Protein AF-A0A2E1LR57-F1 (afdb_monomer)

Radius of gyration: 37.82 Å; Cα contacts (8 Å, |Δi|>4): 652; chains: 1; bounding box: 144×76×102 Å

pLDDT: mean 74.02, std 24.05, range [23.73, 98.0]

Secondary structure (DSSP, 8-state):
---------------------------------TT--STTS---S-TTS----TTTTTT--HHHHHHHHHT--TTT--HHHHHHHHHHHHS--PPP-STTHHHHHHHHHHHHHHTT-HHHHHHHGGG-S--TTS--HHHHHHHHHHHTT-HHHHHHGGGS---SSHHHHHHHHHHHHTTT-HHHHHHHHHHHHTTT---HHHHHHHHHTTTT---TT-------------HHHHHHHHHTTSPPP--SSHHHHHHHHHTT---TT--GGGS-GGGHHHHHH-TTS-HHHHHHHHTSHHHHHHS-HHHHHHHHHHHTTS-TTPPPPHHHHHHHHHH-TTS-HHHHHHHHHHHHHHHHHS-HHHHHHHHHHTHHHHHHS--SGGGHHHHHHHHHHHHHTT-HHHHHHHHHHHSPPPPPP-PPP---------------------------------------PPPP-------------------------------------------PPP---SHHHHHHHHHHHHHHHHHHHHHHHHTS---TT-----PPPP-HHHHHHHHHHHHHHH-STTHHHHHHHHHHHHHHHS-HHHHHHHHHHGGGGTPPP-HHHHHHHHHSPPPSBPPPHHHHHHHHHHHSSS-HHHHHHHHHHHHTT-GGGB-HHHHHHHHHHHHHTT-HHHHHHHHHHHHTTTS---------S--TTHHHHHHTTS--PPPPPPPPP-----

Nearest PDB structures (foldseek):
  8qvx-assembly1_B  TM=2.198E-01  e=5.683E-01  Homo sapiens
  7qds-assembly1_B  TM=2.076E-01  e=8.932E-01  Homo sapiens
  4m59-assembly1_B  TM=1.727E-01  e=6.363E-01  Zea mays
  4oe1-assembly1_B  TM=1.727E-01  e=6.363E-01  Zea mays
  5g05-assembly1_F  TM=2.539E-01  e=1.828E+00  Homo sapiens

Foldseek 3Di:
DDDDDDDDDDDDDDDDDDDDPPDPPPPPPPVPDPLCPDLQQAAQDDPPDDAFDQLQAPPDDLVLLLVLLVPDDCQLDDPLLLVLLVRLLRHRYDQDDDDCSLVNLLSSLVSCQLLLVLVSSLVNQVVRPDNPPHDRSLLQVLQLCLLLVVLVVSLCCLVDDDDPDLSNLLSQLLNCVLVVNLVSNLVSVVVCVVVVDDPPLSNQQSVLSVVVPPDPPPPPPDPDDDDDDDPPVVVVVSLVSHDAQDQQISSSNNSCVSVVGHCPPPDLVNHRLNSLVSNLPRPPDDLVSSLNSCPGLSNLSVDFLVSNQVSLCVCLPDDQPDDRDLLNVLVVQLPDPPDDLVNNLVSLQVCLQVQLAPALSSNLSSLRNCLVVLVVRDLALVCLQSLLLSLLSCVSSVNNPSSVSSVCSVPPDPDPPPPDPPPPPPDPDPPDDDDPDDDDDDYDDDDDDDDDDDDDDDDDDDDDDDDDDDDDDDDDDDDDDDDDDDDDDDDDDDYDDDDDDDDDDDDDDDDDPPPVVLVVCCVPPGPVVVVVVVVVVVPPDDPPPPPPDPRPNRQLVLVLLSVVLVCLVPDDPCLPPSQVSLLVSCVPPVCLLLSLLVLLQVVLSVRDHDPSNVVSVVVDDWAADEDDVVLLVVLVVCLQDSNNSSNSSSLSVCVSVPVQRYTSNVLNSNLNSCVSSVNSVSSSSSVCSNSSSSHDDPPVPPPPVDPPVVVVVVVVPPPDDDDDDDDDDDDDDD

Mean predicted aligned error: 14.89 Å

Solvent-accessible surface area (backbone atoms only — not comparable to full-atom values): 45776 Å² total; per-residue (Å²): 137,88,86,84,84,89,89,84,92,89,85,88,83,84,90,81,91,77,86,78,85,70,79,75,85,67,80,73,77,71,77,75,54,90,80,56,84,36,94,40,40,54,64,63,61,58,94,87,55,85,61,56,58,47,52,30,62,38,90,45,59,58,69,59,48,40,55,49,62,70,68,62,57,71,85,70,38,52,73,32,46,44,53,48,53,50,36,64,62,30,31,2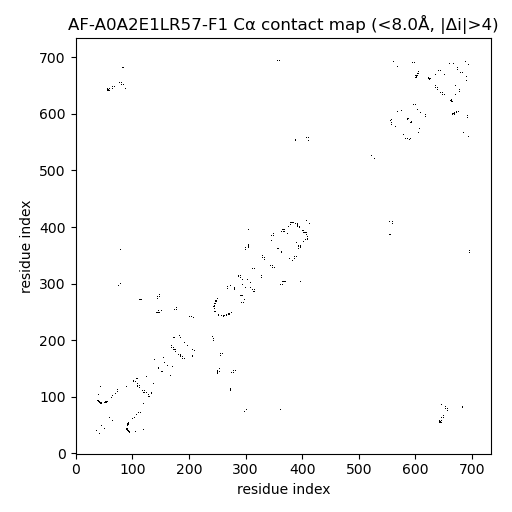8,23,60,74,69,82,62,98,46,35,66,60,42,54,43,52,40,38,51,50,28,32,57,70,52,34,51,71,55,21,62,68,49,48,82,71,49,90,68,50,91,90,44,79,51,52,71,55,48,55,32,24,53,31,15,44,60,65,38,50,66,67,29,51,53,54,74,80,46,98,70,76,98,50,68,64,60,50,50,51,53,17,48,50,25,39,77,69,72,35,38,72,58,15,42,53,43,48,61,64,38,48,80,71,73,64,76,61,58,69,63,52,50,39,51,62,44,64,56,67,73,74,60,76,92,72,73,80,75,85,66,100,64,98,76,81,96,71,72,71,68,58,60,59,48,58,62,53,72,65,48,61,69,37,46,55,69,42,22,58,39,36,37,50,24,63,70,70,68,38,52,59,88,83,55,59,71,88,66,36,50,51,55,49,43,68,43,47,52,67,38,82,89,52,56,54,65,60,27,44,56,41,49,70,34,72,63,34,52,75,73,50,52,29,66,58,53,36,54,46,49,58,59,45,70,74,54,68,95,89,62,85,71,52,72,69,46,51,51,50,54,60,61,66,40,84,84,60,51,69,63,61,45,47,51,56,51,47,53,57,51,49,57,27,25,68,66,44,74,65,49,27,28,44,55,20,20,49,42,48,69,57,65,70,69,49,76,92,44,79,88,43,36,85,50,14,64,63,50,15,37,29,29,40,54,46,71,34,56,68,59,13,48,55,25,38,45,51,45,55,55,74,78,74,73,74,75,75,71,76,78,70,74,71,76,73,82,72,80,77,76,89,84,85,89,82,82,83,92,80,84,86,85,92,80,89,86,88,90,77,87,88,83,88,79,88,86,91,84,84,82,86,88,85,90,84,90,85,84,83,86,85,83,86,88,86,88,89,80,88,87,89,80,84,85,88,85,84,86,89,80,89,85,89,86,90,87,89,87,84,86,85,90,82,92,80,85,91,72,98,73,75,73,65,61,55,56,51,54,47,43,76,73,56,37,68,70,49,51,49,48,52,53,54,64,63,66,65,66,73,74,65,96,75,67,73,76,68,79,68,73,80,64,65,61,60,58,58,49,52,48,54,46,54,53,37,68,74,70,56,72,87,56,64,86,61,51,59,62,50,44,52,53,34,26,77,70,73,71,44,40,67,62,40,48,38,50,62,42,35,40,53,36,77,73,49,81,77,51,74,65,56,52,49,50,53,69,73,53,76,79,61,61,49,78,74,57,70,67,57,54,53,46,40,58,55,21,31,78,38,60,17,41,46,52,26,51,46,53,52,45,70,58,48,57,81,52,56,70,48,41,13,33,61,57,50,14,51,52,33,28,38,29,36,66,58,67,34,52,68,45,28,49,44,42,47,52,62,61,65,47,71,66,42,69,72,84,62,76,75,74,73,62,83,70,63,67,68,59,56,47,65,64,59,70,77,76,77,82,79,80,79,85,81,81,83,82,82,85,84,85,90,133

Sequence (734 aa):
MDFRHRLVAAICGAALSSFAFSSPAAAQIESEGMDDISVWGERYLSSNEAEFSSNLWAGADHQRLLSLMQNIDVDQLSLAGRTMVRRLVLSSTQNVTGPQADALLARRAELMLALNEIDAAMSLLPNLGNPGAVIEPDILATDLELAAGNIATGCDRLSQPVSQNVYWTKLRAACAAMSGNYSGAQLTIEMASEQLFEDTWFIELIYSLEDDILPSDQDISTDTAADPTPETETNQASRLLRPDASFASGLDIALSLSEDLDTAALDPDTIAPYLIPILINRQDLPVQLRQLFAGTDTASALMSGTEIRALVEAGLVAPDDYILAPEQATILQLQTPETDFYDKADVLTQHLDEASSGSLKDFRRISKLYTNELHKLPQDNRMVAYADLFARAAYASGDGNNARAWLDIAYPAPVPPKPAPFSPAPKPELLDSDLNDLGTGPAPLDAAAGVPFNLGSQVEGPEADNAAAALLAVSILNADDIVLDSEAATHDDTAFDNHDEAPLADAAPGLNAPVEMVDAAYKNNGLSEAIALAEANTVKSRPADVEVAEAPRPDIYISLVFDLFDSLSDGAAHQSDIIPRLIEAAERDGETEQVVKLLYHLPAFGFSLDTSARSLLLEYPVTGQRLDPNIVATIQATSTAPAIAEATLMILAIIEDEPHNLSAWDQGLILSALVEIGADDIATLLLQDFSRYWQAEQRPARAMPTHGMWDALNAGAAAEQPLPEAEPEGATIS

Structure (mmCIF, N/CA/C/O backbone):
data_AF-A0A2E1LR57-F1
#
_entry.id   AF-A0A2E1LR57-F1
#
loop_
_atom_site.group_PDB
_atom_site.id
_atom_site.type_symbol
_atom_site.label_atom_id
_atom_site.label_alt_id
_atom_site.label_comp_id
_atom_site.label_asym_id
_atom_site.label_entity_id
_atom_site.label_seq_id
_atom_site.pdbx_PDB_ins_code
_atom_site.Cartn_x
_atom_site.Cartn_y
_atom_site.Cartn_z
_atom_site.occupancy
_atom_site.B_iso_or_equiv
_atom_site.auth_seq_id
_atom_site.auth_comp_id
_atom_site.auth_asym_id
_atom_site.auth_atom_id
_atom_site.pdbx_PDB_model_num
ATOM 1 N N . MET A 1 1 ? 82.694 -25.046 48.772 1.00 34.62 1 MET A N 1
ATOM 2 C CA . MET A 1 1 ? 83.023 -24.923 47.338 1.00 34.62 1 MET A CA 1
ATOM 3 C C . MET A 1 1 ? 82.094 -23.846 46.785 1.00 34.62 1 MET A C 1
ATOM 5 O O . MET A 1 1 ? 81.004 -24.175 46.359 1.00 34.62 1 MET A O 1
ATOM 9 N N . ASP A 1 2 ? 82.239 -22.549 47.041 1.00 33.09 2 ASP A N 1
ATOM 10 C CA . ASP A 1 2 ? 83.369 -21.603 47.021 1.00 33.09 2 ASP A CA 1
ATOM 11 C C . ASP A 1 2 ? 83.857 -21.245 45.605 1.00 33.09 2 ASP A C 1
ATOM 13 O O . ASP A 1 2 ? 84.599 -22.025 45.019 1.00 33.09 2 ASP A O 1
ATOM 17 N N . PHE A 1 3 ? 83.359 -20.105 45.083 1.00 28.11 3 PHE A N 1
ATOM 18 C CA . PHE A 1 3 ? 84.013 -19.043 44.273 1.00 28.11 3 PHE A CA 1
ATOM 19 C C . PHE A 1 3 ? 82.916 -18.195 43.570 1.00 28.11 3 PHE A C 1
ATOM 21 O O . PHE A 1 3 ? 82.262 -18.676 42.656 1.00 28.11 3 PHE A O 1
ATOM 28 N N . ARG A 1 4 ? 82.444 -17.057 44.108 1.00 33.59 4 ARG A N 1
ATOM 29 C CA . ARG A 1 4 ? 83.005 -15.679 44.179 1.00 33.59 4 ARG A CA 1
ATOM 30 C C . ARG A 1 4 ? 82.820 -14.798 42.915 1.00 33.59 4 ARG A C 1
ATOM 32 O O . ARG A 1 4 ? 83.493 -15.008 41.923 1.00 33.59 4 ARG A O 1
ATOM 39 N N . HIS A 1 5 ? 81.991 -13.750 43.103 1.00 32.69 5 HIS A N 1
ATOM 40 C CA . HIS A 1 5 ? 82.079 -12.324 42.667 1.00 32.69 5 HIS A CA 1
ATOM 41 C C . HIS A 1 5 ? 82.151 -11.976 41.157 1.00 32.69 5 HIS A C 1
ATOM 43 O O . HIS A 1 5 ? 82.994 -12.498 40.451 1.00 32.69 5 HIS A O 1
ATOM 49 N N . ARG A 1 6 ? 81.233 -11.183 40.561 1.00 34.25 6 ARG A N 1
ATOM 50 C CA . ARG A 1 6 ? 80.847 -9.738 40.688 1.00 34.25 6 ARG A CA 1
ATOM 51 C C . ARG A 1 6 ? 81.805 -8.712 40.022 1.00 34.25 6 ARG A C 1
ATOM 53 O O . ARG A 1 6 ? 82.998 -8.750 40.281 1.00 34.25 6 ARG A O 1
ATOM 60 N N . LEU A 1 7 ? 81.165 -7.720 39.358 1.00 29.31 7 LEU A N 1
ATOM 61 C CA . LEU A 1 7 ? 81.606 -6.428 38.755 1.00 29.31 7 LEU A CA 1
ATOM 62 C C . LEU A 1 7 ? 82.173 -6.480 37.319 1.00 29.31 7 LEU A C 1
ATOM 64 O O . LEU A 1 7 ? 83.001 -7.331 37.038 1.00 29.31 7 LEU A O 1
ATOM 68 N N . VAL A 1 8 ? 81.755 -5.638 36.351 1.00 32.12 8 VAL A N 1
ATOM 69 C CA . VAL A 1 8 ? 81.622 -4.148 36.295 1.00 32.12 8 VAL A CA 1
ATOM 70 C C . VAL A 1 8 ? 80.434 -3.771 35.358 1.00 32.12 8 VAL A C 1
ATOM 72 O O . VAL A 1 8 ? 80.374 -4.287 34.254 1.00 32.12 8 VAL A O 1
ATOM 75 N N . ALA A 1 9 ? 79.325 -3.155 35.798 1.00 33.25 9 ALA A N 1
ATOM 76 C CA . ALA A 1 9 ? 78.982 -1.715 35.869 1.00 33.25 9 ALA A CA 1
ATOM 77 C C . ALA A 1 9 ? 79.031 -0.885 34.551 1.00 33.25 9 ALA A C 1
ATOM 79 O O . ALA A 1 9 ? 80.116 -0.653 34.034 1.00 33.25 9 ALA A O 1
ATOM 80 N N . ALA A 1 10 ? 77.867 -0.327 34.138 1.00 31.91 10 ALA A N 1
ATOM 81 C CA . ALA A 1 10 ? 77.598 1.125 33.954 1.00 31.91 10 ALA A CA 1
ATOM 82 C C . ALA A 1 10 ? 76.917 1.600 32.626 1.00 31.91 10 ALA A C 1
ATOM 84 O O . ALA A 1 10 ? 77.537 1.581 31.572 1.00 31.91 10 ALA A O 1
ATOM 85 N N . ILE A 1 11 ? 75.715 2.203 32.795 1.00 33.53 11 ILE A N 1
ATOM 86 C CA . ILE A 1 11 ? 75.222 3.501 32.240 1.00 33.53 11 ILE A CA 1
ATOM 87 C C . ILE A 1 11 ? 74.342 3.546 30.954 1.00 33.53 11 ILE A C 1
ATOM 89 O O . ILE A 1 11 ? 74.794 3.203 29.872 1.00 33.53 11 ILE A O 1
ATOM 93 N N . CYS A 1 12 ? 73.144 4.152 31.141 1.00 29.89 12 CYS A N 1
ATOM 94 C CA . CYS A 1 12 ? 72.222 4.864 30.215 1.00 29.89 12 CYS A CA 1
ATOM 95 C C . CYS A 1 12 ? 71.619 4.090 29.024 1.00 29.89 12 CYS A C 1
ATOM 97 O O . CYS A 1 12 ? 72.296 3.319 28.375 1.00 29.89 12 CYS A O 1
ATOM 99 N N . GLY A 1 13 ? 70.353 4.237 28.622 1.00 31.38 13 GLY A N 1
ATOM 100 C CA . GLY A 1 13 ? 69.371 5.311 28.791 1.00 31.38 13 GLY A CA 1
ATOM 101 C C . GLY A 1 13 ? 68.770 5.638 27.409 1.00 31.38 13 GLY A C 1
ATOM 102 O O . GLY A 1 13 ? 69.521 5.705 26.445 1.00 31.38 13 GLY A O 1
ATOM 103 N N . ALA A 1 14 ? 67.454 5.886 27.359 1.00 34.25 14 ALA A N 1
ATOM 104 C CA . ALA A 1 14 ? 66.655 6.428 26.241 1.00 34.25 14 ALA A CA 1
ATOM 105 C C . ALA A 1 14 ? 66.017 5.453 25.214 1.00 34.25 14 ALA A C 1
ATOM 107 O O . ALA A 1 14 ? 66.677 4.859 24.373 1.00 34.25 14 ALA A O 1
ATOM 108 N N . ALA A 1 15 ? 64.682 5.372 25.319 1.00 37.41 15 ALA A N 1
ATOM 109 C CA . ALA A 1 15 ? 63.682 5.732 24.302 1.00 37.41 15 ALA A CA 1
ATOM 110 C C . ALA A 1 15 ? 63.811 5.219 22.851 1.00 37.41 15 ALA A C 1
ATOM 112 O O . ALA A 1 15 ? 64.751 5.569 22.150 1.00 37.41 15 ALA A O 1
ATOM 113 N N . LEU A 1 16 ? 62.757 4.516 22.402 1.00 41.72 16 LEU A N 1
ATOM 114 C CA . LEU A 1 16 ? 61.958 4.703 21.165 1.00 41.72 16 LEU A CA 1
ATOM 115 C C . LEU A 1 16 ? 61.048 3.456 21.052 1.00 41.72 16 LEU A C 1
ATOM 117 O O . LEU A 1 16 ? 61.530 2.357 20.825 1.00 41.72 16 LEU A O 1
ATOM 121 N N . SER A 1 17 ? 59.779 3.485 21.471 1.00 39.12 17 SER A N 1
ATOM 122 C CA . SER A 1 17 ? 58.636 4.072 20.745 1.00 39.12 17 SER A CA 1
ATOM 123 C C . SER A 1 17 ? 58.553 3.594 19.293 1.00 39.12 17 SER A C 1
ATOM 125 O O . SER A 1 17 ? 59.052 4.242 18.381 1.00 39.12 17 SER A O 1
ATOM 127 N N . SER A 1 18 ? 57.885 2.465 19.078 1.00 43.22 18 SER A N 1
ATOM 128 C CA . SER A 1 18 ? 57.211 2.158 17.817 1.00 43.22 18 SER A CA 1
ATOM 129 C C . SER A 1 18 ? 55.803 1.700 18.176 1.00 43.22 18 SER A C 1
ATOM 131 O O . SER A 1 18 ? 55.605 0.609 18.705 1.00 43.22 18 SER A O 1
ATOM 133 N N . PHE A 1 19 ? 54.859 2.623 17.994 1.00 39.22 19 PHE A N 1
ATOM 134 C CA . PHE A 1 19 ? 53.425 2.394 18.080 1.00 39.22 19 PHE A CA 1
ATOM 135 C C . PHE A 1 19 ? 53.031 1.361 17.021 1.00 39.22 19 PHE A C 1
ATOM 137 O O . PHE A 1 19 ? 53.133 1.628 15.826 1.00 39.22 19 PHE A O 1
ATOM 144 N N . ALA A 1 20 ? 52.561 0.202 17.466 1.00 41.72 20 ALA A N 1
ATOM 145 C CA . ALA A 1 20 ? 51.648 -0.612 16.687 1.00 41.72 20 ALA A CA 1
ATOM 146 C C . ALA A 1 20 ? 50.243 -0.038 16.916 1.00 41.72 20 ALA A C 1
ATOM 148 O O . ALA A 1 20 ? 49.668 -0.224 17.986 1.00 41.72 20 ALA A O 1
ATOM 149 N N . PHE A 1 21 ? 49.700 0.692 15.939 1.00 41.06 21 PHE A N 1
ATOM 150 C CA . PHE A 1 21 ? 48.256 0.909 15.852 1.00 41.06 21 PHE A CA 1
ATOM 151 C C . PHE A 1 21 ? 47.633 -0.363 15.269 1.00 41.06 21 PHE A C 1
ATOM 153 O O . PHE A 1 21 ? 47.338 -0.448 14.083 1.00 41.06 21 PHE A O 1
ATOM 160 N N . SER A 1 22 ? 47.487 -1.386 16.104 1.00 39.94 22 SER A N 1
ATOM 161 C CA . SER A 1 22 ? 46.437 -2.379 15.915 1.00 39.94 22 SER A CA 1
ATOM 162 C C . SER A 1 22 ? 45.200 -1.807 16.593 1.00 39.94 22 SER A C 1
ATOM 164 O O . SER A 1 22 ? 45.153 -1.777 17.824 1.00 39.94 22 SER A O 1
ATOM 166 N N . SER A 1 23 ? 44.238 -1.299 15.822 1.00 41.78 23 SER A N 1
ATOM 167 C CA . SER A 1 23 ? 42.911 -0.997 16.356 1.00 41.78 23 SER A CA 1
ATOM 168 C C . SER A 1 23 ? 42.335 -2.292 16.930 1.00 41.78 23 SER A C 1
ATOM 170 O O . SER A 1 23 ? 42.156 -3.245 16.169 1.00 41.78 23 SER A O 1
ATOM 172 N N . PRO A 1 24 ? 42.046 -2.392 18.237 1.00 48.38 24 PRO A N 1
ATOM 173 C CA . PRO A 1 24 ? 41.064 -3.363 18.656 1.00 48.38 24 PRO A CA 1
ATOM 174 C C . PRO A 1 24 ? 39.736 -2.868 18.082 1.00 48.38 24 PRO A C 1
ATOM 176 O O . PRO A 1 24 ? 39.307 -1.755 18.386 1.00 48.38 24 PRO A O 1
ATOM 179 N N . ALA A 1 25 ? 39.086 -3.679 17.251 1.00 44.12 25 ALA A N 1
ATOM 180 C CA . ALA A 1 25 ? 37.639 -3.622 17.136 1.00 44.12 25 ALA A CA 1
ATOM 181 C C . ALA A 1 25 ? 37.093 -3.997 18.520 1.00 44.12 25 ALA A C 1
ATOM 183 O O . ALA A 1 25 ? 36.792 -5.152 18.810 1.00 44.12 25 ALA A O 1
ATOM 184 N N . ALA A 1 26 ? 37.090 -3.028 19.434 1.00 42.12 26 ALA A N 1
ATOM 185 C CA . ALA A 1 26 ? 36.203 -3.077 20.565 1.00 42.12 26 ALA A CA 1
ATOM 186 C C . ALA A 1 26 ? 34.817 -2.979 19.939 1.00 42.12 26 ALA A C 1
ATOM 188 O O . ALA A 1 26 ? 34.430 -1.916 19.464 1.00 42.12 26 ALA A O 1
ATOM 189 N N . ALA A 1 27 ? 34.101 -4.101 19.898 1.00 41.53 27 ALA A N 1
ATOM 190 C CA . ALA A 1 27 ? 32.658 -4.049 19.989 1.00 41.53 27 ALA A CA 1
ATOM 191 C C . ALA A 1 27 ? 32.371 -3.242 21.261 1.00 41.53 27 ALA A C 1
ATOM 193 O O . ALA A 1 27 ? 32.471 -3.754 22.379 1.00 41.53 27 ALA A O 1
ATOM 194 N N . GLN A 1 28 ? 32.183 -1.935 21.097 1.00 39.66 28 GLN A N 1
ATOM 195 C CA . GLN A 1 28 ? 31.616 -1.098 22.129 1.00 39.66 28 GLN A CA 1
ATOM 196 C C . GLN A 1 28 ? 30.180 -1.585 22.242 1.00 39.66 28 GLN A C 1
ATOM 198 O O . GLN A 1 28 ? 29.315 -1.176 21.482 1.00 39.66 28 GLN A O 1
ATOM 203 N N . ILE A 1 29 ? 29.946 -2.523 23.159 1.00 40.47 29 ILE A N 1
ATOM 204 C CA . ILE A 1 29 ? 28.641 -2.622 23.794 1.00 40.47 29 ILE A CA 1
ATOM 205 C C . ILE A 1 29 ? 28.564 -1.338 24.610 1.00 40.47 29 ILE A C 1
ATOM 207 O O . ILE A 1 29 ? 29.061 -1.262 25.737 1.00 40.47 29 ILE A O 1
ATOM 211 N N . GLU A 1 30 ? 28.097 -0.281 23.955 1.00 39.47 30 GLU A N 1
ATOM 212 C CA . GLU A 1 30 ? 27.638 0.911 24.630 1.00 39.47 30 GLU A CA 1
ATOM 213 C C . GLU A 1 30 ? 26.519 0.406 25.536 1.00 39.47 30 GLU A C 1
ATOM 215 O O . GLU A 1 30 ? 25.512 -0.128 25.084 1.00 39.47 30 GLU A O 1
ATOM 220 N N . SER A 1 31 ? 26.798 0.385 26.838 1.00 45.34 31 SER A N 1
ATOM 221 C CA . SER A 1 31 ? 25.793 0.105 27.851 1.00 45.34 31 SER A CA 1
ATOM 222 C C . SER A 1 31 ? 24.848 1.298 27.830 1.00 45.34 31 SER A C 1
ATOM 224 O O . SER A 1 31 ? 25.004 2.206 28.649 1.00 45.34 31 SER A O 1
ATOM 226 N N . GLU A 1 32 ? 23.937 1.302 26.859 1.00 52.03 32 GLU A N 1
ATOM 227 C CA . GLU A 1 32 ? 22.736 2.126 26.822 1.00 52.03 32 GLU A CA 1
ATOM 228 C C . GLU A 1 32 ? 22.148 2.145 28.232 1.00 52.03 32 GLU A C 1
ATOM 230 O O . GLU A 1 32 ? 22.018 1.121 28.919 1.00 52.03 32 GLU A O 1
ATOM 235 N N . GLY A 1 33 ? 22.019 3.361 28.752 1.00 51.47 33 GLY A N 1
ATOM 236 C CA . GLY A 1 33 ? 21.682 3.588 30.143 1.00 51.47 33 GLY A CA 1
ATOM 237 C C . GLY A 1 33 ? 20.290 3.043 30.418 1.00 51.47 33 GLY A C 1
ATOM 238 O O . GLY A 1 33 ? 19.421 3.047 29.562 1.00 51.47 33 GLY A O 1
ATOM 239 N N . MET A 1 34 ? 20.033 2.636 31.656 1.00 52.22 34 MET A N 1
ATOM 240 C CA . MET A 1 34 ? 18.725 2.131 32.095 1.00 52.22 34 MET A CA 1
ATOM 241 C C . MET A 1 34 ? 17.566 3.158 31.968 1.00 52.22 34 MET A C 1
ATOM 243 O O . MET A 1 34 ? 16.441 2.834 32.334 1.00 52.22 34 MET A O 1
ATOM 247 N N . ASP A 1 35 ? 17.842 4.367 31.454 1.00 50.88 35 ASP A N 1
ATOM 248 C CA . ASP A 1 35 ? 16.870 5.377 31.006 1.00 50.88 35 ASP A CA 1
ATOM 249 C C . ASP A 1 35 ? 16.283 5.074 29.600 1.00 50.88 35 ASP A C 1
ATOM 251 O O . ASP A 1 35 ? 15.304 5.711 29.214 1.00 50.88 35 ASP A O 1
ATOM 255 N N . ASP A 1 36 ? 16.810 4.082 28.862 1.00 51.41 36 ASP A N 1
ATOM 256 C CA . ASP A 1 36 ? 16.334 3.666 27.525 1.00 51.41 36 ASP A CA 1
ATOM 257 C C . ASP A 1 36 ? 15.131 2.705 27.542 1.00 51.41 36 ASP A C 1
ATOM 259 O O . ASP A 1 36 ? 14.583 2.380 26.490 1.00 51.41 36 ASP A O 1
ATOM 263 N N . ILE A 1 37 ? 14.619 2.313 28.719 1.00 64.06 37 ILE A N 1
ATOM 264 C CA . ILE A 1 37 ? 13.313 1.627 28.820 1.00 64.06 37 ILE A CA 1
ATOM 265 C C . ILE A 1 37 ? 12.198 2.680 28.762 1.00 64.06 37 ILE A C 1
ATOM 267 O O . ILE A 1 37 ? 11.395 2.844 29.682 1.00 64.06 37 ILE A O 1
ATOM 271 N N . SER A 1 38 ? 12.201 3.466 27.691 1.00 74.06 38 SER A N 1
ATOM 272 C CA . SER A 1 38 ? 11.108 4.364 27.354 1.00 74.06 38 SER A CA 1
ATOM 273 C C . SER A 1 38 ? 10.214 3.691 26.323 1.00 74.06 38 SER A C 1
ATOM 275 O O . SER A 1 38 ? 10.676 2.907 25.500 1.00 74.06 38 SER A O 1
ATOM 277 N N . VAL A 1 39 ? 8.935 4.055 26.326 1.00 79.25 39 VAL A N 1
ATOM 278 C CA . VAL A 1 39 ? 7.940 3.587 25.348 1.00 79.25 39 VAL A CA 1
ATOM 279 C C . VAL A 1 39 ? 8.354 3.923 23.898 1.00 79.25 39 VAL A C 1
ATOM 281 O O . VAL A 1 39 ? 7.901 3.303 22.942 1.00 79.25 39 VAL A O 1
ATOM 284 N N . TRP A 1 40 ? 9.258 4.891 23.724 1.00 82.06 40 TRP A N 1
ATOM 285 C CA . TRP A 1 40 ? 9.827 5.281 22.435 1.00 82.06 40 TRP A CA 1
ATOM 286 C C . TRP A 1 40 ? 10.975 4.387 21.960 1.00 82.06 40 TRP A C 1
ATOM 288 O O . TRP A 1 40 ? 11.184 4.290 20.748 1.00 82.06 40 TRP A O 1
ATOM 298 N N . GLY A 1 41 ? 11.689 3.747 22.891 1.00 81.25 41 GLY A N 1
ATOM 299 C CA . GLY A 1 41 ? 12.886 2.940 22.638 1.00 81.25 41 GLY A CA 1
ATOM 300 C C . GLY A 1 41 ? 12.594 1.510 22.188 1.00 81.25 41 GLY A C 1
ATOM 301 O O . GLY A 1 41 ? 13.516 0.776 21.848 1.00 81.25 41 GLY A O 1
ATOM 302 N N . GLU A 1 42 ? 11.326 1.097 22.164 1.00 85.69 42 GLU A N 1
ATOM 303 C CA . GLU A 1 42 ? 10.949 -0.224 21.674 1.00 85.69 42 GLU A CA 1
ATOM 304 C C . GLU A 1 42 ? 11.077 -0.298 20.147 1.00 85.69 42 GLU A C 1
ATOM 306 O O . GLU A 1 42 ? 10.548 0.543 19.412 1.00 85.69 42 GLU A O 1
ATOM 311 N N . ARG A 1 43 ? 11.814 -1.312 19.683 1.00 88.88 43 ARG A N 1
ATOM 312 C CA . ARG A 1 43 ? 11.954 -1.653 18.267 1.00 88.88 43 ARG A CA 1
ATOM 313 C C . ARG A 1 43 ? 10.878 -2.665 17.890 1.00 88.88 43 ARG A C 1
ATOM 315 O O . ARG A 1 43 ? 10.836 -3.747 18.471 1.00 88.88 43 ARG A O 1
ATOM 322 N N . TYR A 1 44 ? 10.107 -2.352 16.852 1.00 91.62 44 TYR A N 1
ATOM 323 C CA . TYR A 1 44 ? 9.074 -3.244 16.311 1.00 91.62 44 TYR A CA 1
ATOM 324 C C . TYR A 1 44 ? 9.446 -3.859 14.953 1.00 91.62 44 TYR A C 1
ATOM 326 O O . TYR A 1 44 ? 8.806 -4.804 14.502 1.00 91.62 44 TYR A O 1
ATOM 334 N N . LEU A 1 45 ? 10.502 -3.359 14.302 1.00 91.19 45 LEU A N 1
ATOM 335 C CA . LEU A 1 45 ? 11.029 -3.922 13.055 1.00 91.19 45 LEU A CA 1
ATOM 336 C C . LEU A 1 45 ? 11.762 -5.249 13.306 1.00 91.19 45 LEU A C 1
ATOM 338 O O . LEU A 1 45 ? 12.558 -5.364 14.247 1.00 91.19 45 LEU A O 1
ATOM 342 N N . SER A 1 46 ? 11.585 -6.224 12.410 1.00 88.88 46 SER A N 1
ATOM 343 C CA . SER A 1 46 ? 12.316 -7.499 12.454 1.00 88.88 46 SER A CA 1
ATOM 344 C C . SER A 1 46 ? 13.831 -7.286 12.318 1.00 88.88 46 SER A C 1
ATOM 346 O O . SER A 1 46 ? 14.273 -6.287 11.761 1.00 88.88 46 SER A O 1
ATOM 348 N N . SER A 1 47 ? 14.673 -8.192 12.828 1.00 85.38 47 SER A N 1
ATOM 349 C CA . SER A 1 47 ? 16.131 -7.963 12.937 1.00 85.38 47 SER A CA 1
ATOM 350 C C . SER A 1 47 ? 16.875 -7.739 11.611 1.00 85.38 47 SER A C 1
ATOM 352 O O . SER A 1 47 ? 18.002 -7.255 11.622 1.00 85.38 47 SER A O 1
ATOM 354 N N . ASN A 1 48 ? 16.288 -8.137 10.484 1.00 86.44 48 ASN A N 1
ATOM 355 C CA . ASN A 1 48 ? 16.839 -7.982 9.135 1.00 86.44 48 ASN A CA 1
ATOM 356 C C . ASN A 1 48 ? 16.300 -6.746 8.402 1.00 86.44 48 ASN A C 1
ATOM 358 O O . ASN A 1 48 ? 16.745 -6.467 7.293 1.00 86.44 48 ASN A O 1
ATOM 362 N N . GLU A 1 49 ? 15.357 -6.015 8.993 1.00 88.19 49 GLU A N 1
ATOM 363 C CA . GLU A 1 49 ? 14.835 -4.785 8.414 1.00 88.19 49 GLU A CA 1
ATOM 364 C C . GLU A 1 49 ? 15.714 -3.587 8.770 1.00 88.19 49 GLU A C 1
ATOM 366 O O . GLU A 1 49 ? 16.143 -3.414 9.921 1.00 88.19 49 GLU A O 1
ATOM 371 N N . ALA A 1 50 ? 15.951 -2.746 7.762 1.00 88.94 50 ALA A N 1
ATOM 372 C CA . ALA A 1 50 ? 16.607 -1.464 7.941 1.00 88.94 50 ALA A CA 1
ATOM 373 C C . ALA A 1 50 ? 15.753 -0.558 8.840 1.00 88.94 50 ALA A C 1
ATOM 375 O O . ALA A 1 50 ? 14.533 -0.459 8.683 1.00 88.94 50 ALA A O 1
ATOM 376 N N . GLU A 1 51 ? 16.418 0.098 9.784 1.00 89.38 51 GLU A N 1
ATOM 377 C CA . GLU A 1 51 ? 15.831 0.973 10.794 1.00 89.38 51 GLU A CA 1
ATOM 378 C C . GLU A 1 51 ? 16.408 2.378 10.627 1.00 89.38 51 GLU A C 1
ATOM 380 O O . GLU A 1 51 ? 17.555 2.532 10.197 1.00 89.38 51 GLU A O 1
ATOM 385 N N . PHE A 1 52 ? 15.631 3.405 10.971 1.00 90.69 52 PHE A N 1
ATOM 386 C CA . PHE A 1 52 ? 16.206 4.738 11.115 1.00 90.69 52 PHE A CA 1
ATOM 387 C C . PHE A 1 52 ? 17.122 4.812 12.343 1.00 90.69 52 PHE A C 1
ATOM 389 O O . PHE A 1 52 ? 17.007 4.043 13.290 1.00 90.69 52 PHE A O 1
ATOM 396 N N . SER A 1 53 ? 18.043 5.771 12.349 1.00 86.38 53 SER A N 1
ATOM 397 C CA . SER A 1 53 ? 18.910 5.986 13.508 1.00 86.38 53 SER A CA 1
ATOM 398 C C . SER A 1 53 ? 18.096 6.278 14.781 1.00 86.38 53 SER A C 1
ATOM 400 O O . SER A 1 53 ? 17.084 6.974 14.727 1.00 86.38 53 SER A O 1
ATOM 402 N N . SER A 1 54 ? 18.563 5.823 15.949 1.00 84.25 54 SER A N 1
ATOM 403 C CA . SER A 1 54 ? 17.855 5.985 17.234 1.00 84.25 54 SER A CA 1
ATOM 404 C C . SER A 1 54 ? 17.651 7.450 17.656 1.00 84.25 54 SER A C 1
ATOM 406 O O . SER A 1 54 ? 16.797 7.762 18.488 1.00 84.25 54 SER A O 1
ATOM 408 N N . ASN A 1 55 ? 18.386 8.385 17.047 1.00 84.44 55 ASN A N 1
ATOM 409 C CA . ASN A 1 55 ? 18.186 9.827 17.188 1.00 84.44 55 ASN A CA 1
ATOM 410 C C . ASN A 1 55 ? 17.161 10.412 16.194 1.00 84.44 55 ASN A C 1
ATOM 412 O O . ASN A 1 55 ? 17.145 11.625 16.018 1.00 84.44 55 ASN A O 1
ATOM 416 N N . LEU A 1 56 ? 16.315 9.590 15.564 1.00 86.81 56 LEU A N 1
ATOM 417 C CA . LEU A 1 56 ? 15.331 9.968 14.539 1.00 86.81 56 LEU A CA 1
ATOM 418 C C . LEU A 1 56 ? 14.558 11.262 14.858 1.00 86.81 56 LEU A C 1
ATOM 420 O O . LEU A 1 56 ? 14.431 12.137 14.002 1.00 86.81 56 LEU A O 1
ATOM 424 N N . TRP A 1 57 ? 14.065 11.397 16.091 1.00 85.50 57 TRP A N 1
ATOM 425 C CA . TRP A 1 57 ? 13.264 12.548 16.534 1.00 85.50 57 TRP A CA 1
ATOM 426 C C . TRP A 1 57 ? 14.086 13.678 17.175 1.00 85.50 57 TRP A C 1
ATOM 428 O O . TRP A 1 57 ? 13.523 14.680 17.623 1.00 85.50 57 TRP A O 1
ATOM 438 N N . ALA A 1 58 ? 15.407 13.534 17.281 1.00 85.25 58 ALA A N 1
ATOM 439 C CA . ALA A 1 58 ? 16.233 14.448 18.057 1.00 85.25 58 ALA A CA 1
ATOM 440 C C . ALA A 1 58 ? 16.297 15.850 17.423 1.00 85.25 58 ALA A C 1
ATOM 442 O O . ALA A 1 58 ? 16.684 16.043 16.281 1.00 85.25 58 ALA A O 1
ATOM 443 N N . GLY A 1 59 ? 15.970 16.888 18.192 1.00 81.88 59 GLY A N 1
ATOM 444 C CA . GLY A 1 59 ? 16.080 18.272 17.713 1.00 81.88 59 GLY A CA 1
ATOM 445 C C . GLY A 1 59 ? 15.004 18.711 16.713 1.00 81.88 59 GLY A C 1
ATOM 446 O O . GLY A 1 59 ? 15.094 19.832 16.215 1.00 81.88 59 GLY A O 1
ATOM 447 N N . ALA A 1 60 ? 13.989 17.883 16.459 1.00 84.19 60 ALA A N 1
ATOM 448 C CA . ALA A 1 60 ? 12.810 18.263 15.692 1.00 84.19 60 ALA A CA 1
ATOM 449 C C . ALA A 1 60 ? 11.790 19.035 16.555 1.00 84.19 60 ALA A C 1
ATOM 451 O O . ALA A 1 60 ? 11.689 18.836 17.770 1.00 84.19 60 ALA A O 1
ATOM 452 N N . ASP A 1 61 ? 11.013 19.925 15.932 1.00 87.56 61 ASP A N 1
ATOM 453 C CA . ASP A 1 61 ? 9.938 20.652 16.617 1.00 87.56 61 ASP A CA 1
ATOM 454 C C . ASP A 1 61 ? 8.685 19.772 16.767 1.00 87.56 61 ASP A C 1
ATOM 456 O O . ASP A 1 61 ? 8.043 19.407 15.784 1.00 87.56 61 ASP A O 1
ATOM 460 N N . HIS A 1 62 ? 8.303 19.439 18.004 1.00 87.94 62 HIS A N 1
ATOM 461 C CA . HIS A 1 62 ? 7.204 18.498 18.267 1.00 87.94 62 HIS A CA 1
ATOM 462 C C . HIS A 1 62 ? 5.845 18.947 17.715 1.00 87.94 62 HIS A C 1
ATOM 464 O O . HIS A 1 62 ? 5.030 18.105 17.345 1.00 87.94 62 HIS A O 1
ATOM 470 N N . GLN A 1 63 ? 5.577 20.256 17.659 1.00 90.00 63 GLN A N 1
ATOM 471 C CA . GLN A 1 63 ? 4.316 20.764 17.119 1.00 90.00 63 GLN A CA 1
ATOM 472 C C . GLN A 1 63 ? 4.278 20.603 15.597 1.00 90.00 63 GLN A C 1
ATOM 474 O O . GLN A 1 63 ? 3.253 20.204 15.037 1.00 90.00 63 GLN A O 1
ATOM 479 N N . ARG A 1 64 ? 5.401 20.871 14.929 1.00 90.06 64 ARG A N 1
ATOM 480 C CA . ARG A 1 64 ? 5.558 20.632 13.497 1.00 90.06 64 ARG A CA 1
ATOM 481 C C . ARG A 1 64 ? 5.471 19.148 13.160 1.00 90.06 64 ARG A C 1
ATOM 483 O O . ARG A 1 64 ? 4.733 18.803 12.245 1.00 90.06 64 ARG A O 1
ATOM 490 N N . LEU A 1 65 ? 6.162 18.286 13.907 1.00 91.00 65 LEU A N 1
ATOM 491 C CA . LEU A 1 65 ? 6.096 16.833 13.720 1.00 91.00 65 LEU A CA 1
ATOM 492 C C . LEU A 1 65 ? 4.665 16.318 13.831 1.00 91.00 65 LEU A C 1
ATOM 494 O O . LEU A 1 65 ? 4.219 15.583 12.957 1.00 91.00 65 LEU A O 1
ATOM 498 N N . LEU A 1 66 ? 3.933 16.747 14.863 1.00 91.75 66 LEU A N 1
ATOM 499 C CA . LEU A 1 66 ? 2.551 16.321 15.056 1.00 91.75 66 LEU A CA 1
ATOM 500 C C . LEU A 1 66 ? 1.682 16.755 13.875 1.00 91.75 66 LEU A C 1
ATOM 502 O O . LEU A 1 66 ? 0.933 15.943 13.347 1.00 91.75 66 LEU A O 1
ATOM 506 N N . SER A 1 67 ? 1.845 18.000 13.420 1.00 93.00 67 SER A N 1
ATOM 507 C CA . SER A 1 67 ? 1.110 18.525 12.263 1.00 93.00 67 SER A CA 1
ATOM 508 C C . SER A 1 67 ? 1.413 17.732 10.987 1.00 93.00 67 SER A C 1
ATOM 510 O O . SER A 1 67 ? 0.507 17.439 10.219 1.00 93.00 67 SER A O 1
ATOM 512 N N . LEU A 1 68 ? 2.678 17.358 10.764 1.00 93.38 68 LEU A N 1
ATOM 513 C CA . LEU A 1 68 ? 3.069 16.550 9.610 1.00 93.38 68 LEU A CA 1
ATOM 514 C C . LEU A 1 68 ? 2.506 15.126 9.698 1.00 93.38 68 LEU A C 1
ATOM 516 O O . LEU A 1 68 ? 1.955 14.639 8.722 1.00 93.38 68 LEU A O 1
ATOM 520 N N . MET A 1 69 ? 2.592 14.473 10.861 1.00 93.94 69 MET A N 1
ATOM 521 C CA . MET A 1 69 ? 2.063 13.117 11.049 1.00 93.94 69 MET A CA 1
ATOM 522 C C . MET A 1 69 ? 0.535 13.059 10.944 1.00 93.94 69 MET A C 1
ATOM 524 O O . MET A 1 69 ? -0.009 12.055 10.486 1.00 93.94 69 MET A O 1
ATOM 528 N N . GLN A 1 70 ? -0.169 14.103 11.384 1.00 92.81 70 GLN A N 1
ATOM 529 C CA . GLN A 1 70 ? -1.630 14.199 11.289 1.00 92.81 70 GLN A CA 1
ATOM 530 C C . GLN A 1 70 ? -2.130 14.292 9.848 1.00 92.81 70 GLN A C 1
ATOM 532 O O . GLN A 1 70 ? -3.241 13.853 9.583 1.00 92.81 70 GLN A O 1
ATOM 537 N N . ASN A 1 71 ? -1.310 14.812 8.935 1.00 93.12 71 ASN A N 1
ATOM 538 C CA . ASN A 1 71 ? -1.671 14.942 7.526 1.00 93.12 71 ASN A CA 1
ATOM 539 C C . ASN A 1 71 ? -1.402 13.676 6.703 1.00 93.12 71 ASN A C 1
ATOM 541 O O . ASN A 1 71 ? -1.767 13.657 5.541 1.00 93.12 71 ASN A O 1
ATOM 545 N N . ILE A 1 72 ? -0.764 12.652 7.280 1.00 94.19 72 ILE A N 1
ATOM 546 C CA . ILE A 1 72 ? -0.485 11.404 6.563 1.00 94.19 72 ILE A CA 1
ATOM 547 C C . ILE A 1 72 ? -1.785 10.633 6.354 1.00 94.19 72 ILE A C 1
ATOM 549 O O . ILE A 1 72 ? -2.374 10.164 7.339 1.00 94.19 72 ILE A O 1
ATOM 553 N N . ASP A 1 73 ? -2.150 10.429 5.094 1.00 90.50 73 ASP A N 1
ATOM 554 C CA . ASP A 1 73 ? -3.161 9.465 4.675 1.00 90.50 73 ASP A CA 1
ATOM 555 C C . ASP A 1 73 ? -2.482 8.204 4.119 1.00 90.50 73 ASP A C 1
ATOM 557 O O . ASP A 1 73 ? -1.968 8.187 3.003 1.00 90.50 73 ASP A O 1
ATOM 561 N N . VAL A 1 74 ? -2.446 7.131 4.920 1.00 89.19 74 VAL A N 1
ATOM 562 C CA . VAL A 1 74 ? -1.729 5.886 4.582 1.00 89.19 74 VAL A CA 1
ATOM 563 C C . VAL A 1 74 ? -2.284 5.215 3.322 1.00 89.19 74 VAL A C 1
ATOM 565 O O . VAL A 1 74 ? -1.523 4.531 2.627 1.00 89.19 74 VAL A O 1
ATOM 568 N N . ASP A 1 75 ? -3.561 5.423 3.009 1.00 83.31 75 ASP A N 1
ATOM 569 C CA . ASP A 1 75 ? -4.240 4.759 1.895 1.00 83.31 75 ASP A CA 1
ATOM 570 C C . ASP A 1 75 ? -3.856 5.386 0.544 1.00 83.31 75 ASP A C 1
ATOM 572 O O . ASP A 1 75 ? -3.727 4.681 -0.465 1.00 83.31 75 ASP A O 1
ATOM 576 N N . GLN A 1 76 ? -3.531 6.683 0.552 1.00 83.75 76 GLN A N 1
ATOM 577 C CA . GLN A 1 76 ? -3.062 7.437 -0.618 1.00 83.75 76 GLN A CA 1
ATOM 578 C C . GLN A 1 76 ? -1.556 7.290 -0.882 1.00 83.75 76 GLN A C 1
ATOM 580 O O . GLN A 1 76 ? -1.057 7.668 -1.945 1.00 83.75 76 GLN A O 1
ATOM 585 N N . LEU A 1 77 ? -0.796 6.717 0.055 1.00 87.69 77 LEU A N 1
ATOM 586 C CA . LEU A 1 77 ? 0.652 6.603 -0.096 1.00 87.69 77 LEU A CA 1
ATOM 587 C C . LEU A 1 77 ? 1.058 5.577 -1.162 1.00 87.69 77 LEU A C 1
ATOM 589 O O . LEU A 1 77 ? 0.566 4.445 -1.219 1.00 87.69 77 LEU A O 1
ATOM 593 N N . SER A 1 78 ? 2.088 5.934 -1.938 1.00 85.81 78 SER A N 1
ATOM 594 C CA . SER A 1 78 ? 2.812 4.968 -2.766 1.00 85.81 78 SER A CA 1
ATOM 595 C C . SER A 1 78 ? 3.504 3.908 -1.899 1.00 85.81 78 SER A C 1
ATOM 597 O O . SER A 1 78 ? 3.657 4.068 -0.685 1.00 85.81 78 SER A O 1
ATOM 599 N N . LEU A 1 79 ? 3.986 2.822 -2.513 1.00 86.38 79 LEU A N 1
ATOM 600 C CA . LEU A 1 79 ? 4.738 1.791 -1.788 1.00 86.38 79 LEU A CA 1
ATOM 601 C C . LEU A 1 79 ? 5.945 2.386 -1.043 1.00 86.38 79 LEU A C 1
ATOM 603 O O . LEU A 1 79 ? 6.162 2.057 0.119 1.00 86.38 79 LEU A O 1
ATOM 607 N N . ALA A 1 80 ? 6.690 3.299 -1.679 1.00 90.62 80 ALA A N 1
ATOM 608 C CA . ALA A 1 80 ? 7.812 3.985 -1.043 1.00 90.62 80 ALA A CA 1
ATOM 609 C C . ALA A 1 80 ? 7.355 4.809 0.172 1.00 90.62 80 ALA A C 1
ATOM 611 O O . ALA A 1 80 ? 7.980 4.738 1.231 1.00 90.62 80 ALA A O 1
ATOM 612 N N . GLY A 1 81 ? 6.238 5.535 0.044 1.00 92.75 81 GLY A N 1
ATOM 613 C CA . GLY A 1 81 ? 5.631 6.298 1.137 1.00 92.75 81 GLY A CA 1
ATOM 614 C C . GLY A 1 81 ? 5.197 5.408 2.304 1.00 92.75 81 GLY A C 1
ATOM 615 O O . GLY A 1 81 ? 5.579 5.665 3.444 1.00 92.75 81 GLY A O 1
ATOM 616 N N . ARG A 1 82 ? 4.479 4.309 2.038 1.00 92.50 82 ARG A N 1
ATOM 617 C CA . ARG A 1 82 ? 4.057 3.350 3.078 1.00 92.50 82 ARG A CA 1
ATOM 618 C C . ARG A 1 82 ? 5.254 2.711 3.771 1.00 92.50 82 ARG A C 1
ATOM 620 O O . ARG A 1 82 ? 5.281 2.671 4.998 1.00 92.50 82 ARG A O 1
ATOM 627 N N . THR A 1 83 ? 6.269 2.276 3.023 1.00 92.69 83 THR A N 1
ATOM 628 C CA . THR A 1 83 ? 7.513 1.732 3.596 1.00 92.69 83 THR A CA 1
ATOM 629 C C . THR A 1 83 ? 8.231 2.768 4.457 1.00 92.69 83 THR A C 1
ATOM 631 O O . THR A 1 83 ? 8.732 2.432 5.531 1.00 92.69 83 THR A O 1
ATOM 634 N N . MET A 1 84 ? 8.235 4.035 4.038 1.00 94.69 84 MET A N 1
ATOM 635 C CA . MET A 1 84 ? 8.812 5.141 4.799 1.00 94.69 84 MET A CA 1
ATOM 636 C C . MET A 1 84 ? 8.070 5.390 6.112 1.00 94.69 84 MET A C 1
ATOM 638 O O . MET A 1 84 ? 8.713 5.430 7.160 1.00 94.69 84 MET A O 1
ATOM 642 N N . VAL A 1 85 ? 6.737 5.503 6.086 1.00 95.50 85 VAL A N 1
ATOM 643 C CA . VAL A 1 85 ? 5.923 5.679 7.303 1.00 95.50 85 VAL A CA 1
ATOM 644 C C . VAL A 1 85 ? 6.067 4.475 8.217 1.00 95.50 85 VAL A C 1
ATOM 646 O O . VAL A 1 85 ? 6.291 4.648 9.411 1.00 95.50 85 VAL A O 1
ATOM 649 N N . ARG A 1 86 ? 6.026 3.259 7.668 1.00 95.31 86 ARG A N 1
ATOM 650 C CA . ARG A 1 86 ? 6.222 2.022 8.424 1.00 95.31 86 ARG A CA 1
ATOM 651 C C . ARG A 1 86 ? 7.566 2.012 9.134 1.00 95.31 86 ARG A C 1
ATOM 653 O O . ARG A 1 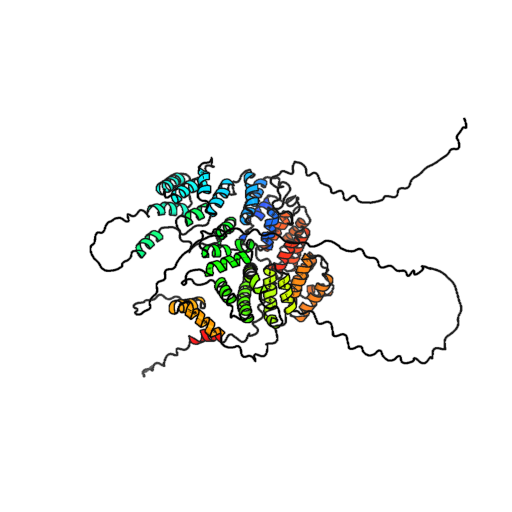86 ? 7.611 1.813 10.345 1.00 95.31 86 ARG A O 1
ATOM 660 N N . ARG A 1 87 ? 8.663 2.305 8.430 1.00 95.19 87 ARG A N 1
ATOM 661 C CA . ARG A 1 87 ? 9.981 2.412 9.068 1.00 95.19 87 ARG A CA 1
ATOM 662 C C . ARG A 1 87 ? 9.996 3.512 10.125 1.00 95.19 87 ARG A C 1
ATOM 664 O O . ARG A 1 87 ? 10.509 3.276 11.215 1.00 95.19 87 ARG A O 1
ATOM 671 N N . LEU A 1 88 ? 9.418 4.678 9.840 1.00 94.25 88 LEU A N 1
ATOM 672 C CA . LEU A 1 88 ? 9.353 5.807 10.771 1.00 94.25 88 LEU A CA 1
ATOM 673 C C . LEU A 1 88 ? 8.659 5.423 12.086 1.00 94.25 88 LEU A C 1
ATOM 675 O O . LEU A 1 88 ? 9.184 5.716 13.158 1.00 94.25 88 LEU A O 1
ATOM 679 N N . VAL A 1 89 ? 7.499 4.761 12.020 1.00 94.56 89 VAL A N 1
ATOM 680 C CA . VAL A 1 89 ? 6.708 4.430 13.215 1.00 94.56 89 VAL A CA 1
ATOM 681 C C . VAL A 1 89 ? 7.207 3.182 13.934 1.00 94.56 89 VAL A C 1
ATOM 683 O O . VAL A 1 89 ? 7.043 3.094 15.146 1.00 94.56 89 VAL A O 1
ATOM 686 N N . LEU A 1 90 ? 7.848 2.232 13.253 1.00 94.56 90 LEU A N 1
ATOM 687 C CA . LEU A 1 90 ? 8.325 0.992 13.881 1.00 94.56 90 LEU A CA 1
ATOM 688 C C . LEU A 1 90 ? 9.779 1.056 14.383 1.00 94.56 90 LEU A C 1
ATOM 690 O O . LEU A 1 90 ? 10.191 0.177 15.145 1.00 94.56 90 LEU A O 1
ATOM 694 N N . SER A 1 91 ? 10.549 2.077 13.989 1.00 92.12 91 SER A N 1
ATOM 695 C CA . SER A 1 91 ? 11.914 2.285 14.492 1.00 92.12 91 SER A CA 1
ATOM 696 C C . SER A 1 91 ? 11.910 2.647 15.983 1.00 92.12 91 SER A C 1
ATOM 698 O O . SER A 1 91 ? 11.056 3.398 16.462 1.00 92.12 91 SER A O 1
ATOM 700 N N . SER A 1 92 ? 12.882 2.121 16.718 1.00 87.12 92 SER A N 1
ATOM 701 C CA . SER A 1 92 ? 13.224 2.519 18.080 1.00 87.12 92 SER A CA 1
ATOM 702 C C . SER A 1 92 ? 13.849 3.902 18.091 1.00 87.12 92 SER A C 1
ATOM 704 O O . SER A 1 92 ? 14.603 4.279 17.191 1.00 87.12 92 SER A O 1
ATOM 706 N N . THR A 1 93 ? 13.522 4.688 19.113 1.00 83.00 93 THR A N 1
ATOM 707 C CA . THR A 1 93 ? 13.967 6.077 19.180 1.00 83.00 93 THR A CA 1
ATOM 708 C C . THR A 1 93 ? 14.171 6.574 20.600 1.00 83.00 93 THR A C 1
ATOM 710 O O . THR A 1 93 ? 13.561 6.084 21.550 1.00 83.00 93 THR A O 1
ATOM 713 N N . GLN A 1 94 ? 15.005 7.602 20.740 1.00 83.38 94 GLN A N 1
ATOM 714 C CA . GLN A 1 94 ? 15.117 8.347 21.987 1.00 83.38 94 GLN A CA 1
ATOM 715 C C . GLN A 1 94 ? 13.786 9.012 22.352 1.00 83.38 94 GLN A C 1
ATOM 717 O O . GLN A 1 94 ? 13.040 9.479 21.491 1.00 83.38 94 GLN A O 1
ATOM 722 N N . ASN A 1 95 ? 13.521 9.085 23.657 1.00 80.19 95 ASN A N 1
ATOM 723 C CA . ASN A 1 95 ? 12.286 9.641 24.192 1.00 80.19 95 ASN A CA 1
ATOM 724 C C . ASN A 1 95 ? 12.052 11.086 23.720 1.00 80.19 95 ASN A C 1
ATOM 726 O O . ASN A 1 95 ? 12.873 11.981 23.952 1.00 80.19 95 ASN A O 1
ATOM 730 N N . VAL A 1 96 ? 10.893 11.318 23.109 1.00 81.88 96 VAL A N 1
ATOM 731 C CA . VAL A 1 96 ? 10.446 12.646 22.694 1.00 81.88 96 VAL A CA 1
ATOM 732 C C . VAL A 1 96 ? 9.952 13.400 23.929 1.00 81.88 96 VAL A C 1
ATOM 734 O O . VAL A 1 96 ? 9.030 12.962 24.613 1.00 81.88 96 VAL A O 1
ATOM 737 N N . THR A 1 97 ? 10.554 14.550 24.244 1.00 80.81 97 THR A N 1
ATOM 738 C CA . THR A 1 97 ? 10.223 15.309 25.464 1.00 80.81 97 THR A CA 1
ATOM 739 C C . THR A 1 97 ? 9.495 16.605 25.140 1.00 80.81 97 THR A C 1
ATOM 741 O O . THR A 1 97 ? 10.005 17.450 24.421 1.00 80.81 97 THR A O 1
ATOM 744 N N . GLY A 1 98 ? 8.317 16.841 25.712 1.00 83.88 98 GLY A N 1
ATOM 745 C CA . GLY A 1 98 ? 7.637 18.127 25.553 1.00 83.88 98 GLY A CA 1
ATOM 746 C C . GLY A 1 98 ? 6.119 18.037 25.631 1.00 83.88 98 GLY A C 1
ATOM 747 O O . GLY A 1 98 ? 5.577 16.957 25.851 1.00 83.88 98 GLY A O 1
ATOM 748 N N . PRO A 1 99 ? 5.414 19.166 25.432 1.00 86.06 99 PRO A N 1
ATOM 749 C CA . PRO A 1 99 ? 3.962 19.234 25.609 1.00 86.06 99 PRO A CA 1
ATOM 750 C C . PRO A 1 99 ? 3.151 18.348 24.653 1.00 86.06 99 PRO A C 1
ATOM 752 O O . PRO A 1 99 ? 2.002 18.055 24.954 1.00 86.06 99 PRO A O 1
ATOM 755 N N . GLN A 1 100 ? 3.727 17.960 23.509 1.00 87.94 100 GLN A N 1
ATOM 756 C CA . GLN A 1 100 ? 3.066 17.154 22.473 1.00 87.94 100 GLN A CA 1
ATOM 757 C C . GLN A 1 100 ? 3.543 15.692 22.446 1.00 87.94 100 GLN A C 1
ATOM 759 O O . GLN A 1 100 ? 3.169 14.959 21.538 1.00 87.94 100 GLN A O 1
ATOM 764 N N . ALA A 1 101 ? 4.370 15.256 23.405 1.00 85.94 101 ALA A N 1
ATOM 765 C CA . ALA A 1 101 ? 4.935 13.904 23.403 1.00 85.94 101 ALA A CA 1
ATOM 766 C C . ALA A 1 101 ? 3.846 12.816 23.419 1.00 85.94 101 ALA A C 1
ATOM 768 O O . ALA A 1 101 ? 3.883 11.907 22.597 1.00 85.94 101 ALA A O 1
ATOM 769 N N . ASP A 1 102 ? 2.833 12.959 24.280 1.00 85.31 102 ASP A N 1
ATOM 770 C CA . ASP A 1 102 ? 1.724 11.999 24.364 1.00 85.31 102 ASP A CA 1
ATOM 771 C C . ASP A 1 102 ? 0.884 11.976 23.076 1.00 85.31 102 ASP A C 1
ATOM 773 O O . ASP A 1 102 ? 0.498 10.908 22.610 1.00 85.31 102 ASP A O 1
ATOM 777 N N . ALA A 1 103 ? 0.645 13.142 22.463 1.00 87.31 103 ALA A N 1
ATOM 778 C CA . ALA A 1 103 ? -0.101 13.251 21.208 1.00 87.31 103 ALA A CA 1
ATOM 779 C C . ALA A 1 103 ? 0.661 12.636 20.022 1.00 87.31 103 ALA A C 1
ATOM 781 O O . ALA A 1 103 ? 0.063 11.993 19.164 1.00 87.31 103 ALA A O 1
ATOM 782 N N . LEU A 1 104 ? 1.987 12.792 19.985 1.00 89.31 104 LEU A N 1
ATOM 783 C CA . LEU A 1 104 ? 2.841 12.137 18.993 1.00 89.31 104 LEU A CA 1
ATOM 784 C C . LEU A 1 104 ? 2.852 10.618 19.175 1.00 89.31 104 LEU A C 1
ATOM 786 O O . LEU A 1 104 ? 2.792 9.888 18.189 1.00 89.31 104 LEU A O 1
ATOM 790 N N . LEU A 1 105 ? 2.903 10.138 20.420 1.00 88.56 105 LEU A N 1
ATOM 791 C CA . LEU A 1 105 ? 2.870 8.708 20.720 1.00 88.56 105 LEU A CA 1
ATOM 792 C C . LEU A 1 105 ? 1.520 8.084 20.342 1.00 88.56 105 LEU A C 1
ATOM 794 O O . LEU A 1 105 ? 1.481 7.003 19.758 1.00 88.56 105 LEU A O 1
ATOM 798 N N . ALA A 1 106 ? 0.427 8.801 20.610 1.00 89.00 106 ALA A N 1
ATOM 799 C CA . ALA A 1 106 ? -0.912 8.450 20.156 1.00 89.00 106 ALA A CA 1
ATOM 800 C C . ALA A 1 106 ? -0.981 8.355 18.623 1.00 89.00 106 ALA A C 1
ATOM 802 O O . ALA A 1 106 ? -1.348 7.313 18.082 1.00 89.00 106 ALA A O 1
ATOM 803 N N . ARG A 1 107 ? -0.520 9.393 17.914 1.00 91.81 107 ARG A N 1
ATOM 804 C CA . ARG A 1 107 ? -0.508 9.401 16.445 1.00 91.81 107 ARG A CA 1
ATOM 805 C C . ARG A 1 107 ? 0.386 8.308 15.851 1.00 91.81 107 ARG A C 1
ATOM 807 O O . ARG A 1 107 ? 0.062 7.744 14.812 1.00 91.81 107 ARG A O 1
ATOM 814 N N . ARG A 1 108 ? 1.502 7.976 16.507 1.00 92.50 108 ARG A N 1
ATOM 815 C CA . ARG A 1 108 ? 2.361 6.841 16.137 1.00 92.50 108 ARG A CA 1
ATOM 816 C C . ARG A 1 108 ? 1.585 5.520 16.195 1.00 92.50 108 ARG A C 1
ATOM 818 O O . ARG A 1 108 ? 1.679 4.746 15.248 1.00 92.50 108 ARG A O 1
ATOM 825 N N . ALA A 1 109 ? 0.813 5.285 17.257 1.00 91.75 109 ALA A N 1
ATOM 826 C CA . ALA A 1 109 ? -0.022 4.088 17.389 1.00 91.75 109 ALA A CA 1
ATOM 827 C C . ALA A 1 109 ? -1.130 4.030 16.320 1.00 91.75 109 ALA A C 1
ATOM 829 O O . ALA A 1 109 ? -1.349 2.979 15.726 1.00 91.75 109 ALA A O 1
ATOM 830 N N . GLU A 1 110 ? -1.784 5.155 16.017 1.00 90.56 110 GLU A N 1
ATOM 831 C CA . GLU A 1 110 ? -2.786 5.233 14.939 1.00 90.56 110 GLU A CA 1
ATOM 832 C C . GLU A 1 110 ? -2.199 4.860 13.574 1.00 90.56 110 GLU A C 1
ATOM 834 O O . GLU A 1 110 ? -2.790 4.076 12.837 1.00 90.56 110 GLU A O 1
ATOM 839 N N . LEU A 1 111 ? -1.015 5.384 13.244 1.00 93.50 111 LEU A N 1
ATOM 840 C CA . LEU A 1 111 ? -0.338 5.057 11.990 1.00 93.50 111 LEU A CA 1
ATOM 841 C C . LEU A 1 111 ? 0.097 3.589 11.934 1.00 93.50 111 LEU A C 1
ATOM 843 O O . LEU A 1 111 ? 0.024 2.991 10.865 1.00 93.50 111 LEU A O 1
ATOM 847 N N . MET A 1 112 ? 0.513 2.990 13.058 1.00 94.31 112 MET A N 1
ATOM 848 C CA . MET A 1 112 ? 0.756 1.543 13.125 1.00 94.31 112 MET A CA 1
ATOM 849 C C . MET A 1 112 ? -0.516 0.765 12.769 1.00 94.31 112 MET A C 1
ATOM 851 O O . MET A 1 112 ? -0.453 -0.135 11.940 1.00 94.31 112 MET A O 1
ATOM 855 N N . LEU A 1 113 ? -1.679 1.143 13.310 1.00 90.88 113 LEU A N 1
ATOM 856 C CA . LEU A 1 113 ? -2.953 0.500 12.960 1.00 90.88 113 LEU A CA 1
ATOM 857 C C . LEU A 1 113 ? -3.310 0.691 11.481 1.00 90.88 113 LEU A C 1
ATOM 859 O O . LEU A 1 113 ? -3.645 -0.281 10.812 1.00 90.88 113 LEU A O 1
ATOM 863 N N . ALA A 1 114 ? -3.180 1.903 10.941 1.00 90.38 114 ALA A N 1
ATOM 864 C CA . ALA A 1 114 ? -3.440 2.173 9.522 1.00 90.38 114 ALA A CA 1
ATOM 865 C C . ALA A 1 114 ? -2.500 1.388 8.583 1.00 90.38 114 ALA A C 1
ATOM 867 O O . ALA A 1 114 ? -2.879 0.993 7.484 1.00 90.38 114 ALA A O 1
ATOM 868 N N . LEU A 1 115 ? -1.274 1.103 9.028 1.00 92.50 115 LEU A N 1
ATOM 869 C CA . LEU A 1 115 ? -0.316 0.248 8.322 1.00 92.50 115 LEU A CA 1
ATOM 870 C C . LEU A 1 115 ? -0.526 -1.254 8.563 1.00 92.50 115 LEU A C 1
ATOM 872 O O . LEU A 1 115 ? 0.256 -2.053 8.049 1.00 92.50 115 LEU A O 1
ATOM 876 N N . ASN A 1 116 ? -1.559 -1.638 9.318 1.00 92.38 116 ASN A N 1
ATOM 877 C CA . ASN A 1 116 ? -1.830 -3.011 9.737 1.00 92.38 116 ASN A CA 1
ATOM 878 C C . ASN A 1 116 ? -0.712 -3.635 10.613 1.00 92.38 116 ASN A C 1
ATOM 880 O O . ASN A 1 116 ? -0.499 -4.843 10.640 1.00 92.38 116 ASN A O 1
ATOM 884 N N . GLU A 1 117 ? -0.011 -2.816 11.392 1.00 93.62 117 GLU A N 1
ATOM 885 C CA . GLU A 1 117 ? 0.994 -3.223 12.384 1.00 93.62 117 GLU A CA 1
ATOM 886 C C . GLU A 1 117 ? 0.347 -3.398 13.766 1.00 93.62 117 GLU A C 1
ATOM 888 O O . GLU A 1 117 ? 0.683 -2.720 14.742 1.00 93.62 117 GLU A O 1
ATOM 893 N N . ILE A 1 118 ? -0.643 -4.293 13.831 1.00 91.50 118 ILE A N 1
ATOM 894 C CA . ILE A 1 118 ? -1.532 -4.467 14.990 1.00 91.50 118 ILE A CA 1
ATOM 895 C C . ILE A 1 118 ? -0.748 -4.869 16.243 1.00 91.50 118 ILE A C 1
ATOM 897 O O . ILE A 1 118 ? -0.970 -4.293 17.305 1.00 91.50 118 ILE A O 1
ATOM 901 N N . ASP A 1 119 ? 0.195 -5.806 16.131 1.00 91.06 119 ASP A N 1
ATOM 902 C CA . ASP A 1 119 ? 0.993 -6.271 17.273 1.00 91.06 119 ASP A CA 1
ATOM 903 C C . ASP A 1 119 ? 1.861 -5.148 17.863 1.00 91.06 119 ASP A C 1
ATOM 905 O O . ASP A 1 119 ? 1.961 -4.997 19.087 1.00 91.06 119 ASP A O 1
ATOM 909 N N . ALA A 1 120 ? 2.447 -4.315 16.996 1.00 92.44 120 ALA A N 1
ATOM 910 C CA . ALA A 1 120 ? 3.227 -3.153 17.410 1.00 92.44 120 ALA A CA 1
ATOM 911 C C . ALA A 1 120 ? 2.333 -2.110 18.094 1.00 92.44 120 ALA A C 1
ATOM 913 O O . ALA A 1 120 ? 2.653 -1.630 19.185 1.00 92.44 120 ALA A O 1
ATOM 914 N N . ALA A 1 121 ? 1.168 -1.817 17.507 1.00 91.88 121 ALA A N 1
ATOM 915 C CA . ALA A 1 121 ? 0.193 -0.914 18.104 1.00 91.88 121 ALA A CA 1
ATOM 916 C C . ALA A 1 121 ? -0.283 -1.425 19.474 1.00 91.88 121 ALA A C 1
ATOM 918 O O . ALA A 1 121 ? -0.242 -0.686 20.453 1.00 91.88 121 ALA A O 1
ATOM 919 N N . MET A 1 122 ? -0.664 -2.699 19.588 1.00 89.19 122 MET A N 1
ATOM 920 C CA . MET A 1 122 ? -1.142 -3.315 20.834 1.00 89.19 122 MET A CA 1
ATOM 921 C C . MET A 1 122 ? -0.086 -3.354 21.940 1.00 89.19 122 MET A C 1
ATOM 923 O O . MET A 1 122 ? -0.436 -3.290 23.118 1.00 89.19 122 MET A O 1
ATOM 927 N N . SER A 1 123 ? 1.196 -3.417 21.585 1.00 89.75 123 SER A N 1
ATOM 928 C CA . SER A 1 123 ? 2.303 -3.305 22.544 1.00 89.75 123 SER A CA 1
ATOM 929 C C . SER A 1 123 ? 2.477 -1.865 23.043 1.00 89.75 123 SER A C 1
ATOM 931 O O . SER A 1 123 ? 2.772 -1.629 24.218 1.00 89.75 123 SER A O 1
ATOM 933 N N . LEU A 1 124 ? 2.212 -0.888 22.173 1.00 88.94 124 LEU A N 1
ATOM 934 C CA . LEU A 1 124 ? 2.340 0.536 22.460 1.00 88.94 124 LEU A CA 1
ATOM 935 C C . LEU A 1 124 ? 1.153 1.111 23.259 1.00 88.94 124 LEU A C 1
ATOM 937 O O . LEU A 1 124 ? 1.353 1.868 24.212 1.00 88.94 124 LEU A O 1
ATOM 941 N N . LEU A 1 125 ? -0.079 0.752 22.893 1.00 88.50 125 LEU A N 1
ATOM 942 C CA . LEU A 1 125 ? -1.326 1.333 23.413 1.00 88.50 125 LEU A CA 1
ATOM 943 C C . LEU A 1 125 ? -1.457 1.335 24.952 1.00 88.50 125 LEU A C 1
ATOM 945 O O . LEU A 1 125 ? -1.866 2.365 25.496 1.00 88.50 125 LEU A O 1
ATOM 949 N N . PRO A 1 126 ? -1.101 0.265 25.698 1.00 85.81 126 PRO A N 1
ATOM 950 C CA . PRO A 1 126 ? -1.217 0.242 27.161 1.00 85.81 126 PRO A CA 1
ATOM 951 C C . PRO A 1 126 ? -0.357 1.292 27.870 1.00 85.81 126 PRO A C 1
ATOM 953 O O . PRO A 1 126 ? -0.591 1.602 29.038 1.00 85.81 126 PRO A O 1
ATOM 956 N N . ASN A 1 127 ? 0.646 1.826 27.173 1.00 83.56 127 ASN A N 1
ATOM 957 C CA . ASN A 1 127 ? 1.599 2.784 27.711 1.00 83.56 127 ASN A CA 1
ATOM 958 C C . ASN A 1 127 ? 1.206 4.248 27.439 1.00 83.56 127 ASN A C 1
ATOM 960 O O . ASN A 1 127 ? 1.916 5.160 27.869 1.00 83.56 127 ASN A O 1
ATOM 964 N N . LEU A 1 128 ? 0.090 4.500 26.745 1.00 81.38 128 LEU A N 1
ATOM 965 C CA . LEU A 1 128 ? -0.395 5.854 26.478 1.00 81.38 128 LEU A CA 1
ATOM 966 C C . LEU A 1 128 ? -0.949 6.495 27.761 1.00 81.38 128 LEU A C 1
ATOM 968 O O . LEU A 1 128 ? -1.915 6.016 28.351 1.00 81.38 128 LEU A O 1
ATOM 972 N N . GLY A 1 129 ? -0.360 7.621 28.182 1.00 68.56 129 GLY A N 1
ATOM 973 C CA . GLY A 1 129 ? -0.789 8.351 29.385 1.00 68.56 129 GLY A CA 1
ATOM 974 C C . GLY A 1 129 ? -2.193 8.963 29.277 1.00 68.56 129 GLY A C 1
ATOM 975 O O . GLY A 1 129 ? -2.876 9.137 30.287 1.00 68.56 129 GLY A O 1
ATOM 976 N N . ASN A 1 130 ? -2.635 9.265 28.054 1.00 68.38 130 ASN A N 1
ATOM 977 C CA . ASN A 1 130 ? -3.999 9.666 27.739 1.00 68.38 130 ASN A CA 1
ATOM 978 C C . ASN A 1 130 ? -4.362 9.160 26.335 1.00 68.38 130 ASN A C 1
ATOM 980 O O . ASN A 1 130 ? -3.960 9.783 25.352 1.00 68.38 130 ASN A O 1
ATOM 984 N N . PRO A 1 131 ? -5.127 8.065 26.216 1.00 59.88 131 PRO A N 1
ATOM 985 C CA . PRO A 1 131 ? -5.501 7.520 24.922 1.00 59.88 131 PRO A CA 1
ATOM 986 C C . PRO A 1 131 ? -6.569 8.357 24.211 1.00 59.88 131 PRO A C 1
ATOM 988 O O . PRO A 1 131 ? -7.022 7.916 23.180 1.00 59.88 131 PRO A O 1
ATOM 991 N N . GLY A 1 132 ? -6.998 9.529 24.703 1.00 54.41 132 GLY A N 1
ATOM 992 C CA . GLY A 1 132 ? -8.213 10.247 24.271 1.00 54.41 132 GLY A CA 1
ATOM 993 C C . GLY A 1 132 ? -8.400 10.598 22.779 1.00 54.41 132 GLY A C 1
ATOM 994 O O . GLY A 1 132 ? -9.403 11.230 22.462 1.00 54.41 132 GLY A O 1
ATOM 995 N N . ALA A 1 133 ? -7.484 10.212 21.887 1.00 57.06 133 ALA A N 1
ATOM 996 C CA . ALA A 1 133 ? -7.645 10.224 20.427 1.00 57.06 133 ALA A CA 1
ATOM 997 C C . ALA A 1 133 ? -7.513 8.830 19.760 1.00 57.06 133 ALA A C 1
ATOM 999 O O . ALA A 1 133 ? -7.956 8.654 18.633 1.00 57.06 133 ALA A O 1
ATOM 1000 N N . VAL A 1 134 ? -6.962 7.836 20.461 1.00 67.44 134 VAL A N 1
ATOM 1001 C CA . VAL A 1 134 ? -6.683 6.477 19.982 1.00 67.44 134 VAL A CA 1
ATOM 1002 C C . VAL A 1 134 ? -7.661 5.479 20.602 1.00 67.44 134 VAL A C 1
ATOM 1004 O O . VAL A 1 134 ? -8.109 5.638 21.738 1.00 67.44 134 VAL A O 1
ATOM 1007 N N . ILE A 1 135 ? -7.967 4.415 19.865 1.00 78.31 135 ILE A N 1
ATOM 1008 C CA . ILE A 1 135 ? -8.793 3.304 20.344 1.00 78.31 135 ILE A CA 1
ATOM 1009 C C . ILE A 1 135 ? -8.171 2.715 21.625 1.00 78.31 135 ILE A C 1
ATOM 1011 O O . ILE A 1 135 ? -6.984 2.385 21.651 1.00 78.31 135 ILE A O 1
ATOM 1015 N N . GLU A 1 136 ? -8.961 2.584 22.701 1.00 85.06 136 GLU A N 1
ATOM 1016 C CA . GLU A 1 136 ? -8.501 1.929 23.936 1.00 85.06 136 GLU A CA 1
ATOM 1017 C C . GLU A 1 136 ? -8.048 0.487 23.607 1.00 85.06 136 GLU A C 1
ATOM 1019 O O . GLU A 1 136 ? -8.769 -0.212 22.893 1.00 85.06 136 GLU A O 1
ATOM 1024 N N . PRO A 1 137 ? -6.912 -0.016 24.131 1.00 85.19 137 PRO A N 1
ATOM 1025 C CA . PRO A 1 137 ? -6.398 -1.336 23.745 1.00 85.19 137 PRO A CA 1
ATOM 1026 C C . PRO A 1 137 ? -7.389 -2.481 23.990 1.00 85.19 137 PRO A C 1
ATOM 1028 O O . PRO A 1 137 ? -7.476 -3.403 23.186 1.00 85.19 137 PRO A O 1
ATOM 1031 N N . ASP A 1 138 ? -8.189 -2.401 25.056 1.00 89.25 138 ASP A N 1
ATOM 1032 C CA . ASP A 1 138 ? -9.240 -3.387 25.322 1.00 89.25 138 ASP A CA 1
ATOM 1033 C C . ASP A 1 138 ? -10.387 -3.324 24.303 1.00 89.25 138 ASP A C 1
ATOM 1035 O O . ASP A 1 138 ? -10.973 -4.359 23.987 1.00 89.25 138 ASP A O 1
ATOM 1039 N N . ILE A 1 139 ? -10.717 -2.126 23.805 1.00 91.94 139 ILE A N 1
ATOM 1040 C CA . ILE A 1 139 ? -11.708 -1.933 22.739 1.00 91.94 139 ILE A CA 1
ATOM 1041 C C . ILE A 1 139 ? -11.168 -2.545 21.455 1.00 91.94 139 ILE A C 1
ATOM 1043 O O . ILE A 1 139 ? -11.841 -3.381 20.871 1.00 91.94 139 ILE A O 1
ATOM 1047 N N . LEU A 1 140 ? -9.939 -2.191 21.063 1.00 91.31 140 LEU A N 1
ATOM 1048 C CA . LEU A 1 140 ? -9.318 -2.712 19.849 1.00 91.31 140 LEU A CA 1
ATOM 1049 C C . LEU A 1 140 ? -9.225 -4.240 19.882 1.00 91.31 140 LEU A C 1
ATOM 1051 O O . LEU A 1 140 ? -9.658 -4.889 18.940 1.00 91.31 140 LEU A O 1
ATOM 1055 N N . ALA A 1 141 ? -8.727 -4.826 20.976 1.00 92.00 141 ALA A N 1
ATOM 1056 C CA . ALA A 1 141 ? -8.659 -6.279 21.122 1.00 92.00 141 ALA A CA 1
ATOM 1057 C C . ALA A 1 141 ? -10.040 -6.935 20.977 1.00 92.00 141 ALA A C 1
ATOM 1059 O O . ALA A 1 141 ? -10.175 -7.943 20.291 1.00 92.00 141 ALA A O 1
ATOM 1060 N N . THR A 1 142 ? -11.072 -6.345 21.587 1.00 95.69 142 THR A N 1
ATOM 1061 C CA . THR A 1 142 ? -12.448 -6.848 21.476 1.00 95.69 142 THR A CA 1
ATOM 1062 C C . THR A 1 142 ? -12.963 -6.745 20.042 1.00 95.69 142 THR A C 1
ATOM 1064 O O . THR A 1 142 ? -13.545 -7.697 19.533 1.00 95.69 142 THR A O 1
ATOM 1067 N N . ASP A 1 143 ? -12.701 -5.629 19.368 1.00 94.88 143 ASP A N 1
ATOM 1068 C CA . ASP A 1 143 ? -13.086 -5.412 17.976 1.00 94.88 143 ASP A CA 1
ATOM 1069 C C . ASP A 1 143 ? -12.416 -6.402 17.025 1.00 94.88 143 ASP A C 1
ATOM 1071 O O . ASP A 1 143 ? -13.081 -6.954 16.156 1.00 94.88 143 ASP A O 1
ATOM 1075 N N . LEU A 1 144 ? -11.125 -6.683 17.206 1.00 95.12 144 LEU A N 1
ATOM 1076 C CA . LEU A 1 144 ? -10.407 -7.660 16.386 1.00 95.12 144 LEU A CA 1
ATOM 1077 C C . LEU A 1 144 ? -10.995 -9.070 16.547 1.00 95.12 144 LEU A C 1
ATOM 1079 O O . LEU A 1 144 ? -11.170 -9.773 15.553 1.00 95.12 144 LEU A O 1
ATOM 1083 N N . GLU A 1 145 ? -11.356 -9.470 17.771 1.00 96.62 145 GLU A N 1
ATOM 1084 C CA . GLU A 1 145 ? -12.033 -10.750 18.029 1.00 96.62 145 GLU A CA 1
ATOM 1085 C C . GLU A 1 145 ? -13.405 -10.812 17.340 1.00 96.62 145 GLU A C 1
ATOM 1087 O O . GLU A 1 145 ? -13.741 -11.811 16.702 1.00 96.62 145 GLU A O 1
ATOM 1092 N N . LEU A 1 146 ? -14.192 -9.736 17.419 1.00 97.62 146 LEU A N 1
ATOM 1093 C CA . LEU A 1 146 ? -15.502 -9.646 16.768 1.00 97.62 146 LEU A CA 1
ATOM 1094 C C . LEU A 1 146 ? -15.380 -9.683 15.239 1.00 97.62 146 LEU A C 1
ATOM 1096 O O . LEU A 1 146 ? -16.069 -10.470 14.586 1.00 97.62 146 LEU A O 1
ATOM 1100 N N . ALA A 1 147 ? -14.448 -8.915 14.673 1.00 96.81 147 ALA A N 1
ATOM 1101 C CA . ALA A 1 147 ? -14.154 -8.909 13.244 1.00 96.81 147 ALA A CA 1
ATOM 1102 C C . ALA A 1 147 ? -13.741 -10.298 12.746 1.00 96.81 147 ALA A C 1
ATOM 1104 O O . ALA A 1 147 ? -14.182 -10.722 11.678 1.00 96.81 147 ALA A O 1
ATOM 1105 N N . ALA A 1 148 ? -12.953 -11.032 13.539 1.00 95.94 148 ALA A N 1
ATOM 1106 C CA . ALA A 1 148 ? -12.504 -12.391 13.240 1.00 95.94 148 ALA A CA 1
ATOM 1107 C C . ALA A 1 148 ? -13.608 -13.457 13.359 1.00 95.94 148 ALA A C 1
ATOM 1109 O O . ALA A 1 148 ? -13.362 -14.621 13.050 1.00 95.94 148 ALA A O 1
ATOM 1110 N N . GLY A 1 149 ? -14.816 -13.086 13.798 1.00 96.38 149 GLY A N 1
ATOM 1111 C CA . GLY A 1 149 ? -15.929 -14.013 14.012 1.00 96.38 149 GLY A CA 1
ATOM 1112 C C . GLY A 1 149 ? -15.902 -14.715 15.374 1.00 96.38 149 GLY A C 1
ATOM 1113 O O . GLY A 1 149 ? -16.760 -15.556 15.651 1.00 96.38 149 GLY A O 1
ATOM 1114 N N . ASN A 1 150 ? -14.986 -14.350 16.275 1.00 96.94 150 ASN A N 1
ATOM 1115 C CA . ASN A 1 150 ? -14.901 -14.887 17.635 1.00 96.94 150 ASN A CA 1
ATOM 1116 C C . ASN A 1 150 ? -15.895 -14.177 18.574 1.00 96.94 150 ASN A C 1
ATOM 1118 O O . ASN A 1 150 ? -15.526 -13.649 19.626 1.00 96.94 150 ASN A O 1
ATOM 1122 N N . ILE A 1 151 ? -17.182 -14.187 18.204 1.00 96.81 151 ILE A N 1
ATOM 1123 C CA . ILE A 1 151 ? -18.256 -13.439 18.882 1.00 96.81 151 ILE A CA 1
ATOM 1124 C C . ILE A 1 151 ? -18.315 -13.764 20.380 1.00 96.81 151 ILE A C 1
ATOM 1126 O O . ILE A 1 151 ? -18.431 -12.863 21.208 1.00 96.81 151 ILE A O 1
ATOM 1130 N N . ALA A 1 152 ? -18.175 -15.043 20.744 1.00 97.06 152 ALA A N 1
ATOM 1131 C CA . ALA A 1 152 ? -18.180 -15.472 22.142 1.00 97.06 152 ALA A CA 1
ATOM 1132 C C . ALA A 1 152 ? -17.040 -14.826 22.950 1.00 97.06 152 ALA A C 1
ATOM 1134 O O . ALA A 1 152 ? -17.293 -14.259 24.010 1.00 97.06 152 ALA A O 1
ATOM 1135 N N . THR A 1 153 ? -15.810 -14.844 22.423 1.00 96.88 153 THR A N 1
ATOM 1136 C CA . THR A 1 153 ? -14.638 -14.226 23.062 1.00 96.88 153 THR A CA 1
ATOM 1137 C C . THR A 1 153 ? -14.819 -12.716 23.220 1.00 96.88 153 THR A C 1
ATOM 1139 O O . THR A 1 153 ? -14.567 -12.179 24.301 1.00 96.88 153 THR A O 1
ATOM 1142 N N . GLY A 1 154 ? -15.304 -12.034 22.176 1.00 96.06 154 GLY A N 1
ATOM 1143 C CA . GLY A 1 154 ? -15.576 -10.595 22.222 1.00 96.06 154 GLY A CA 1
ATOM 1144 C C . GLY A 1 154 ? -16.640 -10.233 23.264 1.00 96.06 154 GLY A C 1
ATOM 1145 O O . GLY A 1 154 ? -16.430 -9.357 24.104 1.00 96.06 154 GLY A O 1
ATOM 1146 N N . CYS A 1 155 ? -17.762 -10.957 23.288 1.00 97.56 155 CYS A N 1
ATOM 1147 C CA . CYS A 1 155 ? -18.841 -10.732 24.253 1.00 97.56 155 CYS A CA 1
ATOM 1148 C C . CYS A 1 155 ? -18.455 -11.105 25.695 1.00 97.56 155 CYS A C 1
ATOM 1150 O O . CYS A 1 155 ? -18.899 -10.442 26.638 1.00 97.56 155 CYS A O 1
ATOM 1152 N N . ASP A 1 156 ? -17.583 -12.099 25.895 1.00 97.31 156 ASP A N 1
ATOM 1153 C CA . ASP A 1 156 ? -17.078 -12.490 27.217 1.00 97.31 156 ASP A CA 1
ATOM 1154 C C . ASP A 1 156 ? -16.309 -11.356 27.912 1.00 97.31 156 ASP A C 1
ATOM 1156 O O . ASP A 1 156 ? -16.248 -11.321 29.149 1.00 97.31 156 ASP A O 1
ATOM 1160 N N . ARG A 1 157 ? -15.792 -10.365 27.170 1.00 95.56 157 ARG A N 1
ATOM 1161 C CA . ARG A 1 157 ? -15.156 -9.167 27.747 1.00 95.56 157 ARG A CA 1
ATOM 1162 C C . ARG A 1 157 ? -16.095 -8.397 28.680 1.00 95.56 157 ARG A C 1
ATOM 1164 O O . ARG A 1 157 ? -15.635 -7.852 29.684 1.00 95.56 157 ARG A O 1
ATOM 1171 N N . LEU A 1 158 ? -17.408 -8.427 28.431 1.00 96.12 158 LEU A N 1
ATOM 1172 C CA . LEU A 1 158 ? -18.426 -7.783 29.275 1.00 96.12 158 LEU A CA 1
ATOM 1173 C C . LEU A 1 158 ? -18.550 -8.401 30.678 1.00 96.12 158 LEU A C 1
ATOM 1175 O O . LEU A 1 158 ? -19.151 -7.789 31.564 1.00 96.12 158 LEU A O 1
ATOM 1179 N N . SER A 1 159 ? -17.984 -9.593 30.903 1.00 94.44 159 SER A N 1
ATOM 1180 C CA . SER A 1 159 ? -17.909 -10.225 32.229 1.00 94.44 159 SER A CA 1
ATOM 1181 C C . SER A 1 159 ? -16.818 -9.628 33.129 1.00 94.44 159 SER A C 1
ATOM 1183 O O . SER A 1 159 ? -16.793 -9.881 34.337 1.00 94.44 159 SER A O 1
ATOM 1185 N N . GLN A 1 160 ? -15.918 -8.829 32.556 1.00 92.88 160 GLN A N 1
ATOM 1186 C CA . GLN A 1 160 ? -14.797 -8.203 33.244 1.00 92.88 160 GLN A CA 1
ATOM 1187 C C . GLN A 1 160 ? -15.078 -6.712 33.508 1.00 92.88 160 GLN A C 1
ATOM 1189 O O . GLN A 1 160 ? -15.972 -6.123 32.900 1.00 92.88 160 GLN A O 1
ATOM 1194 N N . PRO A 1 161 ? -14.339 -6.061 34.427 1.00 91.38 161 PRO A N 1
ATOM 1195 C CA . PRO A 1 161 ? -14.434 -4.617 34.596 1.00 91.38 161 PRO A CA 1
ATOM 1196 C C . PRO A 1 161 ? -14.031 -3.897 33.302 1.00 91.38 161 PRO A C 1
ATOM 1198 O O . PRO A 1 161 ? -12.897 -4.035 32.846 1.00 91.38 161 PRO A O 1
ATOM 1201 N N . VAL A 1 162 ? -14.962 -3.123 32.745 1.00 90.44 162 VAL A N 1
ATOM 1202 C CA . VAL A 1 162 ? -14.771 -2.298 31.543 1.00 90.44 162 VAL A CA 1
ATOM 1203 C C . VAL A 1 162 ? -14.990 -0.820 31.868 1.00 90.44 162 VAL A C 1
ATOM 1205 O O . VAL A 1 162 ? -15.669 -0.484 32.847 1.00 90.44 162 VAL A O 1
ATOM 1208 N N . SER A 1 163 ? -14.408 0.069 31.063 1.00 85.38 163 SER A N 1
ATOM 1209 C CA . SER A 1 163 ? -14.617 1.513 31.181 1.00 85.38 163 SER A CA 1
ATOM 1210 C C . SER A 1 163 ? -16.094 1.876 30.936 1.00 85.38 163 SER A C 1
ATOM 1212 O O . SER A 1 163 ? -16.857 1.150 30.297 1.00 85.38 163 SER A O 1
ATOM 1214 N N . GLN A 1 164 ? -16.548 2.994 31.505 1.00 84.62 164 GLN A N 1
ATOM 1215 C CA . GLN A 1 164 ? -17.901 3.509 31.264 1.00 84.62 164 GLN A CA 1
ATOM 1216 C C . GLN A 1 164 ? -17.872 4.444 30.056 1.00 84.62 164 GLN A C 1
ATOM 1218 O O . GLN A 1 164 ? -17.899 5.662 30.209 1.00 84.62 164 GLN A O 1
ATOM 1223 N N . ASN A 1 165 ? -17.757 3.865 28.862 1.00 87.50 165 ASN A N 1
ATOM 1224 C CA . ASN A 1 165 ? -17.825 4.598 27.603 1.00 87.50 165 ASN A CA 1
ATOM 1225 C C . ASN A 1 165 ? -18.936 4.036 26.697 1.00 87.50 165 ASN A C 1
ATOM 1227 O O . ASN A 1 165 ? -19.568 3.013 26.990 1.00 87.50 165 ASN A O 1
ATOM 1231 N N . VAL A 1 166 ? -19.185 4.750 25.601 1.00 89.56 166 VAL A N 1
ATOM 1232 C CA . VAL A 1 166 ? -20.239 4.426 24.636 1.00 89.56 166 VAL A CA 1
ATOM 1233 C C . VAL A 1 166 ? -20.013 3.060 23.982 1.00 89.56 166 VAL A C 1
ATOM 1235 O O . VAL A 1 166 ? -20.968 2.297 23.846 1.00 89.56 166 VAL A O 1
ATOM 1238 N N . TYR A 1 167 ? -18.765 2.715 23.648 1.00 92.12 167 TYR A N 1
ATOM 1239 C CA . TYR A 1 167 ? -18.427 1.450 22.993 1.00 92.12 167 TYR A CA 1
ATOM 1240 C C . TYR A 1 167 ? -18.911 0.238 23.794 1.00 92.12 167 TYR A C 1
ATOM 1242 O O . TYR A 1 167 ? -19.642 -0.599 23.273 1.00 92.12 167 TYR A O 1
ATOM 1250 N N . TRP A 1 168 ? -18.607 0.175 25.094 1.00 94.50 168 TRP A N 1
ATOM 1251 C CA . TRP A 1 168 ? -19.031 -0.959 25.925 1.00 94.50 168 TRP A CA 1
ATOM 1252 C C . TRP A 1 168 ? -20.550 -1.064 26.068 1.00 94.50 168 TRP A C 1
ATOM 1254 O O . TRP A 1 168 ? -21.075 -2.138 26.357 1.00 94.50 168 TRP A O 1
ATOM 1264 N N . THR A 1 169 ? -21.273 0.040 25.886 1.00 93.75 169 THR A N 1
ATOM 1265 C CA . THR A 1 169 ? -22.738 0.033 25.861 1.00 93.75 169 THR A CA 1
ATOM 1266 C C . THR A 1 169 ? -23.265 -0.492 24.527 1.00 93.75 169 THR A C 1
ATOM 1268 O O . THR A 1 169 ? -24.148 -1.350 24.553 1.00 93.75 169 THR A O 1
ATOM 1271 N N . LYS A 1 170 ? -22.664 -0.094 23.393 1.00 95.00 170 LYS A N 1
ATOM 1272 C CA . LYS A 1 170 ? -22.939 -0.712 22.083 1.00 95.00 170 LYS A CA 1
ATOM 1273 C C . LYS A 1 170 ? -22.692 -2.214 22.116 1.00 95.00 170 LYS A C 1
ATOM 1275 O O . LYS A 1 170 ? -23.569 -2.979 21.739 1.00 95.00 170 LYS A O 1
ATOM 1280 N N . LEU A 1 171 ? -21.548 -2.641 22.653 1.00 96.94 171 LEU A N 1
ATOM 1281 C CA . LEU A 1 171 ? -21.189 -4.054 22.736 1.00 96.94 171 LEU A CA 1
ATOM 1282 C C . LEU A 1 171 ? -22.228 -4.865 23.521 1.00 96.94 171 LEU A C 1
ATOM 1284 O O . LEU A 1 171 ? -22.603 -5.951 23.095 1.00 96.94 171 LEU A O 1
ATOM 1288 N N . ARG A 1 172 ? -22.749 -4.339 24.642 1.00 97.00 172 ARG A N 1
ATOM 1289 C CA . ARG A 1 172 ? -23.837 -5.003 25.390 1.00 97.00 172 ARG A CA 1
ATOM 1290 C C . ARG A 1 172 ? -25.093 -5.176 24.544 1.00 97.00 172 ARG A C 1
ATOM 1292 O O . ARG A 1 172 ? -25.683 -6.253 24.580 1.00 97.00 172 ARG A O 1
ATOM 1299 N N . ALA A 1 173 ? -25.493 -4.138 23.810 1.00 96.50 173 ALA A N 1
ATOM 1300 C CA . ALA A 1 173 ? -26.659 -4.198 22.939 1.00 96.50 173 ALA A CA 1
ATOM 1301 C C . ALA A 1 173 ? -26.446 -5.191 21.786 1.00 96.50 173 ALA A C 1
ATOM 1303 O O . ALA A 1 173 ? -27.283 -6.063 21.582 1.00 96.50 173 ALA A O 1
ATOM 1304 N N . ALA A 1 174 ? -25.298 -5.133 21.110 1.00 97.06 174 ALA A N 1
ATOM 1305 C CA . ALA A 1 174 ? -24.954 -6.044 20.022 1.00 97.06 174 ALA A CA 1
ATOM 1306 C C . ALA A 1 174 ? -24.892 -7.503 20.491 1.00 97.06 174 ALA A C 1
ATOM 1308 O O . ALA A 1 174 ? -25.506 -8.365 19.883 1.00 97.06 174 ALA A O 1
ATOM 1309 N N . CYS A 1 175 ? -24.229 -7.800 21.614 1.00 98.00 175 CYS A N 1
ATOM 1310 C CA . CYS A 1 175 ? -24.186 -9.159 22.163 1.00 98.00 175 CYS A CA 1
ATOM 1311 C C . CYS A 1 175 ? -25.579 -9.672 22.571 1.00 98.00 175 CYS A C 1
ATOM 1313 O O . CYS A 1 175 ? -25.850 -10.871 22.481 1.00 98.00 175 CYS A O 1
ATOM 1315 N N . ALA A 1 176 ? -26.482 -8.788 23.013 1.00 97.00 176 ALA A N 1
ATOM 1316 C CA . ALA A 1 176 ? -27.878 -9.149 23.240 1.00 97.00 176 ALA A CA 1
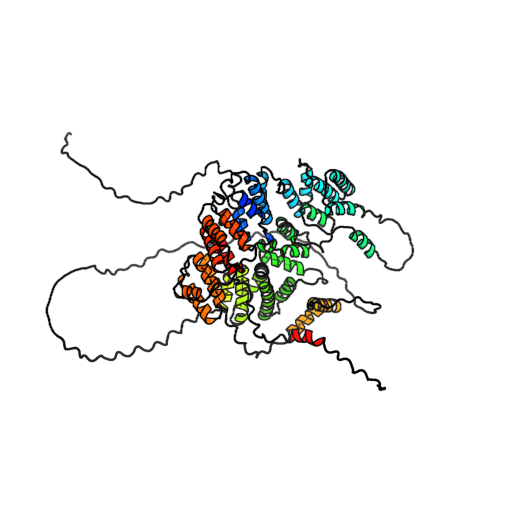ATOM 1317 C C . ALA A 1 176 ? -28.605 -9.443 21.915 1.00 97.00 176 ALA A C 1
ATOM 1319 O O . ALA A 1 176 ? -29.272 -10.469 21.829 1.00 97.00 176 ALA A O 1
ATOM 1320 N N . ALA A 1 177 ? -28.425 -8.618 20.880 1.00 96.38 177 ALA A N 1
ATOM 1321 C CA . ALA A 1 177 ? -29.009 -8.834 19.553 1.00 96.38 177 ALA A CA 1
ATOM 1322 C C . ALA A 1 177 ? -28.525 -10.148 18.917 1.00 96.38 177 ALA A C 1
ATOM 1324 O O . ALA A 1 177 ? -29.340 -11.029 18.672 1.00 96.38 177 ALA A O 1
ATOM 1325 N N . MET A 1 178 ? -27.207 -10.359 18.843 1.00 96.00 178 MET A N 1
ATOM 1326 C CA . MET A 1 178 ? -26.582 -11.573 18.290 1.00 96.00 178 MET A CA 1
ATOM 1327 C C . MET A 1 178 ? -26.937 -12.864 19.051 1.00 96.00 178 MET A C 1
ATOM 1329 O O . MET A 1 178 ? -26.713 -13.966 18.556 1.00 96.00 178 MET A O 1
ATOM 1333 N N . SER A 1 179 ? -27.467 -12.756 20.277 1.00 95.44 179 SER A N 1
ATOM 1334 C CA . SER A 1 179 ? -27.991 -13.896 21.048 1.00 95.44 179 SER A CA 1
ATOM 1335 C C . SER A 1 179 ? -29.515 -14.061 20.948 1.00 95.44 179 SER A C 1
ATOM 1337 O O . SER A 1 179 ? -30.090 -14.886 21.662 1.00 95.44 179 SER A O 1
ATOM 1339 N N . GLY A 1 180 ? -30.177 -13.292 20.078 1.00 94.12 180 GLY A N 1
ATOM 1340 C CA . GLY A 1 180 ? -31.628 -13.279 19.870 1.00 94.12 180 GLY A CA 1
ATOM 1341 C C . GLY A 1 180 ? -32.418 -12.543 20.959 1.00 94.12 180 GLY A C 1
ATOM 1342 O O . GLY A 1 180 ? -33.638 -12.673 21.040 1.00 94.12 180 GLY A O 1
ATOM 1343 N N . ASN A 1 181 ? -31.756 -11.788 21.839 1.00 95.69 181 ASN A N 1
ATOM 1344 C CA . ASN A 1 181 ? -32.386 -10.998 22.898 1.00 95.69 181 ASN A CA 1
ATOM 1345 C C . ASN A 1 181 ? -32.591 -9.537 22.459 1.00 95.69 181 ASN A C 1
ATOM 1347 O O . ASN A 1 181 ? -32.036 -8.606 23.054 1.00 95.69 181 ASN A O 1
ATOM 1351 N N . TYR A 1 182 ? -33.413 -9.335 21.427 1.00 94.75 182 TYR A N 1
ATOM 1352 C CA . TYR A 1 182 ? -33.654 -8.021 20.817 1.00 94.75 182 TYR A CA 1
ATOM 1353 C C . TYR A 1 182 ? -34.257 -7.001 21.794 1.00 94.75 182 TYR A C 1
ATOM 1355 O O . TYR A 1 182 ? -33.779 -5.871 21.868 1.00 94.75 182 TYR A O 1
ATOM 1363 N N . SER A 1 183 ? -35.204 -7.406 22.648 1.00 94.69 183 SER A N 1
ATOM 1364 C CA . SER A 1 183 ? -35.756 -6.512 23.681 1.00 94.69 183 SER A CA 1
ATOM 1365 C C . SER A 1 183 ? -34.689 -6.060 24.690 1.00 94.69 183 SER A C 1
ATOM 1367 O O . SER A 1 183 ? -34.719 -4.932 25.183 1.00 94.69 183 SER A O 1
ATOM 1369 N N . GLY A 1 184 ? -33.718 -6.926 25.007 1.00 95.62 184 GLY A N 1
ATOM 1370 C CA . GLY A 1 184 ? -32.566 -6.561 25.834 1.00 95.62 184 GLY A CA 1
ATOM 1371 C C . GLY A 1 184 ? -31.616 -5.590 25.129 1.00 95.62 184 GLY A C 1
ATOM 1372 O O . GLY A 1 184 ? -31.086 -4.677 25.771 1.00 95.62 184 GLY A O 1
ATOM 1373 N N . ALA A 1 185 ? -31.424 -5.758 23.820 1.00 96.12 185 ALA A N 1
ATOM 1374 C CA . ALA A 1 185 ? -30.623 -4.859 22.997 1.00 96.12 185 ALA A CA 1
ATOM 1375 C C . ALA A 1 185 ? -31.245 -3.456 22.922 1.00 96.12 185 ALA A C 1
ATOM 1377 O O . ALA A 1 185 ? -30.571 -2.474 23.241 1.00 96.12 185 ALA A O 1
ATOM 1378 N N . GLN A 1 186 ? -32.541 -3.363 22.615 1.00 94.25 186 GLN A N 1
ATOM 1379 C CA . GLN A 1 186 ? -33.277 -2.098 22.572 1.00 94.25 186 GLN A CA 1
ATOM 1380 C C . GLN A 1 186 ? -33.266 -1.375 23.916 1.00 94.25 186 GLN A C 1
ATOM 1382 O O . GLN A 1 186 ? -32.886 -0.211 23.965 1.00 94.25 186 GLN A O 1
ATOM 1387 N N . LEU A 1 187 ? -33.578 -2.062 25.024 1.00 94.94 187 LEU A N 1
ATOM 1388 C CA . LEU A 1 187 ? -33.528 -1.446 26.356 1.00 94.94 187 LEU A CA 1
ATOM 1389 C C . LEU A 1 187 ? -32.132 -0.885 26.665 1.00 94.94 187 LEU A C 1
ATOM 1391 O O . LEU A 1 187 ? -32.000 0.187 27.256 1.00 94.94 187 LEU A O 1
ATOM 1395 N N . THR A 1 188 ? -31.077 -1.595 26.255 1.00 94.75 188 THR A N 1
ATOM 1396 C CA . THR A 1 188 ? -29.699 -1.116 26.418 1.00 94.75 188 THR A CA 1
ATOM 1397 C C . THR A 1 188 ? -29.467 0.176 25.631 1.00 94.75 188 THR A C 1
ATOM 1399 O O . THR A 1 188 ? -28.835 1.093 26.157 1.00 94.75 188 THR A O 1
ATOM 1402 N N . ILE A 1 189 ? -30.007 0.285 24.414 1.00 92.81 189 ILE A N 1
ATOM 1403 C CA . ILE A 1 189 ? -29.902 1.484 23.572 1.00 92.81 189 ILE A CA 1
ATOM 1404 C C . ILE A 1 189 ? -30.781 2.631 24.071 1.00 92.81 189 ILE A C 1
ATOM 1406 O O . ILE A 1 189 ? -30.318 3.770 24.098 1.00 92.81 189 ILE A O 1
ATOM 1410 N N . GLU A 1 190 ? -31.990 2.365 24.559 1.00 90.94 190 GLU A N 1
ATOM 1411 C CA . GLU A 1 190 ? -32.833 3.367 25.220 1.00 90.94 190 GLU A CA 1
ATOM 1412 C C . GLU A 1 190 ? -32.103 3.983 26.418 1.00 90.94 190 GLU A C 1
ATOM 1414 O O . GLU A 1 190 ? -32.027 5.206 26.542 1.00 90.94 190 GLU A O 1
ATOM 1419 N N . MET A 1 191 ? -31.470 3.151 27.249 1.00 90.00 191 MET A N 1
ATOM 1420 C CA . MET A 1 191 ? -30.634 3.620 28.357 1.00 90.00 191 MET A CA 1
ATOM 1421 C C . MET A 1 191 ? -29.377 4.369 27.882 1.00 90.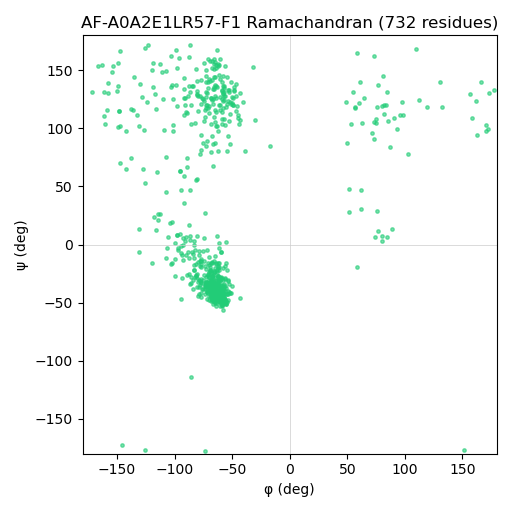00 191 MET A C 1
ATOM 1423 O O . MET A 1 191 ? -28.917 5.286 28.564 1.00 90.00 191 MET A O 1
ATOM 1427 N N . ALA A 1 192 ? -28.810 3.996 26.731 1.00 86.38 192 ALA A N 1
ATOM 1428 C CA . ALA A 1 192 ? -27.659 4.673 26.132 1.00 86.38 192 ALA A CA 1
ATOM 1429 C C . ALA A 1 192 ? -28.022 6.040 25.537 1.00 86.38 192 ALA A C 1
ATOM 1431 O O . ALA A 1 192 ? -27.206 6.959 25.578 1.00 86.38 192 ALA A O 1
ATOM 1432 N N . SER A 1 193 ? -29.243 6.202 25.018 1.00 80.62 193 SER A N 1
ATOM 1433 C CA . SER A 1 193 ? -29.719 7.453 24.414 1.00 80.62 193 SER A CA 1
ATOM 1434 C C . SER A 1 193 ? -29.704 8.626 25.403 1.00 80.62 193 SER A C 1
ATOM 1436 O O . SER A 1 193 ? -29.424 9.763 25.021 1.00 80.62 193 SER A O 1
ATOM 1438 N N . GLU A 1 194 ? -29.868 8.349 26.703 1.00 82.38 194 GLU A N 1
ATOM 1439 C CA . GLU A 1 194 ? -29.713 9.340 27.777 1.00 82.38 194 GLU A CA 1
ATOM 1440 C C . GLU A 1 194 ? -28.273 9.885 27.898 1.00 82.38 194 GLU A C 1
ATOM 1442 O O . GLU A 1 194 ? -28.056 10.930 28.516 1.00 82.38 194 GLU A O 1
ATOM 1447 N N . GLN A 1 195 ? -27.288 9.207 27.300 1.00 77.19 195 GLN A N 1
ATOM 1448 C CA . GLN A 1 195 ? -25.859 9.541 27.330 1.00 77.19 195 GLN A CA 1
ATOM 1449 C C . GLN A 1 195 ? -25.348 10.182 26.027 1.00 77.19 195 GLN A C 1
ATOM 1451 O O . GLN A 1 195 ? -24.138 10.217 25.821 1.00 77.19 195 GLN A O 1
ATOM 1456 N N . LEU A 1 196 ? -26.237 10.718 25.175 1.00 79.12 196 LEU A N 1
ATOM 1457 C CA . LEU A 1 196 ? -25.895 11.297 23.860 1.00 79.12 196 LEU A CA 1
ATOM 1458 C C . LEU A 1 196 ? -25.268 10.268 22.904 1.00 79.12 196 LEU A C 1
ATOM 1460 O O . LEU A 1 196 ? -24.235 10.500 22.282 1.00 79.12 196 LEU A O 1
ATOM 1464 N N . PHE A 1 197 ? -25.895 9.099 22.815 1.00 84.69 197 PHE A N 1
ATOM 1465 C CA . PHE A 1 197 ? -25.549 8.080 21.833 1.00 84.69 197 PHE A CA 1
ATOM 1466 C C . PHE A 1 197 ? -26.025 8.491 20.426 1.00 84.69 197 PHE A C 1
ATOM 1468 O O . PHE A 1 197 ? -27.229 8.612 20.219 1.00 84.69 197 PHE A O 1
ATOM 1475 N N . GLU A 1 198 ? -25.103 8.714 19.478 1.00 87.25 198 GLU A N 1
ATOM 1476 C CA . GLU A 1 198 ? -25.403 9.299 18.148 1.00 87.25 198 GLU A CA 1
ATOM 1477 C C . GLU A 1 198 ? -25.129 8.366 16.947 1.00 87.25 198 GLU A C 1
ATOM 1479 O O . GLU A 1 198 ? -25.149 8.810 15.800 1.00 87.25 198 GLU A O 1
ATOM 1484 N N . ASP A 1 199 ? -24.895 7.069 17.165 1.00 91.44 199 ASP A N 1
ATOM 1485 C CA . ASP A 1 199 ? -24.698 6.129 16.052 1.00 91.44 199 ASP A CA 1
ATOM 1486 C C . ASP A 1 199 ? -26.032 5.757 15.395 1.00 91.44 199 ASP A C 1
ATOM 1488 O O . ASP A 1 199 ? -26.737 4.858 15.847 1.00 91.44 199 ASP A O 1
ATOM 1492 N N . THR A 1 200 ? -26.382 6.485 14.336 1.00 93.00 200 THR A N 1
ATOM 1493 C CA . THR A 1 200 ? -27.676 6.346 13.657 1.00 93.00 200 THR A CA 1
ATOM 1494 C C . THR A 1 200 ? -27.842 4.965 13.027 1.00 93.00 200 THR A C 1
ATOM 1496 O O . THR A 1 200 ? -28.876 4.343 13.252 1.00 93.00 200 THR A O 1
ATOM 1499 N N . TRP A 1 201 ? -26.814 4.452 12.341 1.00 94.25 201 TRP A N 1
ATOM 1500 C CA . TRP A 1 201 ? -26.850 3.119 11.727 1.00 94.25 201 TRP A CA 1
ATOM 1501 C C . TRP A 1 201 ? -27.110 2.037 12.780 1.00 94.25 201 TRP A C 1
ATOM 1503 O O . TRP A 1 201 ? -28.028 1.230 12.637 1.00 94.25 201 TRP A O 1
ATOM 1513 N N . PHE A 1 202 ? -26.362 2.067 13.888 1.00 95.25 202 PHE A N 1
ATOM 1514 C CA . PHE A 1 202 ? -26.506 1.076 14.954 1.00 95.25 202 PHE A CA 1
ATOM 1515 C C . PHE A 1 202 ? -27.887 1.152 15.619 1.00 95.25 202 PHE A C 1
ATOM 1517 O O . PHE A 1 202 ? -28.496 0.127 15.921 1.00 95.25 202 PHE A O 1
ATOM 1524 N N . ILE A 1 203 ? -28.397 2.364 15.862 1.00 93.50 203 ILE A N 1
ATOM 1525 C CA . ILE A 1 203 ? -29.731 2.572 16.445 1.00 93.50 203 ILE A CA 1
ATOM 1526 C C . ILE A 1 203 ? -30.815 2.021 15.514 1.00 93.50 203 ILE A C 1
ATOM 1528 O O . ILE A 1 203 ? -31.672 1.263 15.971 1.00 93.50 203 ILE A O 1
ATOM 1532 N N . GLU A 1 204 ? -30.783 2.395 14.234 1.00 92.75 204 GLU A N 1
ATOM 1533 C CA . GLU A 1 204 ? -31.752 1.957 13.222 1.00 92.75 204 GLU A CA 1
ATOM 1534 C C . GLU A 1 204 ? -31.766 0.435 13.096 1.00 92.75 204 GLU A C 1
ATOM 1536 O O . GLU A 1 204 ? -32.837 -0.174 13.146 1.00 92.75 204 GLU A O 1
ATOM 1541 N N . LEU A 1 205 ? -30.584 -0.185 13.056 1.00 94.38 205 LEU A N 1
ATOM 1542 C CA . LEU A 1 205 ? -30.451 -1.634 13.034 1.00 94.38 205 LEU A CA 1
ATOM 1543 C C . LEU A 1 205 ? -31.123 -2.278 14.250 1.00 94.38 205 LEU A C 1
ATOM 1545 O O . LEU A 1 205 ? -32.033 -3.082 14.072 1.00 94.38 205 LEU A O 1
ATOM 1549 N N . ILE A 1 206 ? -30.750 -1.901 15.478 1.00 94.69 206 ILE A N 1
ATOM 1550 C CA . ILE A 1 206 ? -31.294 -2.533 16.695 1.00 94.69 206 ILE A CA 1
ATOM 1551 C C . ILE A 1 206 ? -32.821 -2.401 16.792 1.00 94.69 206 ILE A C 1
ATOM 1553 O O . ILE A 1 206 ? -33.480 -3.345 17.231 1.00 94.69 206 ILE A O 1
ATOM 1557 N N . TYR A 1 207 ? -33.403 -1.271 16.379 1.00 91.31 207 TYR A N 1
ATOM 1558 C CA . TYR A 1 207 ? -34.862 -1.127 16.358 1.00 91.31 207 TYR A CA 1
ATOM 1559 C C . TYR A 1 207 ? -35.527 -1.954 15.250 1.00 91.31 207 TYR A C 1
ATOM 1561 O O . TYR A 1 207 ? -36.615 -2.475 15.482 1.00 91.31 207 TYR A O 1
ATOM 1569 N N . SER A 1 208 ? -34.872 -2.147 14.100 1.00 91.19 208 SER A N 1
ATOM 1570 C CA . SER A 1 208 ? -35.408 -2.960 12.995 1.00 91.19 208 SER A CA 1
ATOM 1571 C C . SER A 1 208 ? -35.479 -4.466 13.297 1.00 91.19 208 SER A C 1
ATOM 1573 O O . SER A 1 208 ? -36.286 -5.170 12.694 1.00 91.19 208 SER A O 1
ATOM 1575 N N . LEU A 1 209 ? -34.680 -4.973 14.247 1.00 90.12 209 LEU A N 1
ATOM 1576 C CA . LEU A 1 209 ? -34.604 -6.410 14.557 1.00 90.12 209 LEU A CA 1
ATOM 1577 C C . LEU A 1 209 ? -35.837 -6.965 15.299 1.00 90.12 209 LEU A C 1
ATOM 1579 O O . LEU A 1 209 ? -36.070 -8.170 15.273 1.00 90.12 209 LEU A O 1
ATOM 1583 N N . GLU A 1 210 ? -36.642 -6.128 15.965 1.00 81.31 210 GLU A N 1
ATOM 1584 C CA . GLU A 1 210 ? -37.846 -6.593 16.683 1.00 81.31 210 GLU A CA 1
ATOM 1585 C C . GLU A 1 210 ? -39.064 -6.770 15.758 1.00 81.31 210 GLU A C 1
ATOM 1587 O O . GLU A 1 210 ? -39.912 -7.630 16.010 1.00 81.31 210 GLU A O 1
ATOM 1592 N N . ASP A 1 211 ? -39.128 -6.013 14.658 1.00 67.94 211 ASP A N 1
ATOM 1593 C CA . ASP A 1 211 ? -40.258 -6.027 13.718 1.00 67.94 211 ASP A CA 1
ATOM 1594 C C . ASP A 1 211 ? -40.357 -7.332 12.899 1.00 67.94 211 ASP A C 1
ATOM 1596 O O . ASP A 1 211 ? -41.392 -7.604 12.290 1.00 67.94 211 ASP A O 1
ATOM 1600 N N . ASP A 1 212 ? -39.338 -8.196 12.950 1.00 58.66 212 ASP A N 1
ATOM 1601 C CA . ASP A 1 212 ? -39.360 -9.537 12.345 1.00 58.66 212 ASP A CA 1
ATOM 1602 C C . ASP A 1 212 ? -40.198 -10.553 13.149 1.00 58.66 212 ASP A C 1
ATOM 1604 O O . ASP A 1 212 ? -40.467 -11.663 12.687 1.00 58.66 212 ASP A O 1
ATOM 1608 N N . ILE A 1 213 ? -40.698 -10.167 14.331 1.00 53.72 213 ILE A N 1
ATOM 1609 C CA . ILE A 1 213 ? -41.706 -10.922 15.092 1.00 53.72 213 ILE A CA 1
ATOM 1610 C C . ILE A 1 213 ? -43.118 -10.522 14.621 1.00 53.72 213 ILE A C 1
ATOM 1612 O O . ILE A 1 213 ? -44.023 -10.265 15.420 1.00 53.72 213 ILE A O 1
ATOM 1616 N N . LEU A 1 214 ? -43.354 -10.468 13.307 1.00 49.44 214 LEU A N 1
ATOM 1617 C CA . LEU A 1 214 ? -44.721 -10.521 12.792 1.00 49.44 214 LEU A CA 1
ATOM 1618 C C . LEU A 1 214 ? -45.176 -11.988 12.779 1.00 49.44 214 LEU A C 1
ATOM 1620 O O . LEU A 1 214 ? -44.455 -12.864 12.306 1.00 49.44 214 LEU A O 1
ATOM 1624 N N . PRO A 1 215 ? -46.357 -12.301 13.340 1.00 45.97 215 PRO A N 1
ATOM 1625 C CA . PRO A 1 215 ? -46.766 -13.676 13.578 1.00 45.97 215 PRO A CA 1
ATOM 1626 C C . PRO A 1 215 ? -46.946 -14.429 12.253 1.00 45.97 215 PRO A C 1
ATOM 1628 O O . PRO A 1 215 ? -47.891 -14.152 11.516 1.00 45.97 215 PRO A O 1
ATOM 1631 N N . SER A 1 216 ? -46.117 -15.453 12.020 1.00 50.72 216 SER A N 1
ATOM 1632 C CA . SER A 1 216 ? -46.301 -16.471 10.967 1.00 50.72 216 SER A CA 1
ATOM 1633 C C . SER A 1 216 ? -47.609 -17.266 11.097 1.00 50.72 216 SER A C 1
ATOM 1635 O O . SER A 1 216 ? -47.939 -18.067 10.232 1.00 50.72 216 SER A O 1
ATOM 1637 N N . ASP A 1 217 ? -48.358 -17.050 12.182 1.00 47.25 217 ASP A N 1
ATOM 1638 C CA . ASP A 1 217 ? -49.414 -17.943 12.653 1.00 47.25 217 ASP A CA 1
ATOM 1639 C C . ASP A 1 217 ? -50.812 -17.302 12.662 1.00 47.25 217 ASP A C 1
ATOM 1641 O O . ASP A 1 217 ? -51.705 -17.761 13.382 1.00 47.25 217 ASP A O 1
ATOM 1645 N N . GLN A 1 218 ? -51.080 -16.268 11.853 1.00 50.31 218 GLN A N 1
ATOM 1646 C CA . GLN A 1 218 ? -52.473 -16.097 11.428 1.00 50.31 218 GLN A CA 1
ATOM 1647 C C . GLN A 1 218 ? -52.793 -17.144 10.367 1.00 50.31 218 GLN A C 1
ATOM 1649 O O . GLN A 1 218 ? -52.696 -16.891 9.172 1.00 50.31 218 GLN A O 1
ATOM 1654 N N . ASP A 1 219 ? -53.211 -18.310 10.872 1.00 45.97 219 ASP A N 1
ATOM 1655 C CA . ASP A 1 219 ? -54.073 -19.308 10.237 1.00 45.97 219 ASP A CA 1
ATOM 1656 C C . ASP A 1 219 ? -55.192 -18.609 9.435 1.00 45.97 219 ASP A C 1
ATOM 1658 O O . ASP A 1 219 ? -56.343 -18.476 9.868 1.00 45.97 219 ASP A O 1
ATOM 1662 N N . ILE A 1 220 ? -54.881 -18.153 8.225 1.00 52.44 220 ILE A N 1
ATOM 1663 C CA . ILE A 1 220 ? -55.882 -17.909 7.196 1.00 52.44 220 ILE A CA 1
ATOM 1664 C C . ILE A 1 220 ? -56.227 -19.298 6.673 1.00 52.44 220 ILE A C 1
ATOM 1666 O O . ILE A 1 220 ? -55.719 -19.765 5.656 1.00 52.44 220 ILE A O 1
ATOM 1670 N N . SER A 1 221 ? -57.100 -19.993 7.408 1.00 50.06 221 SER A N 1
ATOM 1671 C CA . SER A 1 221 ? -57.738 -21.200 6.901 1.00 50.06 221 SER A CA 1
ATOM 1672 C C . SER A 1 221 ? -58.568 -20.803 5.680 1.00 50.06 221 SER A C 1
ATOM 1674 O O . SER A 1 221 ? -59.700 -20.323 5.801 1.00 50.06 221 SER A O 1
ATOM 1676 N N . THR A 1 222 ? -58.014 -20.986 4.491 1.00 44.88 222 THR A N 1
ATOM 1677 C CA . THR A 1 222 ? -58.799 -21.016 3.264 1.00 44.88 222 THR A CA 1
ATOM 1678 C C . THR A 1 222 ? -58.465 -22.296 2.521 1.00 44.88 222 THR A C 1
ATOM 1680 O O . THR A 1 222 ? -57.470 -22.407 1.818 1.00 44.88 222 THR A O 1
ATOM 1683 N N . ASP A 1 223 ? -59.344 -23.282 2.706 1.00 49.12 223 ASP A N 1
ATOM 1684 C CA . ASP A 1 223 ? -59.573 -24.381 1.772 1.00 49.12 223 ASP A CA 1
ATOM 1685 C C . ASP A 1 223 ? -59.904 -23.794 0.386 1.00 49.12 223 ASP A C 1
ATOM 1687 O O . ASP A 1 223 ? -61.069 -23.690 0.002 1.00 49.12 223 ASP A O 1
ATOM 1691 N N . THR A 1 224 ? -58.898 -23.373 -0.379 1.00 48.56 224 THR A N 1
ATOM 1692 C CA . THR A 1 224 ? -59.057 -23.166 -1.821 1.00 48.56 224 THR A CA 1
ATOM 1693 C C . THR A 1 224 ? -57.740 -23.439 -2.526 1.00 48.56 224 THR A C 1
ATOM 1695 O O . THR A 1 224 ? -56.826 -22.626 -2.535 1.00 48.56 224 THR A O 1
ATOM 1698 N N . ALA A 1 225 ? -57.657 -24.624 -3.124 1.00 53.56 225 ALA A N 1
ATOM 1699 C CA . ALA A 1 225 ? -56.620 -24.971 -4.074 1.00 53.56 225 ALA A CA 1
ATOM 1700 C C . ALA A 1 225 ? -56.775 -24.114 -5.338 1.00 53.56 225 ALA A C 1
ATOM 1702 O O . ALA A 1 225 ? -57.739 -24.312 -6.077 1.00 53.56 225 ALA A O 1
ATOM 1703 N N . ALA A 1 226 ? -55.851 -23.183 -5.558 1.00 52.47 226 ALA A N 1
ATOM 1704 C CA . ALA A 1 226 ? -55.309 -22.759 -6.851 1.00 52.47 226 ALA A CA 1
ATOM 1705 C C . ALA A 1 226 ? -54.536 -21.445 -6.666 1.00 52.47 226 ALA A C 1
ATOM 1707 O O . ALA A 1 226 ? -55.034 -20.545 -5.999 1.00 52.47 226 ALA A O 1
ATOM 1708 N N . ASP A 1 227 ? -53.404 -21.358 -7.366 1.00 48.88 227 ASP A N 1
ATOM 1709 C CA . ASP A 1 227 ? -52.579 -20.172 -7.645 1.00 48.88 227 ASP A CA 1
ATOM 1710 C C . ASP A 1 227 ? -51.375 -19.931 -6.699 1.00 48.88 227 ASP A C 1
ATOM 1712 O O . ASP A 1 227 ? -51.566 -19.624 -5.521 1.00 48.88 227 ASP A O 1
ATOM 1716 N N . PRO A 1 228 ? -50.118 -20.072 -7.181 1.00 46.25 228 PRO A N 1
ATOM 1717 C CA . PRO A 1 228 ? -48.943 -19.624 -6.442 1.00 46.25 228 PRO A CA 1
ATOM 1718 C C . PRO A 1 228 ? -48.882 -18.090 -6.488 1.00 46.25 228 PRO A C 1
ATOM 1720 O O . PRO A 1 228 ? -48.632 -17.497 -7.533 1.00 46.25 228 PRO A O 1
ATOM 1723 N N . THR A 1 229 ? -49.127 -17.439 -5.354 1.00 48.34 229 THR A N 1
ATOM 1724 C CA . THR A 1 229 ? -48.941 -15.987 -5.168 1.00 48.34 229 THR A CA 1
ATOM 1725 C C . THR A 1 229 ? -48.027 -15.733 -3.948 1.00 48.34 229 THR A C 1
ATOM 1727 O O . THR A 1 229 ? -47.493 -16.679 -3.371 1.00 48.34 229 THR A O 1
ATOM 1730 N N . PRO A 1 230 ? -47.776 -14.474 -3.566 1.00 52.25 230 PRO A N 1
ATOM 1731 C CA . PRO A 1 230 ? -46.527 -13.721 -3.615 1.00 52.25 230 PRO A CA 1
ATOM 1732 C C . PRO A 1 230 ? -45.750 -13.773 -2.279 1.00 52.25 230 PRO A C 1
ATOM 1734 O O . PRO A 1 230 ? -45.557 -12.757 -1.610 1.00 52.25 230 PRO A O 1
ATOM 1737 N N . GLU A 1 231 ? -45.300 -14.951 -1.844 1.00 47.16 231 GLU A N 1
ATOM 1738 C CA . GLU A 1 231 ? -44.494 -15.054 -0.609 1.00 47.16 231 GLU A CA 1
ATOM 1739 C C . GLU A 1 231 ? -43.101 -14.401 -0.735 1.00 47.16 231 GLU A C 1
ATOM 1741 O O . GLU A 1 231 ? -42.474 -14.068 0.270 1.00 47.16 231 GLU A O 1
ATOM 1746 N N . THR A 1 232 ? -42.632 -14.119 -1.954 1.00 52.28 232 THR A N 1
ATOM 1747 C CA . THR A 1 232 ? -41.342 -13.453 -2.192 1.00 52.28 232 THR A CA 1
ATOM 1748 C C . THR A 1 232 ? -41.390 -11.935 -1.962 1.00 52.28 232 THR A C 1
ATOM 1750 O O . THR A 1 232 ? -40.407 -11.367 -1.495 1.00 52.28 232 THR A O 1
ATOM 1753 N N . GLU A 1 233 ? -42.528 -11.271 -2.205 1.00 48.75 233 GLU A N 1
ATOM 1754 C CA . GLU A 1 233 ? -42.634 -9.804 -2.073 1.00 48.75 233 GLU A CA 1
ATOM 1755 C C . GLU A 1 233 ? -42.746 -9.344 -0.609 1.00 48.75 233 GLU A C 1
ATOM 1757 O O . GLU A 1 233 ? -42.218 -8.294 -0.241 1.00 48.75 233 GLU A O 1
ATOM 1762 N N . THR A 1 234 ? -43.379 -10.140 0.261 1.00 47.59 234 THR A N 1
ATOM 1763 C CA . THR A 1 234 ? -43.572 -9.759 1.675 1.00 47.59 234 THR A CA 1
ATOM 1764 C C . THR A 1 234 ? -42.260 -9.830 2.467 1.00 47.59 234 THR A C 1
ATOM 1766 O O . THR A 1 234 ? -41.983 -8.947 3.275 1.00 47.59 234 THR A O 1
ATOM 1769 N N . ASN A 1 235 ? -41.396 -10.810 2.167 1.00 52.28 235 ASN A N 1
ATOM 1770 C CA . ASN A 1 235 ? -40.051 -10.893 2.750 1.00 52.28 235 ASN A CA 1
ATOM 1771 C C . ASN A 1 235 ? -39.106 -9.804 2.210 1.00 52.28 235 ASN A C 1
ATOM 1773 O O . ASN A 1 235 ? -38.192 -9.379 2.914 1.00 52.28 235 ASN A O 1
ATOM 1777 N N . GLN A 1 236 ? -39.332 -9.309 0.989 1.00 53.62 236 GLN A N 1
ATOM 1778 C CA . GLN A 1 236 ? -38.610 -8.148 0.460 1.00 53.62 236 GLN A CA 1
ATOM 1779 C C . GLN A 1 236 ? -39.011 -6.854 1.176 1.00 53.62 236 GLN A C 1
ATOM 1781 O O . GLN A 1 236 ? -38.143 -6.050 1.499 1.00 53.62 236 GLN A O 1
ATOM 1786 N N . ALA A 1 237 ? -40.298 -6.665 1.483 1.00 53.41 237 ALA A N 1
ATOM 1787 C CA . ALA A 1 237 ? -40.779 -5.456 2.152 1.00 53.41 237 ALA A CA 1
ATOM 1788 C C . ALA A 1 237 ? -40.229 -5.278 3.578 1.00 53.41 237 ALA A C 1
ATOM 1790 O O . ALA A 1 237 ? -39.919 -4.152 3.957 1.00 53.41 237 ALA A O 1
ATOM 1791 N N . SER A 1 238 ? -40.052 -6.359 4.345 1.00 52.91 238 SER A N 1
ATOM 1792 C CA . SER A 1 238 ? -39.414 -6.297 5.672 1.00 52.91 238 SER A CA 1
ATOM 1793 C C . SER A 1 238 ? -37.901 -6.062 5.590 1.00 52.91 238 SER A C 1
ATOM 1795 O O . SER A 1 238 ? -37.341 -5.360 6.429 1.00 52.91 238 SER A O 1
ATOM 1797 N N . ARG A 1 239 ? -37.230 -6.572 4.543 1.00 54.84 239 ARG A N 1
ATOM 1798 C CA . ARG A 1 239 ? -35.812 -6.261 4.278 1.00 54.84 239 ARG A CA 1
ATOM 1799 C C . ARG A 1 239 ? -35.589 -4.795 3.905 1.00 54.84 239 ARG A C 1
ATOM 1801 O O . ARG A 1 239 ? -34.557 -4.252 4.265 1.00 54.84 239 ARG A O 1
ATOM 1808 N N . LEU A 1 240 ? -36.567 -4.135 3.276 1.00 58.59 240 LEU A N 1
ATOM 1809 C CA . LEU A 1 240 ? -36.486 -2.713 2.904 1.00 58.59 240 LEU A CA 1
ATOM 1810 C C . LEU A 1 240 ? -36.402 -1.742 4.100 1.00 58.59 240 LEU A C 1
ATOM 1812 O O . LEU A 1 240 ? -36.182 -0.553 3.878 1.00 58.59 240 LEU A O 1
ATOM 1816 N N . LEU A 1 241 ? -36.601 -2.204 5.343 1.00 76.62 241 LEU A N 1
ATOM 1817 C CA . LEU A 1 241 ? -36.435 -1.374 6.543 1.00 76.62 241 LEU A CA 1
ATOM 1818 C C . LEU A 1 241 ? -35.099 -1.571 7.270 1.00 76.62 241 LEU A C 1
ATOM 1820 O O . LEU A 1 241 ? -34.790 -0.760 8.143 1.00 76.62 241 LEU A O 1
ATOM 1824 N N . ARG A 1 242 ? -34.317 -2.611 6.953 1.00 87.81 242 ARG A N 1
ATOM 1825 C CA . ARG A 1 242 ? -32.999 -2.787 7.578 1.00 87.81 242 ARG A CA 1
ATOM 1826 C C . ARG A 1 242 ? -31.976 -1.891 6.884 1.00 87.81 242 ARG A C 1
ATOM 1828 O O . ARG A 1 242 ? -32.031 -1.773 5.660 1.00 87.81 242 ARG A O 1
ATOM 1835 N N . PRO A 1 243 ? -31.053 -1.268 7.632 1.00 93.75 243 PRO A N 1
ATOM 1836 C CA . PRO A 1 243 ? -29.928 -0.596 7.007 1.00 93.75 243 PRO A CA 1
ATOM 1837 C C . PRO A 1 243 ? -29.016 -1.617 6.314 1.00 93.75 243 PRO A C 1
ATOM 1839 O O . PRO A 1 243 ? -28.957 -2.785 6.711 1.00 93.75 243 PRO A O 1
ATOM 1842 N N . ASP A 1 244 ? -28.273 -1.150 5.312 1.00 93.94 244 ASP A N 1
ATOM 1843 C CA . ASP A 1 244 ? -27.211 -1.930 4.679 1.00 93.94 244 ASP A CA 1
ATOM 1844 C C . ASP A 1 244 ? -26.127 -2.310 5.705 1.00 93.94 244 ASP A C 1
ATOM 1846 O O . ASP A 1 244 ? -25.986 -1.692 6.770 1.00 93.94 244 ASP A O 1
ATOM 1850 N N . ALA A 1 245 ? -25.342 -3.338 5.391 1.00 95.12 245 ALA A N 1
ATOM 1851 C CA . ALA A 1 245 ? -24.236 -3.777 6.228 1.00 95.12 245 ALA A CA 1
ATOM 1852 C C . ALA A 1 245 ? -23.205 -2.654 6.442 1.00 95.12 245 ALA A C 1
ATOM 1854 O O . ALA A 1 245 ? -22.832 -1.944 5.509 1.00 95.12 245 ALA A O 1
ATOM 1855 N N . SER A 1 246 ? -22.682 -2.542 7.666 1.00 95.25 246 SER A N 1
ATOM 1856 C CA . SER A 1 246 ? -21.592 -1.621 8.011 1.00 95.25 246 SER A CA 1
ATOM 1857 C C . SER A 1 246 ? -20.365 -2.395 8.466 1.00 95.25 246 SER A C 1
ATOM 1859 O O . SER A 1 246 ? -20.449 -3.274 9.323 1.00 95.25 246 SER A O 1
ATOM 1861 N N . PHE A 1 247 ? -19.211 -2.071 7.881 1.00 95.25 247 PHE A N 1
ATOM 1862 C CA . PHE A 1 247 ? -17.916 -2.667 8.228 1.00 95.25 247 PHE A CA 1
ATOM 1863 C C . PHE A 1 247 ? -16.968 -1.618 8.841 1.00 95.25 247 PHE A C 1
ATOM 1865 O O . PHE A 1 247 ? -15.746 -1.745 8.774 1.00 95.25 247 PHE A O 1
ATOM 1872 N N . ALA A 1 248 ? -17.534 -0.572 9.455 1.00 91.94 248 ALA A N 1
ATOM 1873 C CA . ALA A 1 248 ? -16.773 0.528 10.048 1.00 91.94 248 ALA A CA 1
ATOM 1874 C C . ALA A 1 248 ? -15.960 0.111 11.290 1.00 91.94 248 ALA A C 1
ATOM 1876 O O . ALA A 1 248 ? -14.958 0.745 11.623 1.00 91.94 248 ALA A O 1
ATOM 1877 N N . SER A 1 249 ? -16.375 -0.951 11.984 1.00 93.75 249 SER A N 1
ATOM 1878 C CA . SER A 1 249 ? -15.697 -1.490 13.164 1.00 93.75 249 SER A CA 1
ATOM 1879 C C . SER A 1 249 ? -15.851 -3.008 13.254 1.00 93.75 249 SER A C 1
ATOM 1881 O O . SER A 1 249 ? -16.691 -3.604 12.577 1.00 93.75 249 SER A O 1
ATOM 1883 N N . GLY A 1 250 ? -15.059 -3.658 14.108 1.00 95.31 250 GLY A N 1
ATOM 1884 C CA . GLY A 1 250 ? -15.173 -5.102 14.321 1.00 95.31 250 GLY A CA 1
ATOM 1885 C C . GLY A 1 250 ? -16.520 -5.513 14.913 1.00 95.31 250 GLY A C 1
ATOM 1886 O O . GLY A 1 250 ? -17.073 -6.554 14.549 1.00 95.31 250 GLY A O 1
ATOM 1887 N N . LEU A 1 251 ? -17.082 -4.657 15.770 1.00 97.06 251 LEU A N 1
ATOM 1888 C CA . LEU A 1 251 ? -18.445 -4.781 16.276 1.00 97.06 251 LEU A CA 1
ATOM 1889 C C . LEU A 1 251 ? -19.488 -4.739 15.153 1.00 97.06 251 LEU A C 1
ATOM 1891 O O . LEU A 1 251 ? -20.371 -5.598 15.116 1.00 97.06 251 LEU A O 1
ATOM 1895 N N . ASP A 1 252 ? -19.375 -3.770 14.246 1.00 96.31 252 ASP A N 1
ATOM 1896 C CA . ASP A 1 252 ? -20.340 -3.578 13.158 1.00 96.31 252 ASP A CA 1
ATOM 1897 C C . ASP A 1 252 ? -20.258 -4.721 12.140 1.00 96.31 252 ASP A C 1
ATOM 1899 O O . ASP A 1 252 ? -21.292 -5.203 11.684 1.00 96.31 252 ASP A O 1
ATOM 1903 N N . ILE A 1 253 ? -19.051 -5.241 11.875 1.00 96.94 253 ILE A N 1
ATOM 1904 C CA . ILE A 1 253 ? -18.832 -6.453 11.068 1.00 96.94 253 ILE A CA 1
ATOM 1905 C C . ILE A 1 253 ? -19.552 -7.649 11.698 1.00 96.94 253 ILE A C 1
ATOM 1907 O O . ILE A 1 253 ? -20.303 -8.352 11.023 1.00 96.94 253 ILE A O 1
ATOM 1911 N N . ALA A 1 254 ? -19.329 -7.906 12.991 1.00 97.25 254 ALA A N 1
ATOM 1912 C CA . ALA A 1 254 ? -19.945 -9.042 13.675 1.00 97.25 254 ALA A CA 1
ATOM 1913 C C . ALA A 1 254 ? -21.475 -8.951 13.668 1.00 97.25 254 ALA A C 1
ATOM 1915 O O . ALA A 1 254 ? -22.153 -9.948 13.409 1.00 97.25 254 ALA A O 1
ATOM 1916 N N . LEU A 1 255 ? -22.018 -7.756 13.907 1.00 96.88 255 LEU A N 1
ATOM 1917 C CA . LEU A 1 255 ? -23.457 -7.527 13.912 1.00 96.88 255 LEU A CA 1
ATOM 1918 C C . LEU A 1 255 ? -24.056 -7.630 12.500 1.00 96.88 255 LEU A C 1
ATOM 1920 O O . LEU A 1 255 ? -25.043 -8.330 12.312 1.00 96.88 255 LEU A O 1
ATOM 1924 N N . SER A 1 256 ? -23.420 -7.031 11.491 1.00 96.06 256 SER A N 1
ATOM 1925 C CA . SER A 1 256 ? -23.888 -7.100 10.100 1.00 96.06 256 SER A CA 1
ATOM 1926 C C . SER A 1 256 ? -23.945 -8.534 9.578 1.00 96.06 256 SER A C 1
ATOM 1928 O O . SER A 1 256 ? -24.902 -8.916 8.913 1.00 96.06 256 SER A O 1
ATOM 1930 N N . LEU A 1 257 ? -22.937 -9.345 9.905 1.00 95.50 257 LEU A N 1
ATOM 1931 C CA . LEU A 1 257 ? -22.860 -10.735 9.453 1.00 95.50 257 LEU A CA 1
ATOM 1932 C C . LEU A 1 257 ? -23.778 -11.677 10.236 1.00 95.50 257 LEU A C 1
ATOM 1934 O O . LEU A 1 257 ? -24.258 -12.657 9.678 1.00 95.50 257 LEU A O 1
ATOM 1938 N N . SER A 1 258 ? -24.007 -11.417 11.524 1.00 94.94 258 SER A N 1
ATOM 1939 C CA . SER A 1 258 ? -24.914 -12.240 12.339 1.00 94.94 258 SER A CA 1
ATOM 1940 C C . SER A 1 258 ? -26.385 -12.013 11.995 1.00 94.94 258 SER A C 1
ATOM 1942 O O . SER A 1 258 ? -27.160 -12.965 12.046 1.00 94.94 258 SER A O 1
ATOM 1944 N N . GLU A 1 259 ? -26.747 -10.791 11.602 1.00 94.12 259 GLU A N 1
ATOM 1945 C CA . GLU A 1 259 ? -28.112 -10.417 11.213 1.00 94.12 259 GLU A CA 1
ATOM 1946 C C . GLU A 1 259 ? -28.356 -10.486 9.689 1.00 94.12 259 GLU A C 1
ATOM 1948 O O . GLU A 1 259 ? -29.413 -10.053 9.223 1.00 94.12 259 GLU A O 1
ATOM 1953 N N . ASP A 1 260 ? -27.399 -11.042 8.928 1.00 92.69 260 ASP A N 1
ATOM 1954 C CA . ASP A 1 260 ? -27.460 -11.250 7.468 1.00 92.69 260 ASP A CA 1
ATOM 1955 C C . ASP A 1 260 ? -27.829 -9.968 6.693 1.00 92.69 260 ASP A C 1
ATOM 1957 O O . ASP A 1 260 ? -28.743 -9.947 5.865 1.00 92.69 260 ASP A O 1
ATOM 1961 N N . LEU A 1 261 ? -27.156 -8.857 7.020 1.00 93.56 261 LEU A N 1
ATOM 1962 C CA . LEU A 1 261 ? -27.385 -7.564 6.368 1.00 93.56 261 LEU A CA 1
ATOM 1963 C C . LEU A 1 261 ? -26.830 -7.539 4.940 1.00 93.56 261 LEU A C 1
ATOM 1965 O O . LEU A 1 261 ? -25.829 -8.189 4.630 1.00 93.56 261 LEU A O 1
ATOM 1969 N N . ASP A 1 262 ? -27.462 -6.740 4.076 1.00 92.00 262 ASP A N 1
ATOM 1970 C CA . ASP A 1 262 ? -27.065 -6.628 2.672 1.00 92.00 262 ASP A CA 1
ATOM 1971 C C . ASP A 1 262 ? -25.679 -5.981 2.536 1.00 92.00 262 ASP A C 1
ATOM 1973 O O . ASP A 1 262 ? -25.430 -4.882 3.028 1.00 92.00 262 ASP A O 1
ATOM 1977 N N . THR A 1 263 ? -24.768 -6.669 1.850 1.00 93.00 263 THR A N 1
ATOM 1978 C CA . THR A 1 263 ? -23.392 -6.213 1.600 1.00 93.00 263 THR A CA 1
ATOM 1979 C C . THR A 1 263 ? -23.213 -5.612 0.206 1.00 93.00 263 THR A C 1
ATOM 1981 O O . THR A 1 263 ? -22.109 -5.190 -0.133 1.00 93.00 263 THR A O 1
ATOM 1984 N N . ALA A 1 264 ? -24.270 -5.532 -0.609 1.00 89.50 264 ALA A N 1
ATOM 1985 C CA . ALA A 1 264 ? -24.200 -5.012 -1.975 1.00 89.50 264 ALA A CA 1
ATOM 1986 C C . ALA A 1 264 ? -23.768 -3.538 -2.043 1.00 89.50 264 ALA A C 1
ATOM 1988 O O . ALA A 1 264 ? -23.112 -3.139 -3.004 1.00 89.50 264 ALA A O 1
ATOM 1989 N N . ALA A 1 265 ? -24.113 -2.742 -1.028 1.00 88.56 265 ALA A N 1
ATOM 1990 C CA . ALA A 1 265 ? -23.740 -1.331 -0.922 1.00 88.56 265 ALA A CA 1
ATOM 1991 C C . ALA A 1 265 ? -22.407 -1.099 -0.186 1.00 88.56 265 ALA A C 1
ATOM 1993 O O . ALA A 1 265 ? -22.057 0.048 0.098 1.00 88.56 265 ALA A O 1
ATOM 1994 N N . LEU A 1 266 ? -21.671 -2.165 0.155 1.00 92.88 266 LEU A N 1
ATOM 1995 C CA . LEU A 1 266 ? -20.452 -2.038 0.939 1.00 92.88 266 LEU A CA 1
ATOM 1996 C C . LEU A 1 266 ? -19.338 -1.376 0.124 1.00 92.88 266 LEU A C 1
ATOM 1998 O O . LEU A 1 266 ? -18.875 -1.917 -0.880 1.00 92.88 266 LEU A O 1
ATOM 2002 N N . ASP A 1 267 ? -18.868 -0.235 0.617 1.00 89.19 267 ASP A N 1
ATOM 2003 C CA . ASP A 1 267 ? -17.688 0.441 0.096 1.00 89.19 267 ASP A CA 1
ATOM 2004 C C . ASP A 1 267 ? -16.441 -0.026 0.871 1.00 89.19 267 ASP A C 1
ATOM 2006 O O . ASP A 1 267 ? -16.312 0.282 2.064 1.00 89.19 267 ASP A O 1
ATOM 2010 N N . PRO A 1 268 ? -15.520 -0.781 0.242 1.00 86.50 268 PRO A N 1
ATOM 2011 C CA . PRO A 1 268 ? -14.339 -1.293 0.924 1.00 86.50 268 PRO A CA 1
ATOM 2012 C C . PRO A 1 268 ? -13.384 -0.189 1.400 1.00 86.50 268 PRO A C 1
ATOM 2014 O O . PRO A 1 268 ? -12.625 -0.437 2.337 1.00 86.50 268 PRO A O 1
ATOM 2017 N N . ASP A 1 269 ? -13.452 1.020 0.833 1.00 82.75 269 ASP A N 1
ATOM 2018 C CA . ASP A 1 269 ? -12.609 2.153 1.238 1.00 82.75 269 ASP A CA 1
ATOM 2019 C C . ASP A 1 269 ? -13.054 2.754 2.584 1.00 82.75 269 ASP A C 1
ATOM 2021 O O . ASP A 1 269 ? -12.311 3.487 3.233 1.00 82.75 269 ASP A O 1
ATOM 2025 N N . THR A 1 270 ? -14.259 2.412 3.054 1.00 87.19 270 THR A N 1
ATOM 2026 C CA . THR A 1 270 ? -14.761 2.824 4.378 1.00 87.19 270 THR A CA 1
ATOM 2027 C C . THR A 1 270 ? -14.300 1.909 5.514 1.00 87.19 270 THR A C 1
ATOM 2029 O O . THR A 1 270 ? -14.523 2.210 6.690 1.00 87.19 270 THR A O 1
ATOM 2032 N N . ILE A 1 271 ? -13.663 0.785 5.183 1.00 91.38 271 ILE A N 1
ATOM 2033 C CA . ILE A 1 271 ? -13.257 -0.234 6.147 1.00 91.38 271 ILE A CA 1
ATOM 2034 C C . ILE A 1 271 ? -11.898 0.129 6.714 1.00 91.38 271 ILE A C 1
ATOM 2036 O O . ILE A 1 271 ? -10.943 0.376 5.981 1.00 91.38 271 ILE A O 1
ATOM 2040 N N . ALA A 1 272 ? -11.785 0.091 8.040 1.00 89.25 272 ALA A N 1
ATOM 2041 C CA . ALA A 1 272 ? -10.517 0.370 8.689 1.00 89.25 272 ALA A CA 1
ATOM 2042 C C . ALA A 1 272 ? -9.418 -0.590 8.170 1.00 89.25 272 ALA A C 1
ATOM 2044 O O . ALA A 1 272 ? -9.603 -1.811 8.234 1.00 89.25 272 ALA A O 1
ATOM 2045 N N . PRO A 1 273 ? -8.252 -0.086 7.714 1.00 88.19 273 PRO A N 1
ATOM 2046 C CA . PRO A 1 273 ? -7.220 -0.910 7.080 1.00 88.19 273 PRO A CA 1
ATOM 2047 C C . PRO A 1 273 ? -6.776 -2.133 7.895 1.00 88.19 273 PRO A C 1
ATOM 2049 O O . PRO A 1 273 ? -6.516 -3.193 7.328 1.00 88.19 273 PRO A O 1
ATOM 2052 N N . TYR A 1 274 ? -6.747 -2.030 9.229 1.00 88.88 274 TYR A N 1
ATOM 2053 C CA . TYR A 1 274 ? -6.375 -3.140 10.116 1.00 88.88 274 TYR A CA 1
ATOM 2054 C C . TYR A 1 274 ? -7.392 -4.299 10.144 1.00 88.88 274 TYR A C 1
ATOM 2056 O O . TYR A 1 274 ? -7.075 -5.389 10.617 1.00 88.88 274 TYR A O 1
ATOM 2064 N N . LEU A 1 275 ? -8.620 -4.092 9.659 1.00 93.19 275 LEU A N 1
ATOM 2065 C CA . LEU A 1 275 ? -9.656 -5.129 9.583 1.00 93.19 275 LEU A CA 1
ATOM 2066 C C . LEU A 1 275 ? -9.567 -5.935 8.283 1.00 93.19 275 LEU A C 1
ATOM 2068 O O . LEU A 1 275 ? -9.969 -7.099 8.255 1.00 93.19 275 LEU A O 1
ATOM 2072 N N . ILE A 1 276 ? -9.000 -5.355 7.221 1.00 93.25 276 ILE A N 1
ATOM 2073 C CA . ILE A 1 276 ? -8.928 -5.966 5.887 1.00 93.25 276 ILE A CA 1
ATOM 2074 C C . ILE A 1 276 ? -8.290 -7.368 5.915 1.00 93.25 276 ILE A C 1
ATOM 2076 O O . ILE A 1 276 ? -8.894 -8.300 5.379 1.00 93.25 276 ILE A O 1
ATOM 2080 N N . PRO A 1 277 ? -7.139 -7.608 6.575 1.00 91.31 277 PRO A N 1
ATOM 2081 C CA . PRO A 1 277 ? -6.529 -8.941 6.574 1.00 91.31 277 PRO A CA 1
ATOM 2082 C C . PRO A 1 277 ? -7.337 -9.974 7.351 1.00 91.31 277 PRO A C 1
ATOM 2084 O O . PRO A 1 277 ? -7.317 -11.155 7.003 1.00 91.31 277 PRO A O 1
ATOM 2087 N N . ILE A 1 278 ? -8.058 -9.549 8.389 1.00 94.12 278 ILE A N 1
ATOM 2088 C CA . ILE A 1 278 ? -8.952 -10.426 9.150 1.00 94.12 278 ILE A CA 1
ATOM 2089 C C . ILE A 1 278 ? -10.101 -10.873 8.248 1.00 94.12 278 ILE A C 1
ATOM 2091 O O . ILE A 1 278 ? -10.377 -12.068 8.145 1.00 94.12 278 ILE A O 1
ATOM 2095 N N . LEU A 1 279 ? -10.715 -9.923 7.542 1.00 95.12 279 LEU A N 1
ATOM 2096 C CA . LEU A 1 279 ? -11.828 -10.178 6.635 1.00 95.12 279 LEU A CA 1
ATOM 2097 C C . LEU A 1 279 ? -11.426 -11.084 5.463 1.00 95.12 279 LEU A C 1
ATOM 2099 O O . LEU A 1 279 ? -12.118 -12.053 5.169 1.00 95.12 279 LEU A O 1
ATOM 2103 N N . ILE A 1 280 ? -10.273 -10.849 4.836 1.00 94.69 280 ILE A N 1
ATOM 2104 C CA . ILE A 1 280 ? -9.771 -11.696 3.737 1.00 94.69 280 ILE A CA 1
ATOM 2105 C C . ILE A 1 280 ? -9.573 -13.152 4.183 1.00 94.69 280 ILE A C 1
ATOM 2107 O O . ILE A 1 280 ? -9.826 -14.083 3.416 1.00 94.69 280 ILE A O 1
ATOM 2111 N N . ASN A 1 281 ? -9.145 -13.367 5.427 1.00 92.81 281 ASN A N 1
ATOM 2112 C CA . ASN A 1 281 ? -8.859 -14.701 5.957 1.00 92.81 281 ASN A CA 1
ATOM 2113 C C . ASN A 1 281 ? -10.074 -15.405 6.584 1.00 92.81 281 ASN A C 1
ATOM 2115 O O . ASN A 1 281 ? -9.989 -16.592 6.919 1.00 92.81 281 ASN A O 1
ATOM 2119 N N . ARG A 1 282 ? -11.212 -14.716 6.716 1.00 94.19 282 ARG A N 1
ATOM 2120 C CA . ARG A 1 282 ? -12.436 -15.245 7.326 1.00 94.19 282 ARG A CA 1
ATOM 2121 C C . ARG A 1 282 ? -13.143 -16.226 6.384 1.00 94.19 282 ARG A C 1
ATOM 2123 O O . ARG A 1 282 ? -13.727 -15.841 5.378 1.00 94.19 282 ARG A O 1
ATOM 2130 N N . GLN A 1 283 ? -13.070 -17.522 6.681 1.00 91.31 283 GLN A N 1
ATOM 2131 C CA . GLN A 1 283 ? -13.583 -18.565 5.775 1.00 91.31 283 GLN A CA 1
ATOM 2132 C C . GLN A 1 283 ? -15.113 -18.661 5.725 1.00 91.31 283 GLN A C 1
ATOM 2134 O O . GLN A 1 283 ? -15.650 -19.257 4.795 1.00 91.31 283 GLN A O 1
ATOM 2139 N N . ASP A 1 284 ? -15.804 -18.104 6.716 1.00 91.44 284 ASP A N 1
ATOM 2140 C CA . ASP A 1 284 ? -17.263 -17.993 6.760 1.00 91.44 284 ASP A CA 1
ATOM 2141 C C . ASP A 1 284 ? -17.801 -16.860 5.873 1.00 91.44 284 ASP A C 1
ATOM 2143 O O . ASP A 1 284 ? -18.991 -16.851 5.570 1.00 91.44 284 ASP A O 1
ATOM 2147 N N . LEU A 1 285 ? -16.946 -15.937 5.412 1.00 94.25 285 LEU A N 1
ATOM 2148 C CA . LEU A 1 285 ? -17.352 -14.909 4.460 1.00 94.25 285 LEU A CA 1
ATOM 2149 C C . LEU A 1 285 ? -17.474 -15.462 3.033 1.00 94.25 285 LEU A C 1
ATOM 2151 O O . LEU A 1 285 ? -16.597 -16.222 2.583 1.00 94.25 285 LEU A O 1
ATOM 2155 N N . PRO A 1 286 ? -18.488 -15.004 2.269 1.00 91.81 286 PRO A N 1
ATOM 2156 C CA . PRO A 1 286 ? -18.575 -15.270 0.840 1.00 91.81 286 PRO A CA 1
ATOM 2157 C C . PRO A 1 286 ? -17.265 -14.915 0.135 1.00 91.81 286 PRO A C 1
ATOM 2159 O O . PRO A 1 286 ? -16.627 -13.901 0.434 1.00 91.81 286 PRO A O 1
ATOM 2162 N N . VAL A 1 287 ? -16.851 -15.752 -0.818 1.00 90.38 287 VAL A N 1
ATOM 2163 C CA . VAL A 1 287 ? -15.595 -15.544 -1.554 1.00 90.38 287 VAL A CA 1
ATOM 2164 C C . VAL A 1 287 ? -15.583 -14.189 -2.258 1.00 90.38 287 VAL A C 1
ATOM 2166 O O . VAL A 1 287 ? -14.550 -13.533 -2.275 1.00 90.38 287 VAL A O 1
ATOM 2169 N N . GLN A 1 288 ? -16.725 -13.741 -2.776 1.00 88.19 288 GLN A N 1
ATOM 2170 C CA . GLN A 1 288 ? -16.879 -12.459 -3.462 1.00 88.19 288 GLN A CA 1
ATOM 2171 C C . GLN A 1 288 ? -16.554 -11.290 -2.533 1.00 88.19 288 GLN A C 1
ATOM 2173 O O . GLN A 1 288 ? -15.834 -10.374 -2.914 1.00 88.19 288 GLN A O 1
ATOM 2178 N N . LEU A 1 289 ? -17.024 -11.356 -1.288 1.00 92.56 289 LEU A N 1
ATOM 2179 C CA . LEU A 1 289 ? -16.753 -10.322 -0.300 1.00 92.56 289 LEU A CA 1
ATOM 2180 C C . LEU A 1 289 ? -15.270 -10.319 0.097 1.00 92.56 289 LEU A C 1
ATOM 2182 O O . LEU A 1 289 ? -14.637 -9.272 0.186 1.00 92.56 289 LEU A O 1
ATOM 2186 N N . ARG A 1 290 ? -14.664 -11.503 0.237 1.00 93.75 290 ARG A N 1
ATOM 2187 C CA . ARG A 1 290 ? -13.213 -11.607 0.441 1.00 93.75 290 ARG A CA 1
ATOM 2188 C C . ARG A 1 290 ? -12.414 -11.066 -0.743 1.00 93.75 290 ARG A C 1
ATOM 2190 O O . ARG A 1 290 ? -11.396 -10.417 -0.527 1.00 93.75 290 ARG A O 1
ATOM 2197 N N . GLN A 1 291 ? -12.858 -11.319 -1.973 1.00 90.25 291 GLN A N 1
ATOM 2198 C CA . GLN A 1 291 ? -12.247 -10.784 -3.193 1.00 90.25 291 GLN A CA 1
ATOM 2199 C C . GLN A 1 291 ? -12.352 -9.262 -3.256 1.00 90.25 291 GLN A C 1
ATOM 2201 O O . GLN A 1 291 ? -11.361 -8.619 -3.591 1.00 90.25 291 GLN A O 1
ATOM 2206 N N . LEU A 1 292 ? -13.501 -8.694 -2.871 1.00 90.19 292 LEU A N 1
ATOM 2207 C CA . LEU A 1 292 ? -13.681 -7.248 -2.734 1.00 90.19 292 LEU A CA 1
ATOM 2208 C C . LEU A 1 292 ? -12.613 -6.665 -1.799 1.00 90.19 292 LEU A C 1
ATOM 2210 O O . LEU A 1 292 ? -11.894 -5.745 -2.181 1.00 90.19 292 LEU A O 1
ATOM 2214 N N . PHE A 1 293 ? -12.418 -7.264 -0.619 1.00 91.88 293 PHE A N 1
ATOM 2215 C CA . PHE A 1 293 ? -11.381 -6.820 0.318 1.00 91.88 293 PHE A CA 1
ATOM 2216 C C . PHE A 1 293 ? -9.963 -7.046 -0.199 1.00 91.88 293 PHE A C 1
ATOM 2218 O O . PHE A 1 293 ? -9.096 -6.205 0.024 1.00 91.88 293 PHE A O 1
ATOM 2225 N N . ALA A 1 294 ? -9.708 -8.135 -0.923 1.00 89.69 294 ALA A N 1
ATOM 2226 C CA . ALA A 1 294 ? -8.406 -8.387 -1.536 1.00 89.69 294 ALA A CA 1
ATOM 2227 C C . ALA A 1 294 ? -8.076 -7.435 -2.696 1.00 89.69 294 ALA A C 1
ATOM 2229 O O . ALA A 1 294 ? -6.902 -7.243 -3.017 1.00 89.69 294 ALA A O 1
ATOM 2230 N N . GLY A 1 295 ? -9.098 -6.828 -3.304 1.00 85.06 295 GLY A N 1
ATOM 2231 C CA . GLY A 1 295 ? -8.952 -5.770 -4.299 1.00 85.06 295 GLY A CA 1
ATOM 2232 C C . GLY A 1 295 ? -8.434 -4.458 -3.712 1.00 85.06 295 GLY A C 1
ATOM 2233 O O . GLY A 1 295 ? -7.879 -3.652 -4.461 1.00 85.06 295 GLY A O 1
ATOM 2234 N N . THR A 1 296 ? -8.555 -4.273 -2.391 1.00 86.00 296 THR A N 1
ATOM 2235 C CA . THR A 1 296 ? -8.126 -3.047 -1.720 1.00 86.00 296 THR A CA 1
ATOM 2236 C C . THR A 1 296 ? -6.620 -2.839 -1.766 1.00 86.00 296 THR A C 1
ATOM 2238 O O . THR A 1 296 ? -5.7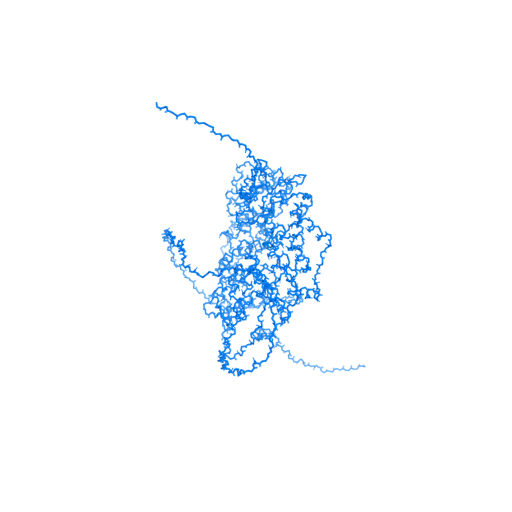74 -3.734 -1.903 1.00 86.00 296 THR A O 1
ATOM 2241 N N . ASP A 1 297 ? -6.292 -1.584 -1.556 1.00 78.81 297 ASP A N 1
ATOM 2242 C CA . ASP A 1 297 ? -4.955 -1.041 -1.495 1.00 78.81 297 ASP A CA 1
ATOM 2243 C C . ASP A 1 297 ? -4.117 -1.630 -0.366 1.00 78.81 297 ASP A C 1
ATOM 2245 O O . ASP A 1 297 ? -2.928 -1.933 -0.519 1.00 78.81 297 ASP A O 1
ATOM 2249 N N . THR A 1 298 ? -4.755 -1.815 0.783 1.00 81.31 298 THR A N 1
ATOM 2250 C CA . THR A 1 298 ? -4.153 -2.447 1.950 1.00 81.31 298 THR A CA 1
ATOM 2251 C C . THR A 1 298 ? -3.898 -3.925 1.701 1.00 81.31 298 THR A C 1
ATOM 2253 O O . THR A 1 298 ? -2.790 -4.396 1.965 1.00 81.31 298 THR A O 1
ATOM 2256 N N . ALA A 1 299 ? -4.830 -4.643 1.078 1.00 84.25 299 ALA A N 1
ATOM 2257 C CA . ALA A 1 299 ? -4.615 -6.043 0.733 1.00 84.25 299 ALA A CA 1
ATOM 2258 C C . ALA A 1 299 ? -3.471 -6.248 -0.268 1.00 84.25 299 ALA A C 1
ATOM 2260 O O . ALA A 1 299 ? -2.623 -7.116 -0.070 1.00 84.25 299 ALA A O 1
ATOM 2261 N N . SER A 1 300 ? -3.378 -5.406 -1.298 1.00 79.38 300 SER A N 1
ATOM 2262 C CA . SER A 1 300 ? -2.332 -5.492 -2.330 1.00 79.38 300 SER A CA 1
ATOM 2263 C C . SER A 1 300 ? -0.907 -5.346 -1.774 1.00 79.38 300 SER A C 1
ATOM 2265 O O . SER A 1 300 ? 0.056 -5.894 -2.333 1.00 79.38 300 SER A O 1
ATOM 2267 N N . ALA A 1 301 ? -0.759 -4.605 -0.672 1.00 79.44 301 ALA A N 1
ATOM 2268 C CA . ALA A 1 301 ? 0.506 -4.447 0.039 1.00 79.44 301 ALA A CA 1
ATOM 2269 C C . ALA A 1 301 ? 0.848 -5.664 0.914 1.00 79.44 301 ALA A C 1
ATOM 2271 O O . ALA A 1 301 ? 2.022 -6.013 1.025 1.00 79.44 301 ALA A O 1
ATOM 2272 N N . LEU A 1 302 ? -0.161 -6.309 1.502 1.00 83.75 302 LEU A N 1
ATOM 2273 C CA . LEU A 1 302 ? 0.007 -7.368 2.502 1.00 83.75 302 LEU A CA 1
ATOM 2274 C C . LEU A 1 302 ? 0.015 -8.780 1.906 1.00 83.75 302 LEU A C 1
ATOM 2276 O O . LEU A 1 302 ? 0.656 -9.669 2.458 1.00 83.75 302 LEU A O 1
ATOM 2280 N N . MET A 1 303 ? -0.674 -8.992 0.786 1.00 88.94 303 MET A N 1
ATOM 2281 C CA . MET A 1 303 ? -0.824 -10.307 0.170 1.00 88.94 303 MET A CA 1
ATOM 2282 C C . MET A 1 303 ? 0.262 -10.588 -0.874 1.00 88.94 303 MET A C 1
ATOM 2284 O O . MET A 1 303 ? 0.685 -9.724 -1.660 1.00 88.94 303 MET A O 1
ATOM 2288 N N . SER A 1 304 ? 0.684 -11.847 -0.919 1.00 88.69 304 SER A N 1
ATOM 2289 C CA . SER A 1 304 ? 1.469 -12.402 -2.016 1.00 88.69 304 SER A CA 1
ATOM 2290 C C . SER A 1 304 ? 0.597 -12.649 -3.249 1.00 88.69 304 SER A C 1
ATOM 2292 O O . SER A 1 304 ? -0.610 -12.871 -3.155 1.00 88.69 304 SER A O 1
ATOM 2294 N N . GLY A 1 305 ? 1.220 -12.681 -4.430 1.00 86.62 305 GLY A N 1
ATOM 2295 C CA . GLY A 1 305 ? 0.519 -13.005 -5.677 1.00 86.62 305 GLY A CA 1
ATOM 2296 C C . GLY A 1 305 ? -0.198 -14.358 -5.643 1.00 86.62 305 GLY A C 1
ATOM 2297 O O . GLY A 1 305 ? -1.305 -14.490 -6.156 1.00 86.62 305 GLY A O 1
ATOM 2298 N N . THR A 1 306 ? 0.390 -15.347 -4.964 1.00 89.62 306 THR A N 1
ATOM 2299 C CA . THR A 1 306 ? -0.203 -16.680 -4.787 1.00 89.62 306 THR A CA 1
ATOM 2300 C C . THR A 1 306 ? -1.478 -16.640 -3.947 1.00 89.62 306 THR A C 1
ATOM 2302 O O . THR A 1 306 ? -2.438 -17.331 -4.279 1.00 89.62 306 THR A O 1
ATOM 2305 N N . GLU A 1 307 ? -1.510 -15.839 -2.880 1.00 91.50 307 GLU A N 1
ATOM 2306 C CA . GLU A 1 307 ? -2.697 -15.689 -2.029 1.00 91.50 307 GLU A CA 1
ATOM 2307 C C . GLU A 1 307 ? -3.823 -14.969 -2.771 1.00 91.50 307 GLU A C 1
ATOM 2309 O O . GLU A 1 307 ? -4.957 -15.448 -2.760 1.00 91.50 307 GLU A O 1
ATOM 2314 N N . ILE A 1 308 ? -3.505 -13.875 -3.478 1.00 89.25 308 ILE A N 1
ATOM 2315 C CA . ILE A 1 308 ? -4.482 -13.155 -4.312 1.00 89.25 308 ILE A CA 1
ATOM 2316 C C . ILE A 1 308 ? -5.053 -14.114 -5.358 1.00 89.25 308 ILE A C 1
ATOM 2318 O O . ILE A 1 308 ? -6.267 -14.233 -5.505 1.00 89.25 308 ILE A O 1
ATOM 2322 N N . ARG A 1 309 ? -4.191 -14.867 -6.045 1.00 90.62 309 ARG A N 1
ATOM 2323 C CA . ARG A 1 309 ? -4.611 -15.841 -7.051 1.00 90.62 309 ARG A CA 1
ATOM 2324 C C . ARG A 1 309 ? -5.525 -16.919 -6.479 1.00 90.62 309 ARG A C 1
ATOM 2326 O O . ARG A 1 309 ? -6.570 -17.177 -7.064 1.00 90.62 309 ARG A O 1
ATOM 2333 N N . ALA A 1 310 ? -5.144 -17.545 -5.365 1.00 91.75 310 ALA A N 1
ATOM 2334 C CA . ALA A 1 310 ? -5.946 -18.595 -4.740 1.00 91.75 310 ALA A CA 1
ATOM 2335 C C . ALA A 1 310 ? -7.354 -18.089 -4.396 1.00 91.75 310 ALA A C 1
ATOM 2337 O O . ALA A 1 310 ? -8.336 -18.813 -4.551 1.00 91.75 310 ALA A O 1
ATOM 2338 N N . LEU A 1 311 ? -7.455 -16.826 -3.985 1.00 91.25 311 LEU A N 1
ATOM 2339 C CA . LEU A 1 311 ? -8.728 -16.190 -3.702 1.00 91.25 311 LEU A CA 1
ATOM 2340 C C . LEU A 1 311 ? -9.539 -15.889 -4.970 1.00 91.25 311 LEU A C 1
ATOM 2342 O O . LEU A 1 311 ? -10.747 -16.121 -4.979 1.00 91.25 311 LEU A O 1
ATOM 2346 N N . VAL A 1 312 ? -8.908 -15.417 -6.050 1.00 90.00 312 VAL A N 1
ATOM 2347 C CA . VAL A 1 312 ? -9.592 -15.222 -7.342 1.00 90.00 312 VAL A CA 1
ATOM 2348 C C . VAL A 1 312 ? -10.101 -16.561 -7.892 1.00 90.00 312 VAL A C 1
ATOM 2350 O O . VAL A 1 312 ? -11.261 -16.664 -8.286 1.00 90.00 312 VAL A O 1
ATOM 2353 N N . GLU A 1 313 ? -9.279 -17.611 -7.829 1.00 91.00 313 GLU A N 1
ATOM 2354 C CA . GLU A 1 313 ? -9.637 -18.971 -8.256 1.00 91.00 313 GLU A CA 1
ATOM 2355 C C . GLU A 1 313 ? -10.764 -19.575 -7.409 1.00 91.00 313 GLU A C 1
ATOM 2357 O O . GLU A 1 313 ? -11.640 -20.243 -7.954 1.00 91.00 313 GLU A O 1
ATOM 2362 N N . ALA A 1 314 ? -10.811 -19.297 -6.103 1.00 89.50 314 ALA A N 1
ATOM 2363 C CA . ALA A 1 314 ? -11.921 -19.729 -5.253 1.00 89.50 314 ALA A CA 1
ATOM 2364 C C . ALA A 1 314 ? -13.276 -19.159 -5.717 1.00 89.50 314 ALA A C 1
ATOM 2366 O O . ALA A 1 314 ? -14.307 -19.795 -5.505 1.00 89.50 314 ALA A O 1
ATOM 2367 N N . GLY A 1 315 ? -13.289 -17.986 -6.364 1.00 85.19 315 GLY A N 1
ATOM 2368 C CA . GLY A 1 315 ? -14.521 -17.374 -6.877 1.00 85.19 315 GLY A CA 1
ATOM 2369 C C . GLY A 1 315 ? -14.994 -17.961 -8.200 1.00 85.19 315 GLY A C 1
ATOM 2370 O O . GLY A 1 315 ? -16.158 -17.793 -8.541 1.00 85.19 315 GLY A O 1
ATOM 2371 N N . LEU A 1 316 ? -14.139 -18.704 -8.912 1.00 85.38 316 LEU A N 1
ATOM 2372 C CA . LEU A 1 316 ? -14.524 -19.412 -10.139 1.00 85.38 316 LEU A CA 1
ATOM 2373 C C . LEU A 1 316 ? -15.502 -20.567 -9.875 1.00 85.38 316 LEU A C 1
ATOM 2375 O O . LEU A 1 316 ? -16.113 -21.072 -10.808 1.00 85.38 316 LEU A O 1
ATOM 2379 N N . VAL A 1 317 ? -15.645 -20.996 -8.617 1.00 80.62 317 VAL A N 1
ATOM 2380 C CA . VAL A 1 317 ? -16.565 -22.067 -8.193 1.00 80.62 317 VAL A CA 1
ATOM 2381 C C . VAL A 1 317 ? -17.974 -21.518 -7.890 1.00 80.62 317 VAL A C 1
ATOM 2383 O O . VAL A 1 317 ? -18.841 -22.253 -7.420 1.00 80.62 317 VAL A O 1
ATOM 2386 N N . ALA A 1 318 ? -18.221 -20.223 -8.119 1.00 67.81 318 ALA A N 1
ATOM 2387 C CA . ALA A 1 318 ? -19.525 -19.605 -7.891 1.00 67.81 318 ALA A CA 1
ATOM 2388 C C . ALA A 1 318 ? -20.619 -20.170 -8.837 1.00 67.81 318 ALA A C 1
ATOM 2390 O O . ALA A 1 318 ? -20.286 -20.706 -9.893 1.00 67.81 318 ALA A O 1
ATOM 2391 N N . PRO A 1 319 ? -21.915 -20.080 -8.465 1.00 69.81 319 PRO A N 1
ATOM 2392 C CA . PRO A 1 319 ? -23.032 -20.614 -9.254 1.00 69.81 319 PRO A CA 1
ATOM 2393 C C . PRO A 1 319 ? -23.082 -20.068 -10.690 1.00 69.81 319 PRO A C 1
ATOM 2395 O O . PRO A 1 319 ? -22.664 -18.937 -10.930 1.00 69.81 319 PRO A O 1
ATOM 2398 N N . ASP A 1 320 ? -23.667 -20.849 -11.608 1.00 63.34 320 ASP A N 1
ATOM 2399 C CA . ASP A 1 320 ? -23.674 -20.625 -13.068 1.00 63.34 320 ASP A CA 1
ATOM 2400 C C . ASP A 1 320 ? -24.219 -19.258 -13.537 1.00 63.34 320 ASP A C 1
ATOM 2402 O O . ASP A 1 320 ? -23.954 -18.878 -14.678 1.00 63.34 320 ASP A O 1
ATOM 2406 N N . ASP A 1 321 ? -24.922 -18.520 -12.669 1.00 70.38 321 ASP A N 1
ATOM 2407 C CA . ASP A 1 321 ? -25.598 -17.245 -12.959 1.00 70.38 321 ASP A CA 1
ATOM 2408 C C . ASP A 1 321 ? -24.734 -15.986 -12.705 1.00 70.38 321 ASP A C 1
ATOM 2410 O O . ASP A 1 321 ? -25.220 -14.858 -12.827 1.00 70.38 321 ASP A O 1
ATOM 2414 N N . TYR A 1 322 ? -23.459 -16.138 -12.321 1.00 72.12 322 TYR A N 1
ATOM 2415 C CA . TYR A 1 322 ? -22.594 -15.000 -11.986 1.00 72.12 322 TYR A CA 1
ATOM 2416 C C . TYR A 1 322 ? -21.775 -14.469 -13.171 1.00 72.12 322 TYR A C 1
ATOM 2418 O O . TYR A 1 322 ? -21.085 -15.210 -13.873 1.00 72.12 322 TYR A O 1
ATOM 2426 N N . ILE A 1 323 ? -21.766 -13.141 -13.326 1.00 76.94 323 ILE A N 1
ATOM 2427 C CA . ILE A 1 323 ? -20.845 -12.443 -14.230 1.00 76.94 323 ILE A CA 1
ATOM 2428 C C . ILE A 1 323 ? -19.446 -12.489 -13.608 1.00 76.94 323 ILE A C 1
ATOM 2430 O O . ILE A 1 323 ? -19.220 -11.945 -12.526 1.00 76.94 323 ILE A O 1
ATOM 2434 N N . LEU A 1 324 ? -18.509 -13.142 -14.298 1.00 81.31 324 LEU A N 1
ATOM 2435 C CA . LEU A 1 324 ? -17.112 -13.197 -13.878 1.00 81.31 324 LEU A CA 1
ATOM 2436 C C . LEU A 1 324 ? -16.476 -11.805 -13.939 1.00 81.31 324 LEU A C 1
ATOM 2438 O O . LEU A 1 324 ? -16.609 -11.093 -14.937 1.00 81.31 324 LEU A O 1
ATOM 2442 N N . ALA A 1 325 ? -15.722 -11.452 -12.901 1.00 84.44 325 ALA A N 1
ATOM 2443 C CA . ALA A 1 325 ? -14.860 -10.276 -12.928 1.00 84.44 325 ALA A CA 1
ATOM 2444 C C . ALA A 1 325 ? -13.773 -10.416 -14.021 1.00 84.44 325 ALA A C 1
ATOM 2446 O O . ALA A 1 325 ? -13.394 -11.545 -14.362 1.00 84.44 325 ALA A O 1
ATOM 2447 N N . PRO A 1 326 ? -13.220 -9.309 -14.554 1.00 86.38 326 PRO A N 1
ATOM 2448 C CA . PRO A 1 326 ? -12.175 -9.354 -15.582 1.00 86.38 326 PRO A CA 1
ATOM 2449 C C . PRO A 1 326 ? -10.981 -10.249 -15.215 1.00 86.38 326 PRO A C 1
ATOM 2451 O O . PRO A 1 326 ? -10.526 -11.052 -16.035 1.00 86.38 326 PRO A O 1
ATOM 2454 N N . GLU A 1 327 ? -10.517 -10.206 -13.962 1.00 88.81 327 GLU A N 1
ATOM 2455 C CA . GLU A 1 327 ? -9.432 -11.051 -13.451 1.00 88.81 327 GLU A CA 1
ATOM 2456 C C . GLU A 1 327 ? -9.789 -12.542 -13.502 1.00 88.81 327 GLU A C 1
ATOM 2458 O O . GLU A 1 327 ? -8.957 -13.371 -13.882 1.00 88.81 327 GLU A O 1
ATOM 2463 N N . GLN A 1 328 ? -11.027 -12.884 -13.137 1.00 89.38 328 GLN A N 1
ATOM 2464 C CA . GLN A 1 328 ? -11.538 -14.255 -13.122 1.00 89.38 328 GLN A CA 1
ATOM 2465 C C . GLN A 1 328 ? -11.660 -14.806 -14.542 1.00 89.38 328 GLN A C 1
ATOM 2467 O O . GLN A 1 328 ? -11.166 -15.899 -14.826 1.00 89.38 328 GLN A O 1
ATOM 2472 N N . ALA A 1 329 ? -12.255 -14.027 -15.449 1.00 88.69 329 ALA A N 1
ATOM 2473 C CA . ALA A 1 329 ? -12.367 -14.379 -16.859 1.00 88.69 329 ALA A CA 1
ATOM 2474 C C . ALA A 1 329 ? -10.981 -14.601 -17.486 1.00 88.69 329 ALA A C 1
ATOM 2476 O O . ALA A 1 329 ? -10.758 -15.594 -18.180 1.00 88.69 329 ALA A O 1
ATOM 2477 N N . THR A 1 330 ? -10.026 -13.725 -17.170 1.00 91.88 330 THR A N 1
ATOM 2478 C CA . THR A 1 330 ? -8.638 -13.826 -17.631 1.00 91.88 330 THR A CA 1
ATOM 2479 C C . THR A 1 330 ? -7.966 -15.098 -17.110 1.00 91.88 330 THR A C 1
ATOM 2481 O O . THR A 1 330 ? -7.372 -15.848 -17.884 1.00 91.88 330 THR A O 1
ATOM 2484 N N . ILE A 1 331 ? -8.092 -15.410 -15.815 1.00 92.31 331 ILE A N 1
ATOM 2485 C CA . ILE A 1 331 ? -7.523 -16.640 -15.240 1.00 92.31 331 ILE A CA 1
ATOM 2486 C C . ILE A 1 331 ? -8.137 -17.889 -15.875 1.00 92.31 331 ILE A C 1
ATOM 2488 O O . ILE A 1 331 ? -7.397 -18.814 -16.212 1.00 92.31 331 ILE A O 1
ATOM 2492 N N . LEU A 1 332 ? -9.451 -17.911 -16.099 1.00 90.75 332 LEU A N 1
ATOM 2493 C CA . LEU A 1 332 ? -10.128 -19.035 -16.747 1.00 90.75 332 LEU A CA 1
ATOM 2494 C C . LEU A 1 332 ? -9.588 -19.277 -18.170 1.00 90.75 332 LEU A C 1
ATOM 2496 O O . LEU A 1 332 ? -9.260 -20.409 -18.539 1.00 90.75 332 LEU A O 1
ATOM 2500 N N . GLN A 1 333 ? -9.397 -18.209 -18.949 1.00 90.81 333 GLN A N 1
ATOM 2501 C CA . GLN A 1 333 ? -8.782 -18.292 -20.279 1.00 90.81 333 GLN A CA 1
ATOM 2502 C C . GLN A 1 333 ? -7.339 -18.819 -20.213 1.00 90.81 333 GLN A C 1
ATOM 2504 O O . GLN A 1 333 ? -6.946 -19.678 -21.006 1.00 90.81 333 GLN A O 1
ATOM 2509 N N . LEU A 1 334 ? -6.551 -18.377 -19.229 1.00 92.88 334 LEU A N 1
ATOM 2510 C CA . LEU A 1 334 ? -5.154 -18.796 -19.049 1.00 92.88 334 LEU A CA 1
ATOM 2511 C C . LEU A 1 334 ? -5.016 -20.252 -18.584 1.00 92.88 334 LEU A C 1
ATOM 2513 O O . LEU A 1 334 ? -4.040 -20.932 -18.934 1.00 92.88 334 LEU A O 1
ATOM 2517 N N . GLN A 1 335 ? -5.992 -20.754 -17.830 1.00 92.31 335 GLN A N 1
ATOM 2518 C CA . GLN A 1 335 ? -6.052 -22.141 -17.370 1.00 92.31 335 GLN A CA 1
ATOM 2519 C C . GLN A 1 335 ? -6.493 -23.124 -18.462 1.00 92.31 335 GLN A C 1
ATOM 2521 O O . GLN A 1 335 ? -6.238 -24.322 -18.331 1.00 92.31 335 GLN A O 1
ATOM 2526 N N . THR A 1 336 ? -7.081 -22.642 -19.560 1.00 92.44 336 THR A N 1
ATOM 2527 C CA . THR A 1 336 ? -7.540 -23.498 -20.660 1.00 92.44 336 THR A CA 1
ATOM 2528 C C . THR A 1 336 ? -6.345 -24.253 -21.281 1.00 92.44 336 THR A C 1
ATOM 2530 O O . THR A 1 336 ? -5.370 -23.624 -21.721 1.00 92.44 336 THR A O 1
ATOM 2533 N N . PRO A 1 337 ? -6.341 -25.607 -21.276 1.00 90.69 337 PRO A N 1
ATOM 2534 C CA . PRO A 1 337 ? -5.191 -26.396 -21.733 1.00 90.69 337 PRO A CA 1
ATOM 2535 C C . PRO A 1 337 ? -4.917 -26.295 -23.234 1.00 90.69 337 PRO A C 1
ATOM 2537 O O . PRO A 1 337 ? -3.781 -26.494 -23.656 1.00 90.69 337 PRO A O 1
ATOM 2540 N N . GLU A 1 338 ? -5.955 -26.030 -24.026 1.00 89.50 338 GLU A N 1
ATOM 2541 C CA . GLU A 1 338 ? -5.891 -26.017 -25.492 1.00 89.50 338 GLU A CA 1
ATOM 2542 C C . GLU A 1 338 ? -5.370 -24.691 -26.060 1.00 89.50 338 GLU A C 1
ATOM 2544 O O . GLU A 1 338 ? -4.914 -24.650 -27.201 1.00 89.50 338 GLU A O 1
ATOM 2549 N N . THR A 1 339 ? -5.392 -23.627 -25.256 1.00 88.69 339 THR A N 1
ATOM 2550 C CA . THR A 1 339 ? -4.930 -22.294 -25.643 1.00 88.69 339 THR A CA 1
ATOM 2551 C C . THR A 1 339 ? -3.415 -22.300 -25.858 1.00 88.69 339 THR A C 1
ATOM 2553 O O . THR A 1 339 ? -2.655 -22.677 -24.957 1.00 88.69 339 THR A O 1
ATOM 2556 N N . ASP A 1 340 ? -2.963 -21.873 -27.040 1.00 93.94 340 ASP A N 1
ATOM 2557 C CA . ASP A 1 340 ? -1.535 -21.766 -27.348 1.00 93.94 340 ASP A CA 1
ATOM 2558 C C . ASP A 1 340 ? -0.881 -20.665 -26.497 1.00 93.94 340 ASP A C 1
ATOM 2560 O O . ASP A 1 340 ? -1.529 -19.742 -26.002 1.00 93.94 340 ASP A O 1
ATOM 2564 N N . PHE A 1 341 ? 0.435 -20.742 -26.319 1.00 94.06 341 PHE A N 1
ATOM 2565 C CA . PHE A 1 341 ? 1.178 -19.795 -25.497 1.00 94.06 341 PHE A CA 1
ATOM 2566 C C . PHE A 1 341 ? 1.073 -18.347 -25.995 1.00 94.06 341 PHE A C 1
ATOM 2568 O O . PHE A 1 341 ? 1.157 -17.445 -25.168 1.00 94.06 341 PHE A O 1
ATOM 2575 N N . TYR A 1 342 ? 0.893 -18.106 -27.300 1.00 93.31 342 TYR A N 1
ATOM 2576 C CA . TYR A 1 342 ? 0.711 -16.744 -27.828 1.00 93.31 342 TYR A CA 1
ATOM 2577 C C . TYR A 1 342 ? -0.642 -16.164 -27.457 1.00 93.31 342 TYR A C 1
ATOM 2579 O O . TYR A 1 342 ? -0.697 -15.020 -27.034 1.00 93.31 342 TYR A O 1
ATOM 2587 N N . ASP A 1 343 ? -1.703 -16.964 -27.535 1.00 94.00 343 ASP A N 1
ATOM 2588 C CA . ASP A 1 343 ? -3.036 -16.515 -27.141 1.00 94.00 343 ASP A CA 1
ATOM 2589 C C . ASP A 1 343 ? -3.054 -16.192 -25.637 1.00 94.00 343 ASP A C 1
ATOM 2591 O O . ASP A 1 343 ? -3.595 -15.173 -25.215 1.00 94.00 343 ASP A O 1
ATOM 2595 N N . LYS A 1 344 ? -2.359 -16.997 -24.816 1.00 95.38 344 LYS A N 1
ATOM 2596 C CA . LYS A 1 344 ? -2.144 -16.678 -23.391 1.00 95.38 344 LYS A CA 1
ATOM 2597 C C . LYS A 1 344 ? -1.348 -15.388 -23.201 1.00 95.38 344 LYS A C 1
ATOM 2599 O O . LYS A 1 344 ? -1.665 -14.605 -22.310 1.00 95.38 344 LYS A O 1
ATOM 2604 N N . ALA A 1 345 ? -0.313 -15.173 -24.011 1.00 96.25 345 ALA A N 1
ATOM 2605 C CA . ALA A 1 345 ? 0.497 -13.964 -23.949 1.00 96.25 345 ALA A CA 1
ATOM 2606 C C . ALA A 1 345 ? -0.294 -12.714 -24.373 1.00 96.25 345 ALA A C 1
ATOM 2608 O O . ALA A 1 345 ? -0.156 -11.679 -23.727 1.00 96.25 345 ALA A O 1
ATOM 2609 N N . ASP A 1 346 ? -1.154 -12.812 -25.388 1.00 94.94 346 ASP A N 1
ATOM 2610 C CA . ASP A 1 346 ? -2.041 -11.733 -25.838 1.00 94.94 346 ASP A CA 1
ATOM 2611 C C . ASP A 1 346 ? -3.031 -11.342 -24.730 1.00 94.94 346 ASP A C 1
ATOM 2613 O O . ASP A 1 346 ? -3.136 -10.164 -24.388 1.00 94.94 346 ASP A O 1
ATOM 2617 N N . VAL A 1 347 ? -3.679 -12.330 -24.104 1.00 95.06 347 VAL A N 1
ATOM 2618 C CA . VAL A 1 347 ? -4.612 -12.122 -22.981 1.00 95.06 347 VAL A CA 1
ATOM 2619 C C . VAL A 1 347 ? -3.921 -11.446 -21.790 1.00 95.06 347 VAL A C 1
ATOM 2621 O O . VAL A 1 347 ? -4.429 -10.466 -21.246 1.00 95.06 347 VAL A O 1
ATOM 2624 N N . LEU A 1 348 ? -2.730 -11.918 -21.404 1.00 95.94 348 LEU A N 1
ATOM 2625 C CA . LEU A 1 348 ? -1.944 -11.290 -20.334 1.00 95.94 348 LEU A CA 1
ATOM 2626 C C . LEU A 1 348 ? -1.518 -9.870 -20.688 1.00 95.94 348 LEU A C 1
ATOM 2628 O O . LEU A 1 348 ? -1.558 -8.987 -19.836 1.00 95.94 348 LEU A O 1
ATOM 2632 N N . THR A 1 349 ? -1.096 -9.657 -21.932 1.00 95.25 349 THR A N 1
ATOM 2633 C CA . THR A 1 349 ? -0.641 -8.352 -22.415 1.00 95.25 349 THR A CA 1
ATOM 2634 C C . THR A 1 349 ? -1.758 -7.337 -22.339 1.00 95.25 349 THR A C 1
ATOM 2636 O O . THR A 1 349 ? -1.530 -6.261 -21.806 1.00 95.25 349 THR A O 1
ATOM 2639 N N . GLN A 1 350 ? -2.962 -7.687 -22.795 1.00 93.62 350 GLN A N 1
ATOM 2640 C CA . GLN A 1 350 ? -4.116 -6.799 -22.709 1.00 93.62 350 GLN A CA 1
ATOM 2641 C C . GLN A 1 350 ? -4.354 -6.340 -21.266 1.00 93.62 350 GLN A C 1
ATOM 2643 O O . GLN A 1 350 ? -4.425 -5.143 -20.999 1.00 93.62 350 GLN A O 1
ATOM 2648 N N . HIS A 1 351 ? -4.417 -7.280 -20.325 1.00 93.50 351 HIS A N 1
ATOM 2649 C CA . HIS A 1 351 ? -4.774 -6.949 -18.950 1.00 93.50 351 HIS A CA 1
ATOM 2650 C C . HIS A 1 351 ? -3.653 -6.201 -18.207 1.00 93.50 351 HIS A C 1
ATOM 2652 O O . HIS A 1 351 ? -3.909 -5.300 -17.408 1.00 93.50 351 HIS A O 1
ATOM 2658 N N . LEU A 1 352 ? -2.389 -6.527 -18.500 1.00 95.38 352 LEU A N 1
ATOM 2659 C CA . LEU A 1 352 ? -1.236 -5.789 -17.980 1.00 95.38 352 LEU A CA 1
ATOM 2660 C C . LEU A 1 352 ? -1.131 -4.380 -18.580 1.00 95.38 352 LEU A C 1
ATOM 2662 O O . LEU A 1 352 ? -0.743 -3.460 -17.865 1.00 95.38 352 LEU A O 1
ATOM 2666 N N . ASP A 1 353 ? -1.478 -4.195 -19.853 1.00 93.44 353 ASP A N 1
ATOM 2667 C CA . ASP A 1 353 ? -1.468 -2.893 -20.529 1.00 93.44 353 ASP A CA 1
ATOM 2668 C C . ASP A 1 353 ? -2.561 -1.970 -19.967 1.00 93.44 353 ASP A C 1
ATOM 2670 O O . ASP A 1 353 ? -2.283 -0.821 -19.606 1.00 93.44 353 ASP A O 1
ATOM 2674 N N . GLU A 1 354 ? -3.770 -2.505 -19.764 1.00 92.06 354 GLU A N 1
ATOM 2675 C CA . GLU A 1 354 ? -4.871 -1.830 -19.065 1.00 92.06 354 GLU A CA 1
ATOM 2676 C C . GLU A 1 354 ? -4.440 -1.395 -17.654 1.00 92.06 354 GLU A C 1
ATOM 2678 O O . GLU A 1 354 ? -4.561 -0.219 -17.301 1.00 92.06 354 GLU A O 1
ATOM 2683 N N . ALA A 1 355 ? -3.826 -2.296 -16.878 1.00 92.44 355 ALA A N 1
ATOM 2684 C CA . ALA A 1 355 ? -3.303 -1.969 -15.551 1.00 92.44 355 ALA A CA 1
ATOM 2685 C C . ALA A 1 355 ? -2.165 -0.930 -15.597 1.00 92.44 355 ALA A C 1
ATOM 2687 O O . ALA A 1 355 ? -2.072 -0.065 -14.725 1.00 92.44 355 ALA A O 1
ATOM 2688 N N . SER A 1 356 ? -1.314 -0.970 -16.628 1.00 92.69 356 SER A N 1
ATOM 2689 C CA . SER A 1 356 ? -0.208 -0.018 -16.817 1.00 92.69 356 SER A CA 1
ATOM 2690 C C . SER A 1 356 ? -0.671 1.393 -17.190 1.00 92.69 356 SER A C 1
ATOM 2692 O O . SER A 1 356 ? 0.088 2.354 -17.059 1.00 92.69 356 SER A O 1
ATOM 2694 N N . SER A 1 357 ? -1.916 1.518 -17.647 1.00 90.00 357 SER A N 1
ATOM 2695 C CA . SER A 1 357 ? -2.548 2.790 -17.996 1.00 90.00 357 SER A CA 1
ATOM 2696 C C . SER A 1 357 ? -3.134 3.505 -16.775 1.00 90.00 357 SER A C 1
ATOM 2698 O O . SER A 1 357 ? -3.347 4.716 -16.824 1.00 90.00 357 SER A O 1
ATOM 2700 N N . GLY A 1 358 ? -3.411 2.756 -15.701 1.00 87.50 358 GLY A N 1
ATOM 2701 C CA . GLY A 1 358 ? -3.979 3.248 -14.449 1.00 87.50 358 GLY A CA 1
ATOM 2702 C C . GLY A 1 358 ? -2.908 3.772 -13.496 1.00 87.50 358 GLY A C 1
ATOM 2703 O O . GLY A 1 358 ? -2.247 4.775 -13.768 1.00 87.50 358 GLY A O 1
ATOM 2704 N N . SER A 1 359 ? -2.737 3.098 -12.360 1.00 85.50 359 SER A N 1
ATOM 2705 C CA . SER A 1 359 ? -1.738 3.433 -11.344 1.00 85.50 359 SER A CA 1
ATOM 2706 C C . SER A 1 359 ? -0.643 2.360 -11.244 1.00 85.50 359 SER A C 1
ATOM 2708 O O . SER A 1 359 ? -0.865 1.183 -11.526 1.00 85.50 359 SER A O 1
ATOM 2710 N N . LEU A 1 360 ? 0.553 2.729 -10.764 1.00 86.69 360 LEU A N 1
ATOM 2711 C CA . LEU A 1 360 ? 1.627 1.757 -10.487 1.00 86.69 360 LEU A CA 1
ATOM 2712 C C . LEU A 1 360 ? 1.170 0.667 -9.509 1.00 86.69 360 LEU A C 1
ATOM 2714 O O . LEU A 1 360 ? 1.664 -0.459 -9.517 1.00 86.69 360 LEU A O 1
ATOM 2718 N N . LYS A 1 361 ? 0.249 1.032 -8.628 1.00 83.88 361 LYS A N 1
ATOM 2719 C CA . LYS A 1 361 ? -0.334 0.158 -7.627 1.00 83.88 361 LYS A CA 1
ATOM 2720 C C . LYS A 1 361 ? -1.182 -0.934 -8.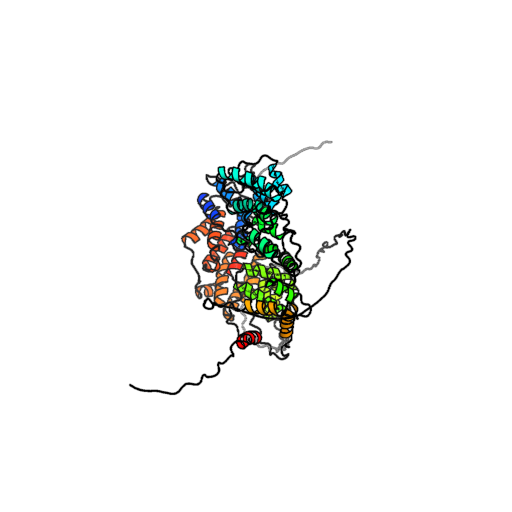267 1.00 83.88 361 LYS A C 1
ATOM 2722 O O . LYS A 1 361 ? -0.935 -2.106 -7.983 1.00 83.88 361 LYS A O 1
ATOM 2727 N N . ASP A 1 362 ? -2.073 -0.563 -9.184 1.00 86.38 362 ASP A N 1
ATOM 2728 C CA . ASP A 1 362 ? -2.856 -1.520 -9.971 1.00 86.38 362 ASP A CA 1
ATOM 2729 C C . ASP A 1 362 ? -1.933 -2.412 -10.794 1.00 86.38 362 ASP A C 1
ATOM 2731 O O . ASP A 1 362 ? -2.040 -3.638 -10.743 1.00 86.38 362 ASP A O 1
ATOM 2735 N N . PHE A 1 363 ? -0.942 -1.817 -11.466 1.00 92.50 363 PHE A N 1
ATOM 2736 C CA . PHE A 1 363 ? 0.036 -2.574 -12.239 1.00 92.50 363 PHE A CA 1
ATOM 2737 C C . PHE A 1 363 ? 0.790 -3.597 -11.379 1.00 92.50 363 PHE A C 1
ATOM 2739 O O . PHE A 1 363 ? 0.909 -4.756 -11.775 1.00 92.50 363 PHE A O 1
ATOM 2746 N N . ARG A 1 364 ? 1.252 -3.226 -10.176 1.00 90.81 364 ARG A N 1
ATOM 2747 C CA . ARG A 1 364 ? 1.898 -4.152 -9.226 1.00 90.81 364 ARG A CA 1
ATOM 2748 C C . ARG A 1 364 ? 0.937 -5.251 -8.760 1.00 90.81 364 ARG A C 1
ATOM 2750 O O . ARG A 1 364 ? 1.345 -6.412 -8.725 1.00 90.81 364 ARG A O 1
ATOM 2757 N N . ARG A 1 365 ? -0.319 -4.923 -8.424 1.00 89.88 365 ARG A N 1
ATOM 2758 C CA . ARG A 1 365 ? -1.343 -5.902 -8.000 1.00 89.88 365 ARG A CA 1
ATOM 2759 C C . ARG A 1 365 ? -1.586 -6.946 -9.088 1.00 89.88 365 ARG A C 1
ATOM 2761 O O . ARG A 1 365 ? -1.456 -8.142 -8.832 1.00 89.88 365 ARG A O 1
ATOM 2768 N N . ILE A 1 366 ? -1.872 -6.494 -10.306 1.00 93.69 366 ILE A N 1
ATOM 2769 C CA . ILE A 1 366 ? -2.140 -7.362 -11.458 1.00 93.69 366 ILE A CA 1
ATOM 2770 C C . ILE A 1 366 ? -0.888 -8.156 -11.855 1.00 93.69 366 ILE A C 1
ATOM 2772 O O . ILE A 1 366 ? -0.965 -9.348 -12.142 1.00 93.69 366 ILE A O 1
ATOM 2776 N N . SER A 1 367 ? 0.297 -7.551 -11.770 1.00 95.19 367 SER A N 1
ATOM 2777 C CA . SER A 1 367 ? 1.558 -8.260 -12.011 1.00 95.19 367 SER A CA 1
ATOM 2778 C C . SER A 1 367 ? 1.798 -9.397 -11.015 1.00 95.19 367 SER A C 1
ATOM 2780 O O . SER A 1 367 ? 2.187 -10.491 -11.421 1.00 95.19 367 SER A O 1
ATOM 2782 N N . LYS A 1 368 ? 1.531 -9.173 -9.717 1.00 93.50 368 LYS A N 1
ATOM 2783 C CA . LYS A 1 368 ? 1.601 -10.219 -8.681 1.00 93.50 368 LYS A CA 1
ATOM 2784 C C . LYS A 1 368 ? 0.609 -11.352 -8.954 1.00 93.50 368 LYS A C 1
ATOM 2786 O O . LYS A 1 368 ? 0.955 -12.517 -8.769 1.00 93.50 368 LYS A O 1
ATOM 2791 N N . LEU A 1 369 ? -0.606 -11.029 -9.400 1.00 93.94 369 LEU A N 1
ATOM 2792 C CA . LEU A 1 369 ? -1.629 -12.026 -9.735 1.00 93.94 369 LEU A CA 1
ATOM 2793 C C . LEU A 1 369 ? -1.138 -13.013 -10.810 1.00 93.94 369 LEU A C 1
ATOM 2795 O O . LEU A 1 369 ? -1.372 -14.219 -10.697 1.00 93.94 369 LEU A O 1
ATOM 2799 N N . TYR A 1 370 ? -0.413 -12.507 -11.813 1.00 96.06 370 TYR A N 1
ATOM 2800 C CA . TYR A 1 370 ? 0.044 -13.279 -12.974 1.00 96.06 370 TYR A CA 1
ATOM 2801 C C . TYR A 1 370 ? 1.485 -13.786 -12.903 1.00 96.06 370 TYR A C 1
ATOM 2803 O O . TYR A 1 370 ? 1.982 -14.357 -13.879 1.00 96.06 370 TYR A O 1
ATOM 2811 N N . THR A 1 371 ? 2.169 -13.658 -11.761 1.00 95.19 371 THR A N 1
ATOM 2812 C CA . THR A 1 371 ? 3.556 -14.131 -11.615 1.00 95.19 371 THR A CA 1
ATOM 2813 C C . THR A 1 371 ? 3.710 -15.597 -12.040 1.00 95.19 371 THR A C 1
ATOM 2815 O O . THR A 1 371 ? 4.671 -15.942 -12.723 1.00 95.19 371 THR A O 1
ATOM 2818 N N . ASN A 1 372 ? 2.760 -16.477 -11.701 1.00 93.88 372 ASN A N 1
ATOM 2819 C CA . ASN A 1 372 ? 2.830 -17.900 -12.057 1.00 93.88 372 ASN A CA 1
ATOM 2820 C C . ASN A 1 372 ? 2.715 -18.142 -13.573 1.00 93.88 372 ASN A C 1
ATOM 2822 O O . ASN A 1 372 ? 3.414 -18.989 -14.126 1.00 93.88 372 ASN A O 1
ATOM 2826 N N . GLU A 1 373 ? 1.847 -17.412 -14.270 1.00 95.31 373 GLU A N 1
ATOM 2827 C CA . GLU A 1 373 ? 1.703 -17.511 -15.722 1.00 95.31 373 GLU A CA 1
ATOM 2828 C C . GLU A 1 373 ? 2.942 -17.031 -16.447 1.00 95.31 373 GLU A C 1
ATOM 2830 O O . GLU A 1 373 ? 3.407 -17.723 -17.352 1.00 95.31 373 GLU A O 1
ATOM 2835 N N . LEU A 1 374 ? 3.508 -15.902 -16.017 1.00 96.06 374 LEU A N 1
ATOM 2836 C CA . LEU A 1 374 ? 4.722 -15.354 -16.615 1.00 96.06 374 LEU A CA 1
ATOM 2837 C C . LEU A 1 374 ? 5.876 -16.366 -16.581 1.00 96.06 374 LEU A C 1
ATOM 2839 O O . LEU A 1 374 ? 6.654 -16.426 -17.526 1.00 96.06 374 LEU A O 1
ATOM 2843 N N . HIS A 1 375 ? 5.961 -17.209 -15.547 1.00 95.69 375 HIS A N 1
ATOM 2844 C CA . HIS A 1 375 ? 6.944 -18.299 -15.470 1.00 95.69 375 HIS A CA 1
ATOM 2845 C C . HIS A 1 375 ? 6.657 -19.486 -16.397 1.00 95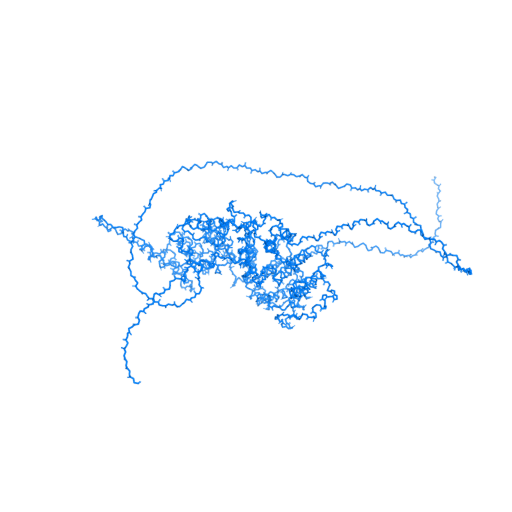.69 375 HIS A C 1
ATOM 2847 O O . HIS A 1 375 ? 7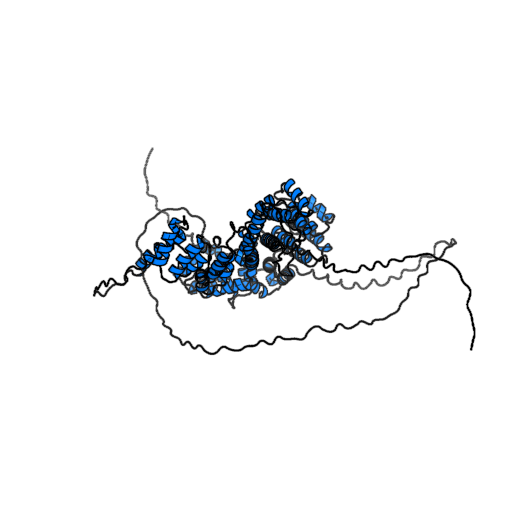.571 -20.230 -16.754 1.00 95.69 375 HIS A O 1
ATOM 2853 N N . LYS A 1 376 ? 5.387 -19.733 -16.728 1.00 95.25 376 LYS A N 1
ATOM 2854 C CA . LYS A 1 376 ? 4.971 -20.873 -17.560 1.00 95.25 376 LYS A CA 1
ATOM 2855 C C . LYS A 1 376 ? 5.116 -20.588 -19.051 1.00 95.25 376 LYS A C 1
ATOM 2857 O O . LYS A 1 376 ? 5.157 -21.537 -19.837 1.00 95.25 376 LYS A O 1
ATOM 2862 N N . LEU A 1 377 ? 5.150 -19.317 -19.446 1.00 96.56 377 LEU A N 1
ATOM 2863 C CA . LEU A 1 377 ? 5.315 -18.932 -20.842 1.00 96.56 377 LEU A CA 1
ATOM 2864 C C . LEU A 1 377 ? 6.735 -19.252 -21.343 1.00 96.56 377 LEU A C 1
ATOM 2866 O O . LEU A 1 377 ? 7.712 -19.067 -20.617 1.00 96.56 377 LEU A O 1
ATOM 2870 N N . PRO A 1 378 ? 6.881 -19.725 -22.594 1.00 96.50 378 PRO A N 1
ATOM 2871 C CA . PRO A 1 378 ? 8.184 -20.003 -23.171 1.00 96.50 378 PRO A CA 1
ATOM 2872 C C . PRO A 1 378 ? 8.965 -18.708 -23.399 1.00 96.50 378 PRO A C 1
ATOM 2874 O O . PRO A 1 378 ? 8.529 -17.803 -24.103 1.00 96.50 378 PRO A O 1
ATOM 2877 N N . GLN A 1 379 ? 10.169 -18.665 -22.853 1.00 95.50 379 GLN A N 1
ATOM 2878 C CA . GLN A 1 379 ? 11.099 -17.551 -22.974 1.00 95.50 379 GLN A CA 1
ATOM 2879 C C . GLN A 1 379 ? 11.993 -17.705 -24.215 1.00 95.50 379 GLN A C 1
ATOM 2881 O O . GLN A 1 379 ? 13.191 -17.963 -24.118 1.00 95.50 379 GLN A O 1
ATOM 2886 N N . ASP A 1 380 ? 11.394 -17.616 -25.407 1.00 93.12 380 ASP A N 1
ATOM 2887 C CA . ASP A 1 380 ? 12.106 -17.737 -26.685 1.00 93.12 380 ASP A CA 1
ATOM 2888 C C . ASP A 1 380 ? 11.865 -16.548 -27.630 1.00 93.12 380 ASP A C 1
ATOM 2890 O O . ASP A 1 380 ? 10.997 -15.709 -27.401 1.00 93.12 380 ASP A O 1
ATOM 2894 N N . ASN A 1 381 ? 12.642 -16.474 -28.719 1.00 88.88 381 ASN A N 1
ATOM 2895 C CA . ASN A 1 381 ? 12.623 -15.350 -29.667 1.00 88.88 381 ASN A CA 1
ATOM 2896 C C . ASN A 1 381 ? 11.243 -15.047 -30.272 1.00 88.88 381 ASN A C 1
ATOM 2898 O O . ASN A 1 381 ? 11.049 -13.974 -30.841 1.00 88.88 381 ASN A O 1
ATOM 2902 N N . ARG A 1 382 ? 10.293 -15.982 -30.211 1.00 91.19 382 ARG A N 1
ATOM 2903 C CA . ARG A 1 382 ? 8.940 -15.770 -30.729 1.00 91.19 382 ARG A CA 1
ATOM 2904 C C . ARG A 1 382 ? 8.100 -14.910 -29.781 1.00 91.19 382 ARG A C 1
ATOM 2906 O O . ARG A 1 382 ? 7.145 -14.296 -30.240 1.00 91.19 382 ARG A O 1
ATOM 2913 N N . MET A 1 383 ? 8.489 -14.807 -28.507 1.00 94.50 383 MET A N 1
ATOM 2914 C CA . MET A 1 383 ? 7.842 -13.966 -27.494 1.00 94.50 383 MET A CA 1
ATOM 2915 C C . MET A 1 383 ? 8.456 -12.564 -27.355 1.00 94.50 383 MET A C 1
ATOM 2917 O O . MET A 1 383 ? 8.032 -11.801 -26.492 1.00 94.50 383 MET A O 1
ATOM 2921 N N . VAL A 1 384 ? 9.414 -12.185 -28.213 1.00 92.00 384 VAL A N 1
ATOM 2922 C CA . VAL A 1 384 ? 10.068 -10.857 -28.186 1.00 92.00 384 VAL A CA 1
ATOM 2923 C C . VAL A 1 384 ? 9.065 -9.700 -28.143 1.00 92.00 384 VAL A C 1
ATOM 2925 O O . VAL A 1 384 ? 9.321 -8.706 -27.476 1.00 92.00 384 VAL A O 1
ATOM 2928 N N . ALA A 1 385 ? 7.917 -9.825 -28.816 1.00 90.81 385 ALA A N 1
ATOM 2929 C CA . ALA A 1 385 ? 6.906 -8.767 -28.855 1.00 90.81 385 ALA A CA 1
ATOM 2930 C C . ALA A 1 385 ? 6.243 -8.478 -27.492 1.00 90.81 385 ALA A C 1
ATOM 2932 O O . ALA A 1 385 ? 5.746 -7.374 -27.299 1.00 90.81 385 ALA A O 1
ATOM 2933 N N . TYR A 1 386 ? 6.252 -9.441 -26.565 1.00 93.44 386 TYR A N 1
ATOM 2934 C CA . TYR A 1 386 ? 5.653 -9.328 -25.227 1.00 93.44 386 TYR A CA 1
ATOM 2935 C C . TYR A 1 386 ? 6.691 -9.076 -24.130 1.00 93.44 386 TYR A C 1
ATOM 2937 O O . TYR A 1 386 ? 6.351 -8.697 -23.009 1.00 93.44 386 TYR A O 1
ATOM 2945 N N . ALA A 1 387 ? 7.964 -9.312 -24.451 1.00 93.56 387 ALA A N 1
ATOM 2946 C CA . ALA A 1 387 ? 9.042 -9.408 -23.484 1.00 93.56 387 ALA A CA 1
ATOM 2947 C C . ALA A 1 387 ? 9.223 -8.133 -22.644 1.00 93.56 387 ALA A C 1
ATOM 2949 O O . ALA A 1 387 ? 9.439 -8.247 -21.443 1.00 93.56 387 ALA A O 1
ATOM 2950 N N . ASP A 1 388 ? 9.061 -6.938 -23.220 1.00 92.06 388 ASP A N 1
ATOM 2951 C CA . ASP A 1 388 ? 9.191 -5.682 -22.464 1.00 92.06 388 ASP A CA 1
ATOM 2952 C C . ASP A 1 388 ? 8.107 -5.539 -21.383 1.00 92.06 388 ASP A C 1
ATOM 2954 O O . ASP A 1 388 ? 8.418 -5.241 -20.228 1.00 92.06 388 ASP A O 1
ATOM 2958 N N . LEU A 1 389 ? 6.837 -5.784 -21.723 1.00 94.00 389 LEU A N 1
ATOM 2959 C CA . LEU A 1 389 ? 5.735 -5.692 -20.761 1.00 94.00 389 LEU A CA 1
ATOM 2960 C C . LEU A 1 389 ? 5.839 -6.785 -19.693 1.00 94.00 389 LEU A C 1
ATOM 2962 O O . LEU A 1 389 ? 5.641 -6.514 -18.510 1.00 94.00 389 LEU A O 1
ATOM 2966 N N . PHE A 1 390 ? 6.211 -8.004 -20.083 1.00 96.44 390 PHE A N 1
ATOM 2967 C CA . PHE A 1 390 ? 6.401 -9.109 -19.143 1.00 96.44 390 PHE A CA 1
ATOM 2968 C C . PHE A 1 390 ? 7.618 -8.915 -18.245 1.00 96.44 390 PHE A C 1
ATOM 2970 O O . PHE A 1 390 ? 7.554 -9.277 -17.072 1.00 96.44 390 PHE A O 1
ATOM 2977 N N . ALA A 1 391 ? 8.685 -8.281 -18.734 1.00 95.31 391 ALA A N 1
ATOM 2978 C CA . ALA A 1 391 ? 9.804 -7.866 -17.899 1.00 95.31 391 ALA A CA 1
ATOM 2979 C C . ALA A 1 391 ? 9.352 -6.846 -16.846 1.00 95.31 391 ALA A C 1
ATOM 2981 O O . ALA A 1 391 ? 9.636 -7.021 -15.660 1.00 95.31 391 ALA A O 1
ATOM 2982 N N . ARG A 1 392 ? 8.595 -5.817 -17.256 1.00 95.06 392 ARG A N 1
ATOM 2983 C CA . ARG A 1 392 ? 8.011 -4.806 -16.355 1.00 95.06 392 ARG A CA 1
ATOM 2984 C C . ARG A 1 392 ? 7.102 -5.434 -15.306 1.00 95.06 392 ARG A C 1
ATOM 2986 O O . ARG A 1 392 ? 7.252 -5.125 -14.126 1.00 95.06 392 ARG A O 1
ATOM 2993 N N . ALA A 1 393 ? 6.223 -6.345 -15.713 1.00 96.19 393 ALA A N 1
ATOM 2994 C CA . ALA A 1 393 ? 5.318 -7.044 -14.809 1.00 96.19 393 ALA A CA 1
ATOM 2995 C C . ALA A 1 393 ? 6.070 -7.965 -13.835 1.00 96.19 393 ALA A C 1
ATOM 2997 O O . ALA A 1 393 ? 5.873 -7.889 -12.622 1.00 96.19 393 ALA A O 1
ATOM 2998 N N . ALA A 1 394 ? 7.000 -8.786 -14.330 1.00 95.75 394 ALA A N 1
ATOM 2999 C CA . ALA A 1 394 ? 7.823 -9.646 -13.483 1.00 95.75 394 ALA A CA 1
ATOM 3000 C C . ALA A 1 394 ? 8.586 -8.821 -12.433 1.00 95.75 394 ALA A C 1
ATOM 3002 O O . ALA A 1 394 ? 8.516 -9.126 -11.240 1.00 95.75 394 ALA A O 1
ATOM 3003 N N . TYR A 1 395 ? 9.198 -7.706 -12.841 1.00 93.88 395 TYR A N 1
ATOM 3004 C CA . TYR A 1 395 ? 9.897 -6.802 -11.931 1.00 93.88 395 TYR A CA 1
ATOM 3005 C C . TYR A 1 395 ? 8.949 -6.168 -10.903 1.00 93.88 395 TYR A C 1
ATOM 3007 O O . TYR A 1 395 ? 9.224 -6.199 -9.705 1.00 93.88 395 TYR A O 1
ATOM 3015 N N . ALA A 1 396 ? 7.791 -5.664 -11.343 1.00 92.44 396 ALA A N 1
ATOM 3016 C CA . ALA A 1 396 ? 6.767 -5.088 -10.470 1.00 92.44 396 ALA A CA 1
ATOM 3017 C C . ALA A 1 396 ? 6.211 -6.098 -9.450 1.00 92.44 396 ALA A C 1
ATOM 3019 O O . ALA A 1 396 ? 5.817 -5.707 -8.349 1.00 92.44 396 ALA A O 1
ATOM 3020 N N . SER A 1 397 ? 6.217 -7.391 -9.784 1.00 92.50 397 SER A N 1
ATOM 3021 C CA . SER A 1 397 ? 5.842 -8.476 -8.870 1.00 92.50 397 SER A CA 1
ATOM 3022 C C . SER A 1 397 ? 6.935 -8.868 -7.863 1.00 92.50 397 SER A C 1
ATOM 3024 O O . SER A 1 397 ? 6.673 -9.670 -6.967 1.00 92.50 397 SER A O 1
ATOM 3026 N N . GLY A 1 398 ? 8.136 -8.285 -7.969 1.00 90.62 398 GLY A N 1
ATOM 3027 C CA . GLY A 1 398 ? 9.295 -8.595 -7.125 1.00 90.62 398 GLY A CA 1
ATOM 3028 C C . GLY A 1 398 ? 10.177 -9.729 -7.658 1.00 90.62 398 GLY A C 1
ATOM 3029 O O . GLY A 1 398 ? 11.028 -10.233 -6.929 1.00 90.62 398 GLY A O 1
ATOM 3030 N N . ASP A 1 399 ? 9.997 -10.135 -8.915 1.00 93.38 399 ASP A N 1
ATOM 3031 C CA . ASP A 1 399 ? 10.726 -11.233 -9.547 1.00 93.38 399 ASP A CA 1
ATOM 3032 C C . ASP A 1 399 ? 11.749 -10.720 -10.571 1.00 93.38 399 ASP A C 1
ATOM 3034 O O . ASP A 1 399 ? 11.568 -10.788 -11.791 1.00 93.38 399 ASP A O 1
ATOM 3038 N N . GLY A 1 400 ? 12.854 -10.181 -10.047 1.00 92.06 400 GLY A N 1
ATOM 3039 C CA . GLY A 1 400 ? 13.942 -9.628 -10.859 1.00 92.06 400 GLY A CA 1
ATOM 3040 C C . GLY A 1 400 ? 14.609 -10.658 -11.779 1.00 92.06 400 GLY A C 1
ATOM 3041 O O . GLY A 1 400 ? 15.008 -10.323 -12.891 1.00 92.06 400 GLY A O 1
ATOM 3042 N N . ASN A 1 401 ? 14.665 -11.934 -11.377 1.00 93.12 401 ASN A N 1
ATOM 3043 C CA . ASN A 1 401 ? 15.267 -12.992 -12.196 1.00 93.12 401 ASN A CA 1
ATOM 3044 C C . ASN A 1 401 ? 14.447 -13.260 -13.459 1.00 93.12 401 ASN A C 1
ATOM 3046 O O . ASN A 1 401 ? 14.998 -13.353 -14.557 1.00 93.12 401 ASN A O 1
ATOM 3050 N N . ASN A 1 402 ? 13.129 -13.379 -13.315 1.00 95.25 402 ASN A N 1
ATOM 3051 C CA . ASN A 1 402 ? 12.244 -13.577 -14.454 1.00 95.25 402 ASN A CA 1
ATOM 3052 C C . ASN A 1 402 ? 12.166 -12.315 -15.318 1.00 95.25 402 ASN A C 1
ATOM 3054 O O . ASN A 1 402 ? 12.185 -12.408 -16.543 1.00 95.25 402 ASN A O 1
ATOM 3058 N N . ALA A 1 403 ? 12.178 -11.130 -14.698 1.00 95.00 403 ALA A N 1
ATOM 3059 C CA . ALA A 1 403 ? 12.282 -9.863 -15.415 1.00 95.00 403 ALA A CA 1
ATOM 3060 C C . ALA A 1 403 ? 13.532 -9.815 -16.303 1.00 95.00 403 ALA A C 1
ATOM 3062 O O . ALA A 1 403 ? 13.445 -9.496 -17.489 1.00 95.00 403 ALA A O 1
ATOM 3063 N N . ARG A 1 404 ? 14.685 -10.217 -15.756 1.00 92.25 404 ARG A N 1
ATOM 3064 C CA . ARG A 1 404 ? 15.944 -10.328 -16.494 1.00 92.25 404 ARG A CA 1
ATOM 3065 C C . ARG A 1 404 ? 15.858 -11.333 -17.635 1.00 92.25 404 ARG A C 1
ATOM 3067 O O . ARG A 1 404 ? 16.313 -11.033 -18.733 1.00 92.25 404 ARG A O 1
ATOM 3074 N N . ALA A 1 405 ? 15.251 -12.493 -17.402 1.00 94.44 405 ALA A N 1
ATOM 3075 C CA . ALA A 1 405 ? 15.079 -13.505 -18.438 1.00 94.44 405 ALA A CA 1
ATOM 3076 C C . ALA A 1 405 ? 14.225 -12.990 -19.611 1.00 94.44 405 ALA A C 1
ATOM 3078 O O . ALA A 1 405 ? 14.575 -13.222 -20.767 1.00 94.44 405 ALA A O 1
ATOM 3079 N N . TRP A 1 406 ? 13.165 -12.223 -19.335 1.00 95.50 406 TRP A N 1
ATOM 3080 C CA . TRP A 1 406 ? 12.385 -11.542 -20.372 1.00 95.50 406 TRP A CA 1
ATOM 3081 C C . TRP A 1 406 ? 13.206 -10.487 -21.120 1.00 95.50 406 TRP A C 1
ATOM 3083 O O . TRP A 1 406 ? 13.192 -10.460 -22.353 1.00 95.50 406 TRP A O 1
ATOM 3093 N N . LEU A 1 407 ? 13.991 -9.675 -20.408 1.00 91.31 407 LEU A N 1
ATOM 3094 C CA . LEU A 1 407 ? 14.890 -8.708 -21.041 1.00 91.31 407 LEU A CA 1
ATOM 3095 C C . LEU A 1 407 ? 15.959 -9.376 -21.907 1.00 91.31 407 LEU A C 1
ATOM 3097 O O . LEU A 1 407 ? 16.236 -8.888 -22.992 1.00 91.31 407 LEU A O 1
ATOM 3101 N N . ASP A 1 408 ? 16.543 -10.498 -21.501 1.00 91.62 408 ASP A N 1
ATOM 3102 C CA . ASP A 1 408 ? 17.580 -11.165 -22.298 1.00 91.62 408 ASP A CA 1
ATOM 3103 C C . ASP A 1 408 ? 17.033 -11.704 -23.638 1.00 91.62 408 ASP A C 1
ATOM 3105 O O . ASP A 1 408 ? 17.788 -11.858 -24.602 1.00 91.62 408 ASP A O 1
ATOM 3109 N N . ILE A 1 409 ? 15.720 -11.947 -23.735 1.00 92.25 409 ILE A N 1
ATOM 3110 C CA . ILE A 1 409 ? 15.036 -12.277 -24.997 1.00 92.25 409 ILE A CA 1
ATOM 3111 C C . ILE A 1 409 ? 14.836 -11.022 -25.848 1.00 92.25 409 ILE A C 1
ATOM 3113 O O . ILE A 1 409 ? 15.075 -11.062 -27.056 1.00 92.25 409 ILE A O 1
ATOM 3117 N N . ALA A 1 410 ? 14.388 -9.921 -25.237 1.00 88.50 410 ALA A N 1
ATOM 3118 C CA . ALA A 1 410 ? 14.170 -8.647 -25.923 1.00 88.50 410 ALA A CA 1
ATOM 3119 C C . ALA A 1 410 ? 15.490 -8.011 -26.405 1.00 88.50 410 ALA A C 1
ATOM 3121 O O . ALA A 1 410 ? 15.565 -7.474 -27.511 1.00 88.50 410 ALA A O 1
ATOM 3122 N N . TYR A 1 411 ? 16.548 -8.139 -25.602 1.00 85.69 411 TYR A N 1
ATOM 3123 C CA . TYR A 1 411 ? 17.874 -7.543 -25.775 1.00 85.69 411 TYR A CA 1
ATOM 3124 C C . TYR A 1 411 ? 18.961 -8.623 -25.677 1.00 85.69 411 TYR A C 1
ATOM 3126 O O . TYR A 1 411 ? 19.786 -8.596 -24.756 1.00 85.69 411 TYR A O 1
ATOM 3134 N N . PRO A 1 412 ? 19.012 -9.587 -26.616 1.00 82.88 412 PRO A N 1
ATOM 3135 C CA . PRO A 1 412 ? 20.033 -10.618 -26.570 1.00 82.88 412 PRO A CA 1
ATOM 3136 C C . PRO A 1 412 ? 21.409 -9.961 -26.614 1.00 82.88 412 PRO A C 1
ATOM 3138 O O . PRO A 1 412 ? 21.668 -9.091 -27.454 1.00 82.88 412 PRO A O 1
ATOM 3141 N N . ALA A 1 413 ? 22.296 -10.390 -25.711 1.00 76.00 413 ALA A N 1
ATOM 3142 C CA . ALA A 1 413 ? 23.653 -9.867 -25.645 1.00 76.00 413 ALA A CA 1
ATOM 3143 C C . ALA A 1 413 ? 24.273 -9.865 -27.054 1.00 76.00 413 ALA A C 1
ATOM 3145 O O . ALA A 1 413 ? 24.155 -10.869 -27.773 1.00 76.00 413 ALA A O 1
ATOM 3146 N N . PRO A 1 414 ? 24.917 -8.759 -27.478 1.00 74.25 414 PRO A N 1
ATOM 3147 C CA . PRO A 1 414 ? 25.468 -8.662 -28.817 1.00 74.25 414 PRO A CA 1
ATOM 3148 C C . PRO A 1 414 ? 26.389 -9.853 -29.042 1.00 74.25 414 PRO A C 1
ATOM 3150 O O . PRO A 1 414 ? 27.342 -10.065 -28.289 1.00 74.25 414 PRO A O 1
ATOM 3153 N N . VAL A 1 415 ? 26.076 -10.658 -30.064 1.00 75.50 415 VAL A N 1
ATOM 3154 C CA . VAL A 1 415 ? 26.873 -11.840 -30.387 1.00 75.50 415 VAL A CA 1
ATOM 3155 C C . VAL A 1 415 ? 28.307 -11.353 -30.573 1.00 75.50 415 VAL A C 1
ATOM 3157 O O . VAL A 1 415 ? 28.530 -10.518 -31.461 1.00 75.50 415 VAL A O 1
ATOM 3160 N N . PRO A 1 416 ? 29.274 -11.812 -29.750 1.00 74.31 416 PRO A N 1
ATOM 3161 C CA . PRO A 1 416 ? 30.637 -11.325 -29.841 1.00 74.31 416 PRO A CA 1
ATOM 3162 C C . PRO A 1 416 ? 31.081 -11.489 -31.293 1.00 74.31 416 PRO A C 1
ATOM 3164 O O . PRO A 1 416 ? 30.833 -12.554 -31.878 1.00 74.31 416 PRO A O 1
ATOM 3167 N N . PRO A 1 417 ? 31.655 -10.438 -31.911 1.00 77.25 417 PRO A N 1
ATOM 3168 C CA . PRO A 1 417 ? 31.939 -10.444 -33.334 1.00 77.25 417 PRO A CA 1
ATOM 3169 C C . PRO A 1 417 ? 32.711 -11.715 -33.645 1.00 77.25 417 PRO A C 1
ATOM 3171 O O . PRO A 1 417 ? 33.741 -11.976 -33.017 1.00 77.25 417 PRO A O 1
ATOM 3174 N N . LYS A 1 418 ? 32.172 -12.534 -34.563 1.00 82.50 418 LYS A N 1
ATOM 3175 C CA . LYS A 1 418 ? 32.792 -13.803 -34.956 1.00 82.50 418 LYS A CA 1
ATOM 3176 C C . LYS A 1 418 ? 34.277 -13.514 -35.165 1.00 82.50 418 LYS A C 1
ATOM 3178 O O . LYS A 1 418 ? 34.564 -12.647 -35.998 1.00 82.50 418 LYS A O 1
ATOM 3183 N N . PRO A 1 419 ? 35.191 -14.154 -34.402 1.00 78.31 419 PRO A N 1
ATOM 3184 C CA . PRO A 1 419 ? 36.597 -13.784 -34.414 1.00 78.31 419 PRO A CA 1
ATOM 3185 C C . PRO A 1 419 ? 37.029 -13.735 -35.867 1.00 78.31 419 PRO A C 1
ATOM 3187 O O . PRO A 1 419 ? 36.796 -14.704 -36.601 1.00 78.31 419 PRO A O 1
ATOM 3190 N N . ALA A 1 420 ? 37.519 -12.562 -36.292 1.00 77.94 420 ALA A N 1
ATOM 3191 C CA . ALA A 1 420 ? 37.841 -12.319 -37.688 1.00 77.94 420 ALA A CA 1
ATOM 3192 C C . ALA A 1 420 ? 38.647 -13.525 -38.180 1.00 77.94 420 ALA A C 1
ATOM 3194 O O . ALA A 1 420 ? 39.578 -13.928 -37.470 1.00 77.94 420 ALA A O 1
ATOM 3195 N N . PRO A 1 421 ? 38.259 -14.165 -39.304 1.00 79.75 421 PRO A N 1
ATOM 3196 C CA . PRO A 1 421 ? 38.970 -15.338 -39.791 1.00 79.75 421 PRO A CA 1
ATOM 3197 C C . PRO A 1 421 ? 40.443 -14.970 -39.802 1.00 79.75 421 PRO A C 1
ATOM 3199 O O . PRO A 1 421 ? 40.778 -13.957 -40.414 1.00 79.75 421 PRO A O 1
ATOM 3202 N N . PHE A 1 422 ? 41.261 -15.711 -39.039 1.00 69.56 422 PHE A N 1
ATOM 3203 C CA . PHE A 1 422 ? 42.679 -15.416 -38.855 1.00 69.56 422 PHE A CA 1
ATOM 3204 C C . PHE A 1 422 ? 43.256 -15.073 -40.220 1.00 69.56 422 PHE A C 1
ATOM 3206 O O . PHE A 1 422 ? 43.426 -15.959 -41.060 1.00 69.56 422 PHE A O 1
ATOM 3213 N N . SER A 1 423 ? 43.487 -13.782 -40.462 1.00 70.88 423 SER A N 1
ATOM 3214 C CA . SER A 1 423 ? 44.148 -13.362 -41.680 1.00 70.88 423 SER A CA 1
ATOM 3215 C C . SER A 1 423 ? 45.536 -13.973 -41.545 1.00 70.88 423 SER A C 1
ATOM 3217 O O . SER A 1 423 ? 46.211 -13.664 -40.553 1.00 70.88 423 SER A O 1
ATOM 3219 N N . PRO A 1 424 ? 45.922 -14.941 -42.400 1.00 70.62 424 PRO A N 1
ATOM 3220 C CA . PRO A 1 424 ? 47.196 -15.619 -42.249 1.00 70.62 424 PRO A CA 1
ATOM 3221 C C . PRO A 1 424 ? 48.254 -14.530 -42.180 1.00 70.62 424 PRO A C 1
ATOM 3223 O O . PRO A 1 424 ? 48.278 -13.654 -43.047 1.00 70.62 424 PRO A O 1
ATOM 3226 N N . ALA A 1 425 ? 49.037 -14.545 -41.097 1.00 64.81 425 ALA A N 1
ATOM 3227 C CA . ALA A 1 425 ? 50.021 -13.512 -40.818 1.00 64.81 425 ALA A CA 1
ATOM 3228 C C . ALA A 1 425 ? 50.768 -13.171 -42.117 1.00 64.81 425 ALA A C 1
ATOM 3230 O O . ALA A 1 425 ? 51.178 -14.107 -42.820 1.00 64.81 425 ALA A O 1
ATOM 3231 N N . PRO A 1 426 ? 50.903 -11.878 -42.478 1.00 62.38 426 PRO A N 1
ATOM 3232 C CA . PRO A 1 426 ? 51.649 -11.502 -43.663 1.00 62.38 426 PRO A CA 1
ATOM 3233 C C . PRO A 1 426 ? 53.006 -12.190 -43.578 1.00 62.38 426 PRO A C 1
ATOM 3235 O O . PRO A 1 426 ? 53.724 -12.081 -42.582 1.00 62.38 426 PRO A O 1
ATOM 3238 N N . LYS A 1 427 ? 53.284 -13.006 -44.596 1.00 63.16 427 LYS A N 1
ATOM 3239 C CA . LYS A 1 427 ? 54.530 -13.754 -44.730 1.00 63.16 427 LYS A CA 1
ATOM 3240 C C . LYS A 1 427 ? 55.663 -12.747 -44.497 1.00 63.16 427 LYS A C 1
ATOM 3242 O O . LYS A 1 427 ? 55.620 -11.713 -45.159 1.00 63.16 427 LYS A O 1
ATOM 3247 N N . PRO A 1 428 ? 56.610 -12.990 -43.572 1.00 59.72 428 PRO A N 1
ATOM 3248 C CA . PRO A 1 428 ? 57.642 -12.013 -43.257 1.00 59.72 428 PRO A CA 1
ATOM 3249 C C . PRO A 1 428 ? 58.389 -11.667 -44.541 1.00 59.72 428 PRO A C 1
ATOM 3251 O O . PRO A 1 428 ? 59.096 -12.499 -45.114 1.00 59.72 428 PRO A O 1
ATOM 3254 N N . GLU A 1 429 ? 58.146 -10.455 -45.027 1.00 56.34 429 GLU A N 1
ATOM 3255 C CA . GLU A 1 429 ? 58.884 -9.862 -46.120 1.00 56.34 429 GLU A CA 1
ATOM 3256 C C . GLU A 1 429 ? 60.271 -9.578 -45.547 1.00 56.34 429 GLU A C 1
ATOM 3258 O O . GLU A 1 429 ? 60.423 -8.839 -44.572 1.00 56.34 429 GLU A O 1
ATOM 3263 N N . LEU A 1 430 ? 61.264 -10.303 -46.062 1.00 52.44 430 LEU A N 1
ATOM 3264 C CA . LEU A 1 430 ? 62.666 -10.115 -45.724 1.00 52.44 430 LEU A CA 1
ATOM 3265 C C . LEU A 1 430 ? 63.014 -8.654 -46.014 1.00 52.44 430 LEU A C 1
ATOM 3267 O O . LEU A 1 430 ? 63.162 -8.268 -47.169 1.00 52.44 430 LEU A O 1
ATOM 3271 N N . LEU A 1 431 ? 63.106 -7.846 -44.957 1.00 48.06 431 LEU A N 1
ATOM 3272 C CA . LEU A 1 431 ? 63.732 -6.536 -45.017 1.00 48.06 431 LEU A CA 1
ATOM 3273 C C . LEU A 1 431 ? 65.206 -6.759 -45.347 1.00 48.06 431 LEU A C 1
ATOM 3275 O O . LEU A 1 431 ? 65.996 -7.161 -44.488 1.00 48.06 431 LEU A O 1
ATOM 3279 N N . ASP A 1 432 ? 65.541 -6.532 -46.614 1.00 47.88 432 ASP A N 1
ATOM 3280 C CA . ASP A 1 432 ? 66.914 -6.410 -47.065 1.00 47.88 432 ASP A CA 1
ATOM 3281 C C . ASP A 1 432 ? 67.606 -5.291 -46.279 1.00 47.88 432 ASP A C 1
ATOM 3283 O O . ASP A 1 432 ? 67.101 -4.188 -46.060 1.00 47.88 432 ASP A O 1
ATOM 3287 N N . SER A 1 433 ? 68.778 -5.660 -45.792 1.00 54.78 433 SER A N 1
ATOM 3288 C CA . SER A 1 433 ? 69.680 -4.901 -44.952 1.00 54.78 433 SER A CA 1
ATOM 3289 C C . SER A 1 433 ? 70.292 -3.715 -45.697 1.00 54.78 433 SER A C 1
ATOM 3291 O O . SER A 1 433 ? 71.258 -3.905 -46.427 1.00 54.78 433 SER A O 1
ATOM 3293 N N . ASP A 1 434 ? 69.808 -2.503 -45.431 1.00 52.94 434 ASP A N 1
ATOM 3294 C CA . ASP A 1 434 ? 70.510 -1.255 -45.757 1.00 52.94 434 ASP A CA 1
ATOM 3295 C C . ASP A 1 434 ? 70.394 -0.265 -44.590 1.00 52.94 434 ASP A C 1
ATOM 3297 O O . ASP A 1 434 ? 69.641 0.702 -44.619 1.00 52.94 434 ASP A O 1
ATOM 3301 N N . LEU A 1 435 ? 71.153 -0.522 -43.523 1.00 48.94 435 LEU A N 1
ATOM 3302 C CA . LEU A 1 435 ? 71.424 0.446 -42.453 1.00 48.94 435 LEU A CA 1
ATOM 3303 C C . LEU A 1 435 ? 72.880 0.287 -41.994 1.00 48.94 435 LEU A C 1
ATOM 3305 O O . LEU A 1 435 ? 73.184 -0.119 -40.877 1.00 48.94 435 LEU A O 1
ATOM 3309 N N . ASN A 1 436 ? 73.788 0.587 -42.923 1.00 51.09 436 ASN A N 1
ATOM 3310 C CA . ASN A 1 436 ? 75.215 0.790 -42.689 1.00 51.09 436 ASN A CA 1
ATOM 3311 C C . ASN A 1 436 ? 75.560 2.249 -43.017 1.00 51.09 436 ASN A C 1
ATOM 3313 O O . ASN A 1 436 ? 76.324 2.522 -43.934 1.00 51.09 436 ASN A O 1
ATOM 3317 N N . ASP A 1 437 ? 74.978 3.202 -42.294 1.00 51.44 437 ASP A N 1
ATOM 3318 C CA . ASP A 1 437 ? 75.599 4.517 -42.169 1.00 51.44 437 ASP A CA 1
ATOM 3319 C C . ASP A 1 437 ? 75.019 5.245 -40.959 1.00 51.44 437 ASP A C 1
ATOM 3321 O O . ASP A 1 437 ? 73.835 5.568 -40.937 1.00 51.44 437 ASP A O 1
ATOM 3325 N N . LEU A 1 438 ? 75.847 5.423 -39.927 1.00 45.84 438 LEU A N 1
ATOM 3326 C CA . LEU A 1 438 ? 76.024 6.672 -39.180 1.00 45.84 438 LEU A CA 1
ATOM 3327 C C . LEU A 1 438 ? 76.878 6.418 -37.927 1.00 45.84 438 LEU A C 1
ATOM 3329 O O . LEU A 1 438 ? 76.418 5.939 -36.896 1.00 45.84 438 LEU A O 1
ATOM 3333 N N . GLY A 1 439 ? 78.144 6.819 -38.042 1.00 45.53 439 GLY A N 1
ATOM 3334 C CA . GLY A 1 439 ? 78.701 7.830 -37.143 1.00 45.53 439 GLY A CA 1
ATOM 3335 C C . GLY A 1 439 ? 78.995 7.426 -35.700 1.00 45.53 439 GLY A C 1
ATOM 3336 O O . GLY A 1 439 ? 78.214 7.660 -34.787 1.00 45.53 439 GLY A O 1
ATOM 3337 N N . THR A 1 440 ? 80.225 6.969 -35.493 1.00 50.75 440 THR A N 1
ATOM 3338 C CA . THR A 1 440 ? 80.935 6.894 -34.213 1.00 50.75 440 THR A CA 1
ATOM 3339 C C . THR A 1 440 ? 81.089 8.257 -33.517 1.00 50.75 440 THR A C 1
ATOM 3341 O O . THR A 1 440 ? 81.612 9.196 -34.119 1.00 50.75 440 THR A O 1
ATOM 3344 N N . GLY A 1 441 ? 80.783 8.326 -32.217 1.00 39.22 441 GLY A N 1
ATOM 3345 C CA . GLY A 1 441 ? 81.182 9.409 -31.305 1.00 39.22 441 GLY A CA 1
ATOM 3346 C C . GLY A 1 441 ? 81.154 8.941 -29.833 1.00 39.22 441 GLY A C 1
ATOM 3347 O O . GLY A 1 441 ? 80.160 8.327 -29.452 1.00 39.22 441 GLY A O 1
ATOM 3348 N N . PRO A 1 442 ? 82.209 9.146 -29.009 1.00 57.53 442 PRO A N 1
ATOM 3349 C CA . PRO A 1 442 ? 82.403 8.385 -27.767 1.00 57.53 442 PRO A CA 1
ATOM 3350 C C . PRO A 1 442 ? 82.016 9.117 -26.456 1.00 57.53 442 PRO A C 1
ATOM 3352 O O . PRO A 1 442 ? 82.438 10.248 -26.257 1.00 57.53 442 PRO A O 1
ATOM 3355 N N . ALA A 1 443 ? 81.343 8.368 -25.555 1.00 40.12 443 ALA A N 1
ATOM 3356 C CA . ALA A 1 443 ? 81.534 8.226 -24.083 1.00 40.12 443 ALA A CA 1
ATOM 3357 C C . ALA A 1 443 ? 81.446 9.452 -23.114 1.00 40.12 443 ALA A C 1
ATOM 3359 O O . ALA A 1 443 ? 81.687 10.577 -23.537 1.00 40.12 443 ALA A O 1
ATOM 3360 N N . PRO A 1 444 ? 81.308 9.266 -21.768 1.00 58.50 444 PRO A N 1
ATOM 3361 C CA . PRO A 1 444 ? 80.752 8.135 -20.984 1.00 58.50 444 PRO A CA 1
ATOM 3362 C C . PRO A 1 444 ? 80.005 8.530 -19.655 1.00 58.50 444 PRO A C 1
ATOM 3364 O O . PRO A 1 444 ? 79.896 9.703 -19.323 1.00 58.50 444 PRO A O 1
ATOM 3367 N N . LEU A 1 445 ? 79.633 7.492 -18.872 1.00 34.84 445 LEU A N 1
ATOM 3368 C CA . LEU A 1 445 ? 79.484 7.401 -17.391 1.00 34.84 445 LEU A CA 1
ATOM 3369 C C . LEU A 1 445 ? 78.168 7.825 -16.695 1.00 34.84 445 LEU A C 1
ATOM 3371 O O . LEU A 1 445 ? 77.888 9.004 -16.532 1.00 34.84 445 LEU A O 1
ATOM 3375 N N . ASP A 1 446 ? 77.404 6.816 -16.242 1.00 35.00 446 ASP A N 1
ATOM 3376 C CA . ASP A 1 446 ? 77.133 6.425 -14.829 1.00 35.00 446 ASP A CA 1
ATOM 3377 C C . ASP A 1 446 ? 75.813 5.610 -14.789 1.00 35.00 446 ASP A C 1
ATOM 3379 O O . ASP A 1 446 ? 74.774 6.066 -15.251 1.00 35.00 446 ASP A O 1
ATOM 3383 N N . ALA A 1 447 ? 75.833 4.289 -14.552 1.00 36.31 447 ALA A N 1
ATOM 3384 C CA . ALA A 1 447 ? 75.807 3.610 -13.242 1.00 36.31 447 ALA A CA 1
ATOM 3385 C C . ALA A 1 447 ? 74.610 4.039 -12.362 1.00 36.31 447 ALA A C 1
ATOM 3387 O O . ALA A 1 447 ? 74.406 5.218 -12.135 1.00 36.31 447 ALA A O 1
ATOM 3388 N N . ALA A 1 448 ? 73.800 3.192 -11.733 1.00 34.22 448 ALA A N 1
ATOM 3389 C CA . ALA A 1 448 ? 73.583 1.752 -11.719 1.00 34.22 448 ALA A CA 1
ATOM 3390 C C . ALA A 1 448 ? 72.307 1.554 -10.869 1.00 34.22 448 ALA A C 1
ATOM 3392 O O . ALA A 1 448 ? 72.228 2.092 -9.768 1.00 34.22 448 ALA A O 1
ATOM 3393 N N . ALA A 1 449 ? 71.326 0.779 -11.331 1.00 35.38 449 ALA A N 1
ATOM 3394 C CA . ALA A 1 449 ? 70.255 0.264 -10.475 1.00 35.38 449 ALA A CA 1
ATOM 3395 C C . ALA A 1 449 ? 69.936 -1.163 -10.922 1.00 35.38 449 ALA A C 1
ATOM 3397 O O . ALA A 1 449 ? 69.264 -1.389 -11.925 1.00 35.38 449 ALA A O 1
ATOM 3398 N N . GLY A 1 450 ? 70.515 -2.124 -10.205 1.00 31.72 450 GLY A N 1
ATOM 3399 C CA . GLY A 1 450 ? 70.210 -3.538 -10.346 1.00 31.72 450 GLY A CA 1
ATOM 3400 C C . GLY A 1 450 ? 69.107 -3.929 -9.373 1.00 31.72 450 GLY A C 1
ATOM 3401 O O . GLY A 1 450 ? 69.251 -3.732 -8.169 1.00 31.72 450 GLY A O 1
ATOM 3402 N N . VAL A 1 451 ? 68.042 -4.531 -9.894 1.00 38.00 451 VAL A N 1
ATOM 3403 C CA . VAL A 1 451 ? 67.128 -5.386 -9.131 1.00 38.00 451 VAL A CA 1
ATOM 3404 C C . VAL A 1 451 ? 67.003 -6.694 -9.917 1.00 38.00 451 VAL A C 1
ATOM 3406 O O . VAL A 1 451 ? 66.756 -6.640 -11.124 1.00 38.00 451 VAL A O 1
ATOM 3409 N N . PRO A 1 452 ? 67.232 -7.864 -9.296 1.00 45.38 452 PRO A N 1
ATOM 3410 C CA . PRO A 1 452 ? 67.165 -9.131 -9.998 1.00 45.38 452 PRO A CA 1
ATOM 3411 C C . PRO A 1 452 ? 65.716 -9.597 -10.158 1.00 45.38 452 PRO A C 1
ATOM 3413 O O . PRO A 1 452 ? 64.935 -9.643 -9.210 1.00 45.38 452 PRO A O 1
ATOM 3416 N N . PHE A 1 453 ? 65.418 -9.995 -11.388 1.00 30.59 453 PHE A N 1
ATOM 3417 C CA . PHE A 1 453 ? 64.301 -10.841 -11.780 1.00 30.59 453 PHE A CA 1
ATOM 3418 C C . PHE A 1 453 ? 64.496 -12.233 -11.155 1.00 30.59 453 PHE A C 1
ATOM 3420 O O . PHE A 1 453 ? 65.564 -12.825 -11.323 1.00 30.59 453 PHE A O 1
ATOM 3427 N N . ASN A 1 454 ? 63.491 -12.762 -10.451 1.00 32.66 454 ASN A N 1
ATOM 3428 C CA . ASN A 1 454 ? 63.490 -14.143 -9.970 1.00 32.66 454 ASN A CA 1
ATOM 3429 C C . ASN A 1 454 ? 62.239 -14.871 -10.480 1.00 32.66 454 ASN A C 1
ATOM 3431 O O . ASN A 1 454 ? 61.115 -14.430 -10.254 1.00 32.66 454 ASN A O 1
ATOM 3435 N N . LEU A 1 455 ? 62.477 -15.970 -11.195 1.00 36.56 455 LEU A N 1
ATOM 3436 C CA . LEU A 1 455 ? 61.506 -16.938 -11.697 1.00 36.56 455 LEU A CA 1
ATOM 3437 C C . LEU A 1 455 ? 61.537 -18.160 -10.769 1.00 36.56 455 LEU A C 1
ATOM 3439 O O . LEU A 1 455 ? 62.591 -18.765 -10.593 1.00 36.56 455 LEU A O 1
ATOM 3443 N N . GLY A 1 456 ? 60.382 -18.548 -10.233 1.00 28.73 456 GLY A N 1
ATOM 3444 C CA . GLY A 1 456 ? 60.173 -19.809 -9.511 1.00 28.73 456 GLY A CA 1
ATOM 3445 C C . GLY A 1 456 ? 58.781 -19.810 -8.879 1.00 28.73 456 GLY A C 1
ATOM 3446 O O . GLY A 1 456 ? 58.520 -19.026 -7.980 1.00 28.73 456 GLY A O 1
ATOM 3447 N N . SER A 1 457 ? 57.795 -20.465 -9.496 1.00 34.12 457 SER A N 1
ATOM 3448 C CA . SER A 1 457 ? 57.372 -21.840 -9.178 1.00 34.12 457 SER A CA 1
ATOM 3449 C C . SER A 1 457 ? 56.823 -22.002 -7.754 1.00 34.12 457 SER A C 1
ATOM 3451 O O . SER A 1 457 ? 57.603 -22.109 -6.817 1.00 34.12 457 SER A O 1
ATOM 3453 N N . GLN A 1 458 ? 55.504 -22.123 -7.606 1.00 32.22 458 GLN A N 1
ATOM 3454 C CA . GLN A 1 458 ? 54.848 -23.368 -7.184 1.00 32.22 458 GLN A CA 1
ATOM 3455 C C . GLN A 1 458 ? 53.336 -23.162 -7.049 1.00 32.22 458 GLN A C 1
ATOM 3457 O O . GLN A 1 458 ? 52.861 -22.182 -6.487 1.00 32.22 458 GLN A O 1
ATOM 3462 N N . VAL A 1 459 ? 52.616 -24.119 -7.626 1.00 39.06 459 VAL A N 1
ATOM 3463 C CA . VAL A 1 459 ? 51.179 -24.348 -7.526 1.00 39.06 459 VAL A CA 1
ATOM 3464 C C . VAL A 1 459 ? 50.974 -25.284 -6.343 1.00 39.06 459 VAL A C 1
ATOM 3466 O O . VAL A 1 459 ? 51.403 -26.427 -6.445 1.00 39.06 459 VAL A O 1
ATOM 3469 N N . GLU A 1 460 ? 50.326 -24.823 -5.277 1.00 32.56 460 GLU A N 1
ATOM 3470 C CA . GLU A 1 460 ? 49.593 -25.656 -4.312 1.00 32.56 460 GLU A CA 1
ATOM 3471 C C . GLU A 1 460 ? 48.423 -24.813 -3.781 1.00 32.56 460 GLU A C 1
ATOM 3473 O O . GLU A 1 460 ? 48.629 -23.759 -3.179 1.00 32.56 460 GLU A O 1
ATOM 3478 N N . GLY A 1 461 ? 47.193 -25.233 -4.082 1.00 32.75 461 GLY A N 1
ATOM 3479 C CA . GLY A 1 461 ? 45.976 -24.698 -3.472 1.00 32.75 461 GLY A CA 1
ATOM 3480 C C . GLY A 1 461 ? 45.527 -25.586 -2.309 1.00 32.75 461 GLY A C 1
ATOM 3481 O O . GLY A 1 461 ? 45.922 -26.752 -2.268 1.00 32.75 461 GLY A O 1
ATOM 3482 N N . PRO A 1 462 ? 44.687 -25.084 -1.390 1.00 38.38 462 PRO A N 1
ATOM 3483 C CA . PRO A 1 462 ? 43.913 -25.938 -0.509 1.00 38.38 462 PRO A CA 1
ATOM 3484 C C . PRO A 1 462 ? 42.451 -26.039 -0.963 1.00 38.38 462 PRO A C 1
ATOM 3486 O O . PRO A 1 462 ? 41.809 -25.053 -1.328 1.00 38.38 462 PRO A O 1
ATOM 3489 N N . GLU A 1 463 ? 41.986 -27.284 -0.924 1.00 30.23 463 GLU A N 1
ATOM 3490 C CA . GLU A 1 463 ? 40.623 -27.775 -1.095 1.00 30.23 463 GLU A CA 1
ATOM 3491 C C . GLU A 1 463 ? 39.585 -26.984 -0.288 1.00 30.23 463 GLU A C 1
ATOM 3493 O O . GLU A 1 463 ? 39.774 -26.670 0.888 1.00 30.23 463 GLU A O 1
ATOM 3498 N N . ALA A 1 464 ? 38.457 -26.724 -0.948 1.00 33.31 464 ALA A N 1
ATOM 3499 C CA . ALA A 1 464 ? 37.193 -26.370 -0.331 1.00 33.31 464 ALA A CA 1
ATOM 3500 C C . ALA A 1 464 ? 36.412 -27.665 -0.083 1.00 33.31 464 ALA A C 1
ATOM 3502 O O . ALA A 1 464 ? 36.095 -28.367 -1.038 1.00 33.31 464 ALA A O 1
ATOM 3503 N N . ASP A 1 465 ? 36.084 -27.944 1.177 1.00 29.47 465 ASP A N 1
ATOM 3504 C CA . ASP A 1 465 ? 35.158 -29.007 1.560 1.00 29.47 465 ASP A CA 1
ATOM 3505 C C . ASP A 1 465 ? 34.106 -28.469 2.536 1.00 29.47 465 ASP A C 1
ATOM 3507 O O . ASP A 1 465 ? 34.425 -27.774 3.506 1.00 29.47 465 ASP A O 1
ATOM 3511 N N . ASN A 1 466 ? 32.868 -28.910 2.284 1.00 30.72 466 ASN A N 1
ATOM 3512 C CA . ASN A 1 466 ? 31.656 -28.884 3.115 1.00 30.72 466 ASN A CA 1
ATOM 3513 C C . ASN A 1 466 ? 30.594 -27.820 2.796 1.00 30.72 466 ASN A C 1
ATOM 3515 O O . ASN A 1 466 ? 30.355 -26.888 3.560 1.00 30.72 466 ASN A O 1
ATOM 3519 N N . ALA A 1 467 ? 29.827 -28.098 1.740 1.00 23.88 467 ALA A N 1
ATOM 3520 C CA . ALA A 1 467 ? 28.392 -27.830 1.699 1.00 23.88 467 ALA A CA 1
ATOM 3521 C C . ALA A 1 467 ? 27.658 -29.051 1.102 1.00 23.88 467 ALA A C 1
ATOM 3523 O O . ALA A 1 467 ? 28.161 -29.674 0.172 1.00 23.88 467 ALA A O 1
ATOM 3524 N N . ALA A 1 468 ? 26.460 -29.330 1.632 1.00 24.88 468 ALA A N 1
ATOM 3525 C CA . ALA A 1 468 ? 25.427 -30.272 1.166 1.00 24.88 468 ALA A CA 1
ATOM 3526 C C . ALA A 1 468 ? 25.409 -31.721 1.717 1.00 24.88 468 ALA A C 1
ATOM 3528 O O . ALA A 1 468 ? 26.038 -32.637 1.196 1.00 24.88 468 ALA A O 1
ATOM 3529 N N . ALA A 1 469 ? 24.523 -31.933 2.697 1.00 25.31 469 ALA A N 1
ATOM 3530 C CA . ALA A 1 469 ? 23.624 -33.090 2.835 1.00 25.31 469 ALA A CA 1
ATOM 3531 C C . ALA A 1 469 ? 22.481 -32.622 3.768 1.00 25.31 469 ALA A C 1
ATOM 3533 O O . ALA A 1 469 ? 22.775 -32.149 4.858 1.00 25.31 469 ALA A O 1
ATOM 3534 N N . ALA A 1 470 ? 21.197 -32.511 3.419 1.00 25.95 470 ALA A N 1
ATOM 3535 C CA . ALA A 1 470 ? 20.232 -33.376 2.734 1.00 25.95 470 ALA A CA 1
ATOM 3536 C C . ALA A 1 470 ? 19.057 -33.662 3.701 1.00 25.95 470 ALA A C 1
ATOM 3538 O O . ALA A 1 470 ? 19.234 -34.304 4.731 1.00 25.95 470 ALA A O 1
ATOM 3539 N N . LEU A 1 471 ? 17.871 -33.223 3.263 1.00 23.86 471 LEU A N 1
ATOM 3540 C CA . LEU A 1 471 ? 16.546 -33.842 3.412 1.00 23.86 471 LEU A CA 1
ATOM 3541 C C . LEU A 1 471 ? 15.821 -33.834 4.775 1.00 23.86 471 LEU A C 1
ATOM 3543 O O . LEU A 1 471 ? 16.055 -34.644 5.669 1.00 23.86 471 LEU A O 1
ATOM 3547 N N . LEU A 1 472 ? 14.811 -32.956 4.804 1.00 24.89 472 LEU A N 1
ATOM 3548 C CA . LEU A 1 472 ? 13.600 -32.972 5.625 1.00 24.89 472 LEU A CA 1
ATOM 3549 C C . LEU A 1 472 ? 12.830 -34.298 5.499 1.00 24.89 472 LEU A C 1
ATOM 3551 O O . LEU A 1 472 ? 12.540 -34.763 4.397 1.00 24.89 472 LEU A O 1
ATOM 3555 N N . ALA A 1 473 ? 12.432 -34.850 6.644 1.00 23.80 473 ALA A N 1
ATOM 3556 C CA . ALA A 1 473 ? 11.406 -35.877 6.749 1.00 23.80 473 ALA A CA 1
ATOM 3557 C C . ALA A 1 473 ? 10.032 -35.202 6.901 1.00 23.80 473 ALA A C 1
ATOM 3559 O O . ALA A 1 473 ? 9.757 -34.564 7.916 1.00 23.80 473 ALA A O 1
ATOM 3560 N N . VAL A 1 474 ? 9.177 -35.354 5.890 1.00 23.73 474 VAL A N 1
ATOM 3561 C CA . VAL A 1 474 ? 7.750 -35.014 5.948 1.00 23.73 474 VAL A CA 1
ATOM 3562 C C . VAL A 1 474 ? 7.013 -36.158 6.645 1.00 23.73 474 VAL A C 1
ATOM 3564 O O . VAL A 1 474 ? 7.167 -37.321 6.274 1.00 23.73 474 VAL A O 1
ATOM 3567 N N . SER A 1 475 ? 6.217 -35.824 7.660 1.00 26.30 475 SER A N 1
ATOM 3568 C CA . SER A 1 475 ? 5.302 -36.751 8.331 1.00 26.30 475 SER A CA 1
ATOM 3569 C C . SER A 1 475 ? 3.897 -36.571 7.749 1.00 26.30 475 SER A C 1
ATOM 3571 O O . SER A 1 475 ? 3.344 -35.480 7.837 1.00 26.30 475 SER A O 1
ATOM 3573 N N . ILE A 1 476 ? 3.340 -37.634 7.159 1.00 24.00 476 ILE A N 1
ATOM 3574 C CA . ILE A 1 476 ? 1.950 -37.742 6.682 1.00 24.00 476 ILE A CA 1
ATOM 3575 C C . ILE A 1 476 ? 1.252 -38.830 7.508 1.00 24.00 476 ILE A C 1
ATOM 3577 O O . ILE A 1 476 ? 1.654 -39.987 7.418 1.00 24.00 476 ILE A O 1
ATOM 3581 N N . LEU A 1 477 ? 0.223 -38.452 8.272 1.00 25.69 477 LEU A N 1
ATOM 3582 C CA . LEU A 1 477 ? -0.877 -39.249 8.860 1.00 25.69 477 LEU A CA 1
ATOM 3583 C C . LEU A 1 477 ? -1.960 -38.198 9.213 1.00 25.69 477 LEU A C 1
ATOM 3585 O O . LEU A 1 477 ? -1.596 -37.190 9.805 1.00 25.69 477 LEU A O 1
ATOM 3589 N N . ASN A 1 478 ? -3.259 -38.253 8.915 1.00 26.28 478 ASN A N 1
ATOM 3590 C CA . ASN A 1 478 ? -4.204 -39.267 8.452 1.00 26.28 478 ASN A CA 1
ATOM 3591 C C . ASN A 1 478 ? -5.349 -38.542 7.715 1.00 26.28 478 ASN A C 1
ATOM 3593 O O . ASN A 1 478 ? -5.747 -37.460 8.143 1.00 26.28 478 ASN A O 1
ATOM 3597 N N . ALA A 1 479 ? -5.943 -39.179 6.708 1.00 25.12 479 ALA A N 1
ATOM 3598 C CA . ALA A 1 479 ? -7.311 -38.903 6.280 1.00 25.12 479 ALA A CA 1
ATOM 3599 C C . ALA A 1 479 ? -7.993 -40.256 6.048 1.00 25.12 479 ALA A C 1
ATOM 3601 O O . ALA A 1 479 ? -7.553 -41.011 5.184 1.00 25.12 479 ALA A O 1
ATOM 3602 N N . ASP A 1 480 ? -9.013 -40.549 6.853 1.00 26.31 480 ASP A N 1
ATOM 3603 C CA . ASP A 1 480 ? -9.972 -41.630 6.630 1.00 26.31 480 ASP A CA 1
ATOM 3604 C C . ASP A 1 480 ? -11.370 -41.006 6.490 1.00 26.31 480 ASP A C 1
ATOM 3606 O O . ASP A 1 480 ? -11.748 -40.134 7.274 1.00 26.31 480 ASP A O 1
ATOM 3610 N N . ASP A 1 481 ? -12.083 -41.506 5.480 1.00 25.91 481 ASP A N 1
ATOM 3611 C CA . ASP A 1 481 ? -13.535 -41.636 5.320 1.00 25.91 481 ASP A CA 1
ATOM 3612 C C . ASP A 1 481 ? -14.452 -40.418 5.500 1.00 25.91 481 ASP A C 1
ATOM 3614 O O . ASP A 1 481 ? -14.905 -40.148 6.608 1.00 25.91 481 ASP A O 1
ATOM 3618 N N . ILE A 1 482 ? -14.937 -39.861 4.377 1.00 26.05 482 ILE A N 1
ATOM 3619 C CA . ILE A 1 482 ? -16.370 -39.546 4.218 1.00 26.05 482 ILE A CA 1
ATOM 3620 C C . ILE A 1 482 ? -16.832 -39.941 2.806 1.00 26.05 482 ILE A C 1
ATOM 3622 O O . ILE A 1 482 ? -16.380 -39.411 1.794 1.00 26.05 482 ILE A O 1
ATOM 3626 N N . VAL A 1 483 ? -17.757 -40.900 2.784 1.00 27.14 483 VAL A N 1
ATOM 3627 C CA . VAL A 1 483 ? -18.586 -41.326 1.652 1.00 27.14 483 VAL A CA 1
ATOM 3628 C C . VAL A 1 483 ? -19.734 -40.330 1.496 1.00 27.14 483 VAL A C 1
ATOM 3630 O O . VAL A 1 483 ? -20.468 -40.123 2.461 1.00 27.14 483 VAL A O 1
ATOM 3633 N N . LEU A 1 484 ? -19.948 -39.784 0.298 1.00 27.00 484 LEU A N 1
ATOM 3634 C CA . LEU A 1 484 ? -21.247 -39.233 -0.091 1.00 27.00 484 LEU A CA 1
ATOM 3635 C C . LEU A 1 484 ? -21.620 -39.746 -1.481 1.00 27.00 484 LEU A C 1
ATOM 3637 O O . LEU A 1 484 ? -20.979 -39.425 -2.481 1.00 27.00 484 LEU A O 1
ATOM 3641 N N . ASP A 1 485 ? -22.648 -40.592 -1.481 1.00 24.30 485 ASP A N 1
ATOM 3642 C CA . ASP A 1 485 ? -23.382 -41.013 -2.661 1.00 24.30 485 ASP A CA 1
ATOM 3643 C C . ASP A 1 485 ? -24.273 -39.873 -3.171 1.00 24.30 485 ASP A C 1
ATOM 3645 O O . ASP A 1 485 ? -24.847 -39.090 -2.415 1.00 24.30 485 ASP A O 1
ATOM 3649 N N . SER A 1 486 ? -24.352 -39.869 -4.495 1.00 26.94 486 SER A N 1
ATOM 3650 C CA . SER A 1 486 ? -25.249 -39.183 -5.417 1.00 26.94 486 SER A CA 1
ATOM 3651 C C . SER A 1 486 ? -26.681 -38.921 -4.944 1.00 26.94 486 SER A C 1
ATOM 3653 O O . SER A 1 486 ? -27.288 -39.802 -4.346 1.00 26.94 486 SER A O 1
ATOM 3655 N N . GLU A 1 487 ? -27.299 -37.869 -5.488 1.00 26.66 487 GLU A N 1
ATOM 3656 C CA . GLU A 1 487 ? -28.469 -38.063 -6.356 1.00 26.66 487 GLU A CA 1
ATOM 3657 C C . GLU A 1 487 ? -28.701 -36.864 -7.286 1.00 26.66 487 GLU A C 1
ATOM 3659 O O . GLU A 1 487 ? -28.523 -35.706 -6.920 1.00 26.66 487 GLU A O 1
ATOM 3664 N N . ALA A 1 488 ? -29.044 -37.199 -8.527 1.00 29.30 488 ALA A N 1
ATOM 3665 C CA . ALA A 1 488 ? -29.244 -36.321 -9.667 1.00 29.30 488 ALA A CA 1
ATOM 3666 C C . ALA A 1 488 ? -30.733 -36.275 -10.045 1.00 29.30 488 ALA A C 1
ATOM 3668 O O . ALA A 1 488 ? -31.412 -37.296 -9.951 1.00 29.30 488 ALA A O 1
ATOM 3669 N N . ALA A 1 489 ? -31.203 -35.140 -10.565 1.00 28.56 489 ALA A N 1
ATOM 3670 C CA . ALA A 1 489 ? -32.405 -35.017 -11.401 1.00 28.56 489 ALA A CA 1
ATOM 3671 C C . ALA A 1 489 ? -32.295 -33.675 -12.158 1.00 28.56 489 ALA A C 1
ATOM 3673 O O . ALA A 1 489 ? -32.207 -32.641 -11.513 1.00 28.56 489 ALA A O 1
ATOM 3674 N N . THR A 1 490 ? -31.964 -33.603 -13.453 1.00 26.16 490 THR A N 1
ATOM 3675 C CA . THR A 1 490 ? -32.718 -33.898 -14.696 1.00 26.16 490 THR A CA 1
ATOM 3676 C C . THR A 1 490 ? -33.934 -33.008 -14.981 1.00 26.16 490 THR A C 1
ATOM 3678 O O . THR A 1 490 ? -34.907 -33.085 -14.237 1.00 26.16 490 THR A O 1
ATOM 3681 N N . HIS A 1 491 ? -33.910 -32.425 -16.199 1.00 28.72 491 HIS A N 1
ATOM 3682 C CA . HIS A 1 491 ? -35.038 -32.028 -17.075 1.00 28.72 491 HIS A CA 1
ATOM 3683 C C . HIS A 1 491 ? -35.730 -30.688 -16.752 1.00 28.72 491 HIS A C 1
ATOM 3685 O O . HIS A 1 491 ? -35.875 -30.351 -15.589 1.00 28.72 491 HIS A O 1
ATOM 3691 N N . ASP A 1 492 ? -36.226 -29.885 -17.698 1.00 26.62 492 ASP A N 1
ATOM 3692 C CA . ASP A 1 492 ? -36.388 -29.962 -19.163 1.00 26.62 492 ASP A CA 1
ATOM 3693 C C . ASP A 1 492 ? -36.723 -28.537 -19.657 1.00 26.62 492 ASP A C 1
ATOM 3695 O O . ASP A 1 492 ? -37.307 -27.748 -18.909 1.00 26.62 492 ASP A O 1
ATOM 3699 N N . ASP A 1 493 ? -36.396 -28.236 -20.909 1.00 30.86 493 ASP A N 1
ATOM 3700 C CA . ASP A 1 493 ? -36.737 -26.995 -21.609 1.00 30.86 493 ASP A CA 1
ATOM 3701 C C . ASP A 1 493 ? -38.253 -26.875 -21.868 1.00 30.86 493 ASP A C 1
ATOM 3703 O O . ASP A 1 493 ? -38.936 -27.874 -22.094 1.00 30.86 493 ASP A O 1
ATOM 3707 N N . THR A 1 494 ? -38.781 -25.643 -21.945 1.00 29.59 494 THR A N 1
ATOM 3708 C CA . THR A 1 494 ? -39.429 -25.061 -23.152 1.00 29.59 494 THR A CA 1
ATOM 3709 C C . THR A 1 494 ? -40.428 -23.915 -22.860 1.00 29.59 494 THR A C 1
ATOM 3711 O O . THR A 1 494 ? -41.419 -24.083 -22.160 1.00 29.59 494 THR A O 1
ATOM 3714 N N . ALA A 1 495 ? -40.216 -22.806 -23.589 1.00 29.66 495 ALA A N 1
ATOM 3715 C CA . ALA A 1 495 ? -41.192 -22.088 -24.432 1.00 29.66 495 ALA A CA 1
ATOM 3716 C C . ALA A 1 495 ? -42.226 -21.066 -23.868 1.00 29.66 495 ALA A C 1
ATOM 3718 O O . ALA A 1 495 ? -43.231 -21.428 -23.266 1.00 29.66 495 ALA A O 1
ATOM 3719 N N . PHE A 1 496 ? -42.076 -19.839 -24.409 1.00 27.36 496 PHE A N 1
ATOM 3720 C CA . PHE A 1 496 ? -43.082 -18.949 -25.044 1.00 27.36 496 PHE A CA 1
ATOM 3721 C C . PHE A 1 496 ? -43.751 -17.781 -24.262 1.00 27.36 496 PHE A C 1
ATOM 3723 O O . PHE A 1 496 ? -44.668 -17.969 -23.474 1.00 27.36 496 PHE A O 1
ATOM 3730 N N . ASP A 1 497 ? -43.374 -16.571 -24.714 1.00 28.09 497 ASP A N 1
ATOM 3731 C CA . ASP A 1 497 ? -44.202 -15.485 -25.293 1.00 28.09 497 ASP A CA 1
ATOM 3732 C C . ASP A 1 497 ? -44.978 -14.449 -24.444 1.00 28.09 497 ASP A C 1
ATOM 3734 O O . ASP A 1 497 ? -46.010 -14.722 -23.838 1.00 28.09 497 ASP A O 1
ATOM 3738 N N . ASN A 1 498 ? -44.567 -13.201 -24.714 1.00 32.34 498 ASN A N 1
ATOM 3739 C CA . ASN A 1 498 ? -45.338 -11.998 -25.065 1.00 32.34 498 ASN A CA 1
ATOM 3740 C C . ASN A 1 498 ? -45.426 -10.803 -24.100 1.00 32.34 498 ASN A C 1
ATOM 3742 O O . ASN A 1 498 ? -45.885 -10.866 -22.964 1.00 32.34 498 ASN A O 1
ATOM 3746 N N . HIS A 1 499 ? -45.009 -9.694 -24.719 1.00 27.25 499 HIS A N 1
ATOM 3747 C CA . HIS A 1 499 ? -45.016 -8.285 -24.366 1.00 27.25 499 HIS A CA 1
ATOM 3748 C C . HIS A 1 499 ? -46.401 -7.653 -24.201 1.00 27.25 499 HIS A C 1
ATOM 3750 O O . HIS A 1 499 ? -47.347 -8.062 -24.867 1.00 27.25 499 HIS A O 1
ATOM 3756 N N . ASP A 1 500 ? -46.420 -6.584 -23.397 1.00 28.91 500 ASP A N 1
ATOM 3757 C CA . ASP A 1 500 ? -47.132 -5.291 -23.524 1.00 28.91 500 ASP A CA 1
ATOM 3758 C C . ASP A 1 500 ? -46.873 -4.573 -22.165 1.00 28.91 500 ASP A C 1
ATOM 3760 O O . ASP A 1 500 ? -46.955 -5.223 -21.132 1.00 28.91 500 ASP A O 1
ATOM 3764 N N . GLU A 1 501 ? -46.434 -3.324 -21.965 1.00 30.66 501 GLU A N 1
ATOM 3765 C CA . GLU A 1 501 ? -46.551 -2.026 -22.638 1.00 30.66 501 GLU A CA 1
ATOM 3766 C C . GLU A 1 501 ? -45.445 -1.067 -22.107 1.00 30.66 501 GLU A C 1
ATOM 3768 O O . GLU A 1 501 ? -44.995 -1.175 -20.966 1.00 30.66 501 GLU A O 1
ATOM 3773 N N . ALA A 1 502 ? -45.053 -0.080 -22.923 1.00 28.50 502 ALA A N 1
ATOM 3774 C CA . ALA A 1 502 ? -44.255 1.107 -22.555 1.00 28.50 502 ALA A CA 1
ATOM 3775 C C . ALA A 1 502 ? -45.192 2.251 -22.043 1.00 28.50 502 ALA A C 1
ATOM 3777 O O . ALA A 1 502 ? -46.401 2.103 -22.243 1.00 28.50 502 ALA A O 1
ATOM 3778 N N . PRO A 1 503 ? -44.745 3.416 -21.481 1.00 46.62 503 PRO A N 1
ATOM 3779 C CA . PRO A 1 503 ? -43.788 4.311 -22.157 1.00 46.62 503 PRO A CA 1
ATOM 3780 C C . PRO A 1 503 ? -42.864 5.244 -21.313 1.00 46.62 503 PRO A C 1
ATOM 3782 O O . PRO A 1 503 ? -43.229 5.769 -20.268 1.00 46.62 503 PRO A O 1
ATOM 3785 N N . LEU A 1 504 ? -41.716 5.553 -21.938 1.00 27.72 504 LEU A N 1
ATOM 3786 C CA . LEU A 1 504 ? -41.028 6.857 -22.091 1.00 27.72 504 LEU A CA 1
ATOM 3787 C C . LEU A 1 504 ? -40.622 7.710 -20.868 1.00 27.72 504 LEU A C 1
ATOM 3789 O O . LEU A 1 504 ? -41.449 8.387 -20.261 1.00 27.72 504 LEU A O 1
ATOM 3793 N N . ALA A 1 505 ? -39.302 7.904 -20.731 1.00 27.95 505 ALA A N 1
ATOM 3794 C CA . ALA A 1 505 ? -38.699 9.221 -20.489 1.00 27.95 505 ALA A CA 1
ATOM 3795 C C . ALA A 1 505 ? -37.278 9.309 -21.093 1.00 27.95 505 ALA A C 1
ATOM 3797 O O . ALA A 1 505 ? -36.461 8.411 -20.912 1.00 27.95 505 ALA A O 1
ATOM 3798 N N . ASP A 1 506 ? -37.026 10.401 -21.821 1.00 27.55 506 ASP A N 1
ATOM 3799 C CA . ASP A 1 506 ? -35.786 10.763 -22.520 1.00 27.55 506 ASP A CA 1
ATOM 3800 C C . ASP A 1 506 ? -34.590 11.027 -21.582 1.00 27.55 506 ASP A C 1
ATOM 3802 O O . ASP A 1 506 ? -34.684 11.855 -20.673 1.00 27.55 506 ASP A O 1
ATOM 3806 N N . ALA A 1 507 ? -33.423 10.459 -21.910 1.00 29.03 507 ALA A N 1
ATOM 3807 C CA . ALA A 1 507 ? -32.110 11.016 -21.573 1.00 29.03 507 ALA A CA 1
ATOM 3808 C C . ALA A 1 507 ? -31.069 10.647 -22.655 1.00 29.03 507 ALA A C 1
ATOM 3810 O O . ALA A 1 507 ? -31.046 9.534 -23.169 1.00 29.03 507 ALA A O 1
ATOM 3811 N N . ALA A 1 508 ? -30.242 11.625 -23.034 1.00 30.12 508 ALA A N 1
ATOM 3812 C CA . ALA A 1 508 ? -29.244 11.567 -24.108 1.00 30.12 508 ALA A CA 1
ATOM 3813 C C . ALA A 1 508 ? -28.027 10.660 -23.778 1.00 30.12 508 ALA A C 1
ATOM 3815 O O . ALA A 1 508 ? -27.759 10.425 -22.600 1.00 30.12 508 ALA A O 1
ATOM 3816 N N . PRO A 1 509 ? -27.256 10.181 -24.782 1.00 30.62 509 PRO A N 1
ATOM 3817 C CA . PRO A 1 509 ? -26.346 9.053 -24.609 1.00 30.62 509 PRO A CA 1
ATOM 3818 C C . PRO A 1 509 ? -24.950 9.476 -24.130 1.00 30.62 509 PRO A C 1
ATOM 3820 O O . PRO A 1 509 ? -24.288 10.316 -24.745 1.00 30.62 509 PRO A O 1
ATOM 3823 N N . GLY A 1 510 ? -24.494 8.835 -23.054 1.00 27.75 510 GLY A N 1
ATOM 3824 C CA . GLY A 1 510 ? -23.090 8.745 -22.664 1.00 27.75 510 GLY A CA 1
ATOM 3825 C C . GLY A 1 510 ? -22.512 7.405 -23.124 1.00 27.75 510 GLY A C 1
ATOM 3826 O O . GLY A 1 510 ? -23.170 6.375 -23.024 1.00 27.75 510 GLY A O 1
ATOM 3827 N N . LEU A 1 511 ? -21.299 7.436 -23.669 1.00 30.95 511 LEU A N 1
ATOM 3828 C CA . LEU A 1 511 ? -20.532 6.276 -24.125 1.00 30.95 511 LEU A CA 1
ATOM 3829 C C . LEU A 1 511 ? -20.283 5.278 -22.978 1.00 30.95 511 LEU A C 1
ATOM 3831 O O . LEU A 1 511 ? -19.403 5.523 -22.167 1.00 30.95 511 LEU A O 1
ATOM 3835 N N . ASN A 1 512 ? -21.015 4.162 -22.956 1.00 32.56 512 ASN A N 1
ATOM 3836 C CA . ASN A 1 512 ? -20.728 2.951 -22.173 1.00 32.56 512 ASN A CA 1
ATOM 3837 C C . ASN A 1 512 ? -21.228 1.726 -22.963 1.00 32.56 512 ASN A C 1
ATOM 3839 O O . ASN A 1 512 ? -22.245 1.130 -22.640 1.00 32.56 512 ASN A O 1
ATOM 3843 N N . ALA A 1 513 ? -20.553 1.392 -24.065 1.00 33.69 513 ALA A N 1
ATOM 3844 C CA . ALA A 1 513 ? -20.977 0.332 -24.985 1.00 33.69 513 ALA A CA 1
ATOM 3845 C C . ALA A 1 513 ? -20.385 -1.092 -24.786 1.00 33.69 513 ALA A C 1
ATOM 3847 O O . ALA A 1 513 ? -20.880 -1.987 -25.465 1.00 33.69 513 ALA A O 1
ATOM 3848 N N . PRO A 1 514 ? -19.395 -1.399 -23.914 1.00 39.19 514 PRO A N 1
ATOM 3849 C CA . PRO A 1 514 ? -18.918 -2.788 -23.828 1.00 39.19 514 PRO A CA 1
ATOM 3850 C C . PRO A 1 514 ? -19.754 -3.693 -22.904 1.00 39.19 514 PRO A C 1
ATOM 3852 O O . PRO A 1 514 ? -19.847 -4.892 -23.152 1.00 39.19 514 PRO A O 1
ATOM 3855 N N . VAL A 1 515 ? -20.365 -3.144 -21.846 1.00 38.66 515 VAL A N 1
ATOM 3856 C CA . VAL A 1 515 ? -20.951 -3.948 -20.750 1.00 38.66 515 VAL A CA 1
ATOM 3857 C C . VAL A 1 515 ? -22.337 -4.509 -21.103 1.00 38.66 515 VAL A C 1
ATOM 3859 O O . VAL A 1 515 ? -22.628 -5.660 -20.793 1.00 38.66 515 VAL A O 1
ATOM 3862 N N . GLU A 1 516 ? -23.169 -3.763 -21.838 1.00 40.66 516 GLU A N 1
ATOM 3863 C CA . GLU A 1 516 ? -24.530 -4.207 -22.193 1.00 40.66 516 GLU A CA 1
ATOM 3864 C C . GLU A 1 516 ? -24.564 -5.345 -23.231 1.00 40.66 516 GLU A C 1
ATOM 3866 O O . GLU A 1 516 ? -25.504 -6.138 -23.249 1.00 40.66 516 GLU A O 1
ATOM 3871 N N . MET A 1 517 ? -23.545 -5.476 -24.090 1.00 43.66 517 MET A N 1
ATOM 3872 C CA . MET A 1 517 ? -23.512 -6.527 -25.120 1.00 43.66 517 MET A CA 1
ATOM 3873 C C . MET A 1 517 ? -23.184 -7.913 -24.557 1.00 43.66 517 MET A C 1
ATOM 3875 O O . MET A 1 517 ? -23.764 -8.904 -25.005 1.00 43.66 517 MET A O 1
ATOM 3879 N N . VAL A 1 518 ? -22.274 -7.990 -23.582 1.00 42.16 518 VAL A N 1
ATOM 3880 C CA . VAL A 1 518 ? -21.961 -9.250 -22.889 1.00 42.16 518 VAL A CA 1
ATOM 3881 C C . VAL A 1 518 ? -23.155 -9.677 -22.039 1.00 42.16 518 VAL A C 1
ATOM 3883 O O . VAL A 1 518 ? -23.546 -10.841 -22.078 1.00 42.16 518 VAL A O 1
ATOM 3886 N N . ASP A 1 519 ? -23.805 -8.718 -21.377 1.00 43.41 519 ASP A N 1
ATOM 3887 C CA . ASP A 1 519 ? -25.014 -8.937 -20.582 1.00 43.41 519 ASP A CA 1
ATOM 3888 C C . ASP A 1 519 ? -26.196 -9.426 -21.451 1.00 43.41 519 ASP A C 1
ATOM 3890 O O . ASP A 1 519 ? -26.902 -10.363 -21.083 1.00 43.41 519 ASP A O 1
ATOM 3894 N N . ALA A 1 520 ? -26.366 -8.892 -22.667 1.00 44.62 520 ALA A N 1
ATOM 3895 C CA . ALA A 1 520 ? -27.399 -9.340 -23.608 1.00 44.62 520 ALA A CA 1
ATOM 3896 C C . ALA A 1 520 ? -27.122 -10.723 -24.232 1.00 44.62 520 ALA A C 1
ATOM 3898 O O . ALA A 1 520 ? -28.062 -11.482 -24.476 1.00 44.62 520 ALA A O 1
ATOM 3899 N N . ALA A 1 521 ? -25.860 -11.070 -24.506 1.00 43.31 521 ALA A N 1
ATOM 3900 C CA . ALA A 1 521 ? -25.498 -12.398 -25.008 1.00 43.31 521 ALA A CA 1
ATOM 3901 C C . ALA A 1 521 ? -25.634 -13.466 -23.911 1.00 43.31 521 ALA A C 1
ATOM 3903 O O . ALA A 1 521 ? -26.145 -14.554 -24.166 1.00 43.31 521 ALA A O 1
ATOM 3904 N N . TYR A 1 522 ? -25.248 -13.131 -22.681 1.00 40.53 522 TYR A N 1
ATOM 3905 C CA . TYR A 1 522 ? -25.368 -14.011 -21.525 1.00 40.53 522 TYR A CA 1
ATOM 3906 C C . TYR A 1 522 ? -26.835 -14.263 -21.141 1.00 40.53 522 TYR A C 1
ATOM 3908 O O . TYR A 1 522 ? -27.240 -15.419 -21.019 1.00 40.53 522 TYR A O 1
ATOM 3916 N N . LYS A 1 523 ? -27.666 -13.208 -21.074 1.00 45.16 523 LYS A N 1
ATOM 3917 C CA . LYS A 1 523 ? -29.102 -13.305 -20.741 1.00 45.16 523 LYS A CA 1
ATOM 3918 C C . LYS A 1 523 ? -29.932 -14.127 -21.728 1.00 45.16 523 LYS A C 1
ATOM 3920 O O . LYS A 1 523 ? -30.962 -14.662 -21.332 1.00 45.16 523 LYS A O 1
ATOM 3925 N N . ASN A 1 524 ? -29.524 -14.217 -22.994 1.00 44.16 524 ASN A N 1
ATOM 3926 C CA . ASN A 1 524 ? -30.327 -14.878 -24.026 1.00 44.16 524 ASN A CA 1
ATOM 3927 C C . ASN A 1 524 ? -29.882 -16.311 -24.348 1.00 44.16 524 ASN A C 1
ATOM 3929 O O . ASN A 1 524 ? -30.717 -17.111 -24.763 1.00 44.16 524 ASN A O 1
ATOM 3933 N N . ASN A 1 525 ? -28.600 -16.638 -24.157 1.00 49.41 525 ASN A N 1
ATOM 3934 C CA . ASN A 1 525 ? -27.994 -17.828 -24.766 1.00 49.41 525 ASN A CA 1
ATOM 3935 C C . ASN A 1 525 ? -27.205 -18.718 -23.773 1.00 49.41 525 ASN A C 1
ATOM 3937 O O . ASN A 1 525 ? -26.771 -19.817 -24.119 1.00 49.41 525 ASN A O 1
ATOM 3941 N N . GLY A 1 526 ? -27.032 -18.279 -22.519 1.00 48.88 526 GLY A N 1
ATOM 3942 C CA . GLY A 1 526 ? -26.330 -19.029 -21.472 1.00 48.88 526 GLY A CA 1
ATOM 3943 C C . GLY A 1 526 ? -24.800 -19.084 -21.631 1.00 48.88 526 GLY A C 1
ATOM 3944 O O . GLY A 1 526 ? -24.235 -18.853 -22.703 1.00 48.88 526 GLY A O 1
ATOM 3945 N N . LEU A 1 527 ? -24.105 -19.421 -20.535 1.00 45.34 527 LEU A N 1
ATOM 3946 C CA . LEU A 1 527 ? -22.634 -19.448 -20.438 1.00 45.34 527 LEU A CA 1
ATOM 3947 C C . LEU A 1 527 ? -21.982 -20.341 -21.513 1.00 45.34 527 LEU A C 1
ATOM 3949 O O . LEU A 1 527 ? -20.946 -19.993 -22.073 1.00 45.34 527 LEU A O 1
ATOM 3953 N N . SER A 1 528 ? -22.616 -21.470 -21.848 1.00 44.00 528 SER A N 1
ATOM 3954 C CA . SER A 1 528 ? -22.092 -22.423 -22.836 1.00 44.00 528 SER A CA 1
ATOM 3955 C C . SER A 1 528 ? -22.036 -21.866 -24.262 1.00 44.00 528 SER A C 1
ATOM 3957 O O . SER A 1 528 ? -21.096 -22.168 -24.995 1.00 44.00 528 SER A O 1
ATOM 3959 N N . GLU A 1 529 ? -22.985 -21.012 -24.655 1.00 47.78 529 GLU A N 1
ATOM 3960 C CA . GLU A 1 529 ? -23.017 -20.429 -25.997 1.00 47.78 529 GLU A CA 1
ATOM 3961 C C . GLU A 1 529 ? -22.153 -19.161 -26.070 1.00 47.78 529 GLU A C 1
ATOM 3963 O O . GLU A 1 529 ? -21.555 -18.895 -27.108 1.00 47.78 529 GLU A O 1
ATOM 3968 N N . ALA A 1 530 ? -21.976 -18.437 -24.956 1.00 48.56 530 ALA A N 1
ATOM 3969 C CA . ALA A 1 530 ? -20.983 -17.365 -24.833 1.00 48.56 530 ALA A CA 1
ATOM 3970 C C . ALA A 1 530 ? -19.539 -17.901 -24.917 1.00 48.56 530 ALA A C 1
ATOM 3972 O O . ALA A 1 530 ? -18.711 -17.333 -25.633 1.00 48.56 530 ALA A O 1
ATOM 3973 N N . ILE A 1 531 ? -19.258 -19.035 -24.264 1.00 50.38 531 ILE A N 1
ATOM 3974 C CA . ILE A 1 531 ? -17.987 -19.764 -24.396 1.00 50.38 531 ILE A CA 1
ATOM 3975 C C . ILE A 1 531 ? -17.831 -20.293 -25.826 1.00 50.38 531 ILE A C 1
ATOM 3977 O O . ILE A 1 531 ? -16.798 -20.057 -26.441 1.00 50.38 531 ILE A O 1
ATOM 3981 N N . ALA A 1 532 ? -18.866 -20.903 -26.414 1.00 47.47 532 ALA A N 1
ATOM 3982 C CA . ALA A 1 532 ? -18.814 -21.372 -27.800 1.00 47.47 532 ALA A CA 1
ATOM 3983 C C . ALA A 1 532 ? -18.649 -20.228 -28.819 1.00 47.47 532 ALA A C 1
ATOM 3985 O O . ALA A 1 532 ? -18.031 -20.428 -29.861 1.00 47.47 532 ALA A O 1
ATOM 3986 N N . LEU A 1 533 ? -19.156 -19.021 -28.542 1.00 47.28 533 LEU A N 1
ATOM 3987 C CA . LEU A 1 533 ? -18.950 -17.834 -29.376 1.00 47.28 533 LEU A CA 1
ATOM 3988 C C . LEU A 1 533 ? -17.522 -17.287 -29.226 1.00 47.28 533 LEU A C 1
ATOM 3990 O O . LEU A 1 533 ? -16.937 -16.841 -30.212 1.00 47.28 533 LEU A O 1
ATOM 3994 N N . ALA A 1 534 ? -16.938 -17.351 -28.027 1.00 46.59 534 ALA A N 1
ATOM 3995 C CA . ALA A 1 534 ? -15.530 -17.031 -27.800 1.00 46.59 534 ALA A CA 1
ATOM 3996 C C . ALA A 1 534 ? -14.605 -18.050 -28.498 1.00 46.59 534 ALA A C 1
ATOM 3998 O O . ALA A 1 534 ? -13.695 -17.652 -29.225 1.00 46.59 534 ALA A O 1
ATOM 3999 N N . GLU A 1 535 ? -14.897 -19.348 -28.378 1.00 44.81 535 GLU A N 1
ATOM 4000 C CA . GLU A 1 535 ? -14.162 -20.454 -29.011 1.00 44.81 535 GLU A CA 1
ATOM 4001 C C . GLU A 1 535 ? -14.321 -20.478 -30.543 1.00 44.81 535 GLU A C 1
ATOM 4003 O O . GLU A 1 535 ? -13.357 -20.680 -31.283 1.00 44.81 535 GLU A O 1
ATOM 4008 N N . ALA A 1 536 ? -15.518 -20.216 -31.075 1.00 45.19 536 ALA A N 1
ATOM 4009 C CA . ALA A 1 536 ? -15.741 -20.143 -32.521 1.00 45.19 536 ALA A CA 1
ATOM 4010 C C . ALA A 1 536 ? -15.044 -18.931 -33.166 1.00 45.19 536 ALA A C 1
ATOM 4012 O O . ALA A 1 536 ? -14.742 -18.962 -34.364 1.00 45.19 536 ALA A O 1
ATOM 4013 N N . ASN A 1 537 ? -14.766 -17.880 -32.387 1.00 42.53 537 ASN A N 1
ATOM 4014 C CA . ASN A 1 537 ? -14.078 -16.679 -32.856 1.00 42.53 537 ASN A CA 1
ATOM 4015 C C . ASN A 1 537 ? -12.547 -16.759 -32.726 1.00 42.53 537 ASN A C 1
ATOM 4017 O O . ASN A 1 537 ? -11.858 -16.167 -33.559 1.00 42.53 537 ASN A O 1
ATOM 4021 N N . THR A 1 538 ? -11.998 -17.543 -31.793 1.00 42.97 538 THR A N 1
ATOM 4022 C CA . THR A 1 538 ? -10.548 -17.817 -31.705 1.00 42.97 538 THR A CA 1
ATOM 4023 C C . THR A 1 538 ? -10.053 -18.790 -32.782 1.00 42.97 538 THR A C 1
ATOM 4025 O O . THR A 1 538 ? -8.914 -18.693 -33.234 1.00 42.97 538 THR A O 1
ATOM 4028 N N . VAL A 1 539 ? -10.910 -19.674 -33.309 1.00 40.28 539 VAL A N 1
ATOM 4029 C CA . VAL A 1 539 ? -10.517 -20.714 -34.290 1.00 40.28 539 VAL A CA 1
ATOM 4030 C C . VAL A 1 539 ? -10.395 -20.206 -35.745 1.00 40.28 539 VAL A C 1
ATOM 4032 O O . VAL A 1 539 ? -10.105 -20.978 -36.667 1.00 40.28 539 VAL A O 1
ATOM 4035 N N . LYS A 1 540 ? -10.498 -18.895 -36.016 1.00 42.78 540 LYS A N 1
ATOM 4036 C CA . LYS A 1 540 ? -10.086 -18.346 -37.326 1.00 42.78 540 LYS A CA 1
ATOM 4037 C C . LYS A 1 540 ? -8.561 -18.346 -37.437 1.00 42.78 540 LYS A C 1
ATOM 4039 O O . LYS A 1 540 ? -7.895 -17.345 -37.204 1.00 42.78 540 LYS A O 1
ATOM 4044 N N . SER A 1 541 ? -8.036 -19.501 -37.847 1.00 40.81 541 SER A N 1
ATOM 4045 C CA . SER A 1 541 ? -6.640 -19.786 -38.175 1.00 40.81 541 SER A CA 1
ATOM 4046 C C . SER A 1 541 ? -5.911 -18.558 -38.727 1.00 40.81 541 SER A C 1
ATOM 4048 O O . SER A 1 541 ? -6.135 -18.153 -39.875 1.00 40.81 541 SER A O 1
ATOM 4050 N N . ARG A 1 542 ? -5.022 -17.989 -37.909 1.00 43.22 542 ARG A N 1
ATOM 4051 C CA . ARG A 1 542 ? -4.030 -16.996 -38.323 1.00 43.22 542 ARG A CA 1
ATOM 4052 C C . ARG A 1 542 ? -3.314 -17.552 -39.564 1.00 43.22 542 ARG A C 1
ATOM 4054 O O . ARG A 1 542 ? -2.783 -18.663 -39.492 1.00 43.22 542 ARG A O 1
ATOM 4061 N N . PRO A 1 543 ? -3.351 -16.875 -40.727 1.00 45.53 543 PRO A N 1
ATOM 4062 C CA . PRO A 1 543 ? -2.714 -17.405 -41.923 1.00 45.53 543 PRO A CA 1
ATOM 4063 C C . PRO A 1 543 ? -1.226 -17.625 -41.634 1.00 45.53 543 PRO A C 1
ATOM 4065 O O . PRO A 1 543 ? -0.554 -16.730 -41.128 1.00 45.53 543 PRO A O 1
ATOM 4068 N N . ALA A 1 544 ? -0.715 -18.818 -41.951 1.00 49.69 544 ALA A N 1
ATOM 4069 C CA . ALA A 1 544 ? 0.671 -19.223 -41.685 1.00 49.69 544 ALA A CA 1
ATOM 4070 C C . ALA A 1 544 ? 1.732 -18.333 -42.374 1.00 49.69 544 ALA A C 1
ATOM 4072 O O . ALA A 1 544 ? 2.921 -18.477 -42.108 1.00 49.69 544 ALA A O 1
ATOM 4073 N N . ASP A 1 545 ? 1.290 -17.396 -43.216 1.00 43.84 545 ASP A N 1
ATOM 4074 C CA . ASP A 1 545 ? 2.113 -16.511 -44.032 1.00 43.84 545 ASP A CA 1
ATOM 4075 C C . ASP A 1 545 ? 1.989 -15.026 -43.631 1.00 43.84 545 ASP A C 1
ATOM 4077 O O . ASP A 1 545 ? 2.284 -14.152 -44.448 1.00 43.84 545 ASP A O 1
ATOM 4081 N N . VAL A 1 546 ? 1.545 -14.697 -42.406 1.00 44.75 546 VAL A N 1
ATOM 4082 C CA . VAL A 1 546 ? 1.691 -13.316 -41.905 1.00 44.75 546 VAL A CA 1
ATOM 4083 C C . VAL A 1 546 ? 3.184 -13.022 -41.802 1.00 44.75 546 VAL A C 1
ATOM 4085 O O . VAL A 1 546 ? 3.861 -13.491 -40.888 1.00 44.75 546 VAL A O 1
ATOM 4088 N N . GLU A 1 547 ? 3.685 -12.274 -42.785 1.00 46.69 547 GLU A N 1
ATOM 4089 C CA . GLU A 1 547 ? 5.010 -11.669 -42.806 1.00 46.69 547 GLU A CA 1
ATOM 4090 C C . GLU A 1 547 ? 5.245 -11.048 -41.427 1.00 46.69 547 GLU A C 1
ATOM 4092 O O . GLU A 1 547 ? 4.504 -10.151 -41.023 1.00 46.69 547 GLU A O 1
ATOM 4097 N N . VAL A 1 548 ? 6.180 -11.630 -40.662 1.00 53.00 548 VAL A N 1
ATOM 4098 C CA . VAL A 1 548 ? 6.474 -11.232 -39.281 1.00 53.00 548 VAL A CA 1
ATOM 4099 C C . VAL A 1 548 ? 6.719 -9.734 -39.310 1.00 53.00 548 VAL A C 1
ATOM 4101 O O . VAL A 1 548 ? 7.739 -9.292 -39.843 1.00 53.00 548 VAL A O 1
ATOM 4104 N N . ALA A 1 549 ? 5.748 -8.963 -38.811 1.00 51.00 549 ALA A N 1
ATOM 4105 C CA . ALA A 1 549 ? 5.891 -7.528 -38.679 1.00 51.00 549 ALA A CA 1
ATOM 4106 C C . ALA A 1 549 ? 7.224 -7.294 -37.972 1.00 51.00 549 ALA A C 1
ATOM 4108 O O . ALA A 1 549 ? 7.496 -7.949 -36.963 1.00 51.00 549 ALA A O 1
ATOM 4109 N N . GLU A 1 550 ? 8.077 -6.455 -38.568 1.00 52.03 550 GLU A N 1
ATOM 4110 C CA . GLU A 1 550 ? 9.406 -6.163 -38.040 1.00 52.03 550 GLU A CA 1
ATOM 4111 C C . GLU A 1 550 ? 9.258 -5.888 -36.546 1.00 52.03 550 GLU A C 1
ATOM 4113 O O . GLU A 1 550 ? 8.520 -4.967 -36.170 1.00 52.03 550 GLU A O 1
ATOM 4118 N N . ALA A 1 551 ? 9.856 -6.769 -35.731 1.00 55.56 551 ALA A N 1
ATOM 4119 C CA . ALA A 1 551 ? 9.640 -6.783 -34.294 1.00 55.56 551 ALA A CA 1
ATOM 4120 C C . ALA A 1 551 ? 9.805 -5.353 -33.763 1.00 55.56 551 ALA A C 1
ATOM 4122 O O . ALA A 1 551 ? 10.713 -4.646 -34.230 1.00 55.56 551 ALA A O 1
ATOM 4123 N N . PRO A 1 552 ? 8.909 -4.886 -32.871 1.00 58.59 552 PRO A N 1
ATOM 4124 C CA . PRO A 1 552 ? 9.054 -3.566 -32.280 1.00 58.59 552 PRO A CA 1
ATOM 4125 C C . PRO A 1 552 ? 10.492 -3.428 -31.790 1.00 58.59 552 PRO A C 1
ATOM 4127 O O . PRO A 1 552 ? 11.043 -4.361 -31.204 1.00 58.59 552 PRO A O 1
ATOM 4130 N N . ARG A 1 553 ? 11.133 -2.303 -32.138 1.00 64.94 553 ARG A N 1
ATOM 4131 C CA . ARG A 1 553 ? 12.499 -2.069 -31.682 1.00 64.94 553 ARG A CA 1
ATOM 4132 C C . ARG A 1 553 ? 12.457 -2.108 -30.160 1.00 64.94 553 ARG A C 1
ATOM 4134 O O . ARG A 1 553 ? 11.639 -1.375 -29.593 1.00 64.94 553 ARG A O 1
ATOM 4141 N N . PRO A 1 554 ? 13.255 -2.991 -29.551 1.00 64.81 554 PRO A N 1
ATOM 4142 C CA . PRO A 1 554 ? 13.172 -3.216 -28.129 1.00 64.81 554 PRO A CA 1
ATOM 4143 C C . PRO A 1 554 ? 13.626 -1.916 -27.444 1.00 64.81 554 PRO A C 1
ATOM 4145 O O . PRO A 1 554 ? 14.582 -1.269 -27.881 1.00 64.81 554 PRO A O 1
ATOM 4148 N N . ASP A 1 555 ? 12.861 -1.488 -26.450 1.00 78.31 555 ASP A N 1
ATOM 4149 C CA . ASP A 1 555 ? 13.087 -0.320 -25.603 1.00 78.31 555 ASP A CA 1
ATOM 4150 C C . ASP A 1 555 ? 14.361 -0.435 -24.728 1.00 78.31 555 ASP A C 1
ATOM 4152 O O . ASP A 1 555 ? 14.343 -0.860 -23.567 1.00 78.31 555 ASP A O 1
ATOM 4156 N N . ILE A 1 556 ? 15.507 -0.026 -25.289 1.00 82.88 556 ILE A N 1
ATOM 4157 C CA . ILE A 1 556 ? 16.821 -0.086 -24.619 1.00 82.88 556 ILE A CA 1
ATOM 4158 C C . ILE A 1 556 ? 16.784 0.607 -23.248 1.00 82.88 556 ILE A C 1
ATOM 4160 O O . ILE A 1 556 ? 17.501 0.191 -22.332 1.00 82.88 556 ILE A O 1
ATOM 4164 N N . TYR A 1 557 ? 15.941 1.629 -23.081 1.00 85.94 557 TYR A N 1
ATOM 4165 C CA . TYR A 1 557 ? 15.794 2.344 -21.821 1.00 85.94 557 TYR A CA 1
ATOM 4166 C C . TYR A 1 557 ? 15.355 1.413 -20.683 1.00 85.94 557 TYR A C 1
ATOM 4168 O O . TYR A 1 557 ? 15.962 1.456 -19.616 1.00 85.94 557 TYR A O 1
ATOM 4176 N N . ILE A 1 558 ? 14.403 0.502 -20.900 1.00 86.69 558 ILE A N 1
ATOM 4177 C CA . ILE A 1 558 ? 13.909 -0.388 -19.833 1.00 86.69 558 ILE A CA 1
ATOM 4178 C C . ILE A 1 558 ? 14.968 -1.369 -19.361 1.00 86.69 558 ILE A C 1
ATOM 4180 O O . ILE A 1 558 ? 15.153 -1.537 -18.154 1.00 86.69 558 ILE A O 1
ATOM 4184 N N . SER A 1 559 ? 15.720 -1.967 -20.287 1.00 87.75 559 SER A N 1
ATOM 4185 C CA . SER A 1 559 ? 16.840 -2.826 -19.897 1.00 87.75 559 SER A CA 1
ATOM 4186 C C . SER A 1 559 ? 17.868 -2.064 -19.059 1.00 87.75 559 SER A C 1
ATOM 4188 O O . SER A 1 559 ? 18.418 -2.633 -18.119 1.00 87.75 559 SER A O 1
ATOM 4190 N N . LEU A 1 560 ? 18.124 -0.791 -19.375 1.00 88.62 560 LEU A N 1
ATOM 4191 C CA . LEU A 1 560 ? 19.066 0.043 -18.626 1.00 88.62 560 LEU A CA 1
ATOM 4192 C C . LEU A 1 560 ? 18.531 0.486 -17.271 1.00 88.62 560 LEU A C 1
ATOM 4194 O O . LEU A 1 560 ? 19.305 0.585 -16.322 1.00 88.62 560 LEU A O 1
ATOM 4198 N N . VAL A 1 561 ? 17.230 0.743 -17.169 1.00 89.25 561 VAL A N 1
ATOM 4199 C CA . VAL A 1 561 ? 16.568 1.039 -15.898 1.00 89.25 561 VAL A CA 1
ATOM 4200 C C . VAL A 1 561 ? 16.682 -0.158 -14.954 1.00 89.25 561 VAL A C 1
ATOM 4202 O O . VAL A 1 561 ? 16.976 0.031 -13.778 1.00 89.25 561 VAL A O 1
ATOM 4205 N N . PHE A 1 562 ? 16.540 -1.388 -15.454 1.00 89.75 562 PHE A N 1
ATOM 4206 C CA . PHE A 1 562 ? 16.675 -2.584 -14.613 1.00 89.75 562 PHE A CA 1
ATOM 4207 C C . PHE A 1 562 ? 18.130 -2.861 -14.251 1.00 89.75 562 PHE A C 1
ATOM 4209 O O . PHE A 1 562 ? 18.414 -3.078 -13.079 1.00 89.75 562 PHE A O 1
ATOM 4216 N N . ASP A 1 563 ? 19.058 -2.737 -15.209 1.00 89.12 563 ASP A N 1
ATOM 4217 C CA . ASP A 1 563 ? 20.501 -2.790 -14.923 1.00 89.12 563 ASP A CA 1
ATOM 4218 C C . ASP A 1 563 ? 20.883 -1.776 -13.832 1.00 89.12 563 ASP A C 1
ATOM 4220 O O . ASP A 1 563 ? 21.696 -2.065 -12.952 1.00 89.12 563 ASP A O 1
ATOM 4224 N N . LEU A 1 564 ? 20.292 -0.576 -13.878 1.00 90.50 564 LEU A N 1
ATOM 4225 C CA . LEU A 1 564 ? 20.478 0.434 -12.849 1.00 90.50 564 LEU A CA 1
ATOM 4226 C C . LEU A 1 564 ? 19.917 -0.040 -11.510 1.00 90.50 564 LEU A C 1
ATOM 4228 O O . LEU A 1 564 ? 20.658 -0.008 -10.532 1.00 90.50 564 LEU A O 1
ATOM 4232 N N . PHE A 1 565 ? 18.662 -0.479 -11.444 1.00 90.31 565 PHE A N 1
ATOM 4233 C CA . PHE A 1 565 ? 18.055 -0.912 -10.185 1.00 90.31 565 PHE A CA 1
ATOM 4234 C C . PHE A 1 565 ? 18.798 -2.085 -9.537 1.00 90.31 565 PHE A C 1
ATOM 4236 O O . PHE A 1 565 ? 19.060 -2.032 -8.337 1.00 90.31 565 PHE A O 1
ATOM 4243 N N . ASP A 1 566 ? 19.226 -3.074 -10.319 1.00 87.25 566 ASP A N 1
ATOM 4244 C CA . ASP A 1 566 ? 20.044 -4.190 -9.829 1.00 87.25 566 ASP A CA 1
ATOM 4245 C C . ASP A 1 566 ? 21.423 -3.694 -9.347 1.00 87.25 566 ASP A C 1
ATOM 4247 O O . ASP A 1 566 ? 21.950 -4.125 -8.321 1.00 87.25 566 ASP A O 1
ATOM 4251 N N . SER A 1 567 ? 22.019 -2.709 -10.031 1.00 88.56 567 SER A N 1
ATOM 4252 C CA . SER A 1 567 ? 23.289 -2.120 -9.582 1.00 88.56 567 SER A CA 1
ATOM 4253 C C . SER A 1 567 ? 23.167 -1.330 -8.273 1.00 88.56 567 SER A C 1
ATOM 4255 O O . SER A 1 567 ? 24.152 -1.218 -7.534 1.00 88.56 567 SER A O 1
ATOM 4257 N N . LEU A 1 568 ? 21.979 -0.782 -7.990 1.00 86.75 568 LEU A N 1
ATOM 4258 C CA . LEU A 1 568 ? 21.676 -0.099 -6.734 1.00 86.75 568 LEU A CA 1
ATOM 4259 C C . LEU A 1 568 ? 21.551 -1.097 -5.578 1.00 86.75 568 LEU A C 1
ATOM 4261 O O . LEU A 1 568 ? 21.996 -0.777 -4.478 1.00 86.75 568 LEU A O 1
ATOM 4265 N N . SER A 1 569 ? 21.026 -2.305 -5.818 1.00 81.38 569 SER A N 1
ATOM 4266 C CA . SER A 1 569 ? 20.941 -3.349 -4.788 1.00 81.38 569 SER A CA 1
ATOM 4267 C C . SER A 1 569 ? 22.279 -4.035 -4.506 1.00 81.38 569 SER A C 1
ATOM 4269 O O . SER A 1 569 ? 22.588 -4.317 -3.349 1.00 81.38 569 SER A O 1
ATOM 4271 N N . ASP A 1 570 ? 23.094 -4.279 -5.537 1.00 78.44 570 ASP A N 1
ATOM 4272 C CA . ASP A 1 570 ? 24.285 -5.139 -5.428 1.00 78.44 570 ASP A CA 1
ATOM 4273 C C . ASP A 1 570 ? 25.575 -4.394 -5.042 1.00 78.44 570 ASP A C 1
ATOM 4275 O O . ASP A 1 570 ? 26.591 -5.017 -4.724 1.00 78.44 570 ASP A O 1
ATOM 4279 N N . GLY A 1 571 ? 25.548 -3.059 -5.029 1.00 65.00 571 GLY A N 1
ATOM 4280 C CA . GLY A 1 571 ? 26.670 -2.223 -4.607 1.00 65.00 571 GLY A CA 1
ATOM 4281 C C . GLY A 1 571 ? 27.811 -2.145 -5.634 1.00 65.00 571 GLY A C 1
ATOM 4282 O O . GLY A 1 571 ? 28.622 -3.052 -5.793 1.00 65.00 571 GLY A O 1
ATOM 4283 N N . ALA A 1 572 ? 27.929 -0.980 -6.278 1.00 62.91 572 ALA A N 1
ATOM 4284 C CA . ALA A 1 572 ? 29.068 -0.447 -7.047 1.00 62.91 572 ALA A CA 1
ATOM 4285 C C . ALA A 1 572 ? 29.622 -1.230 -8.265 1.00 62.91 572 ALA A C 1
ATOM 4287 O O . ALA A 1 572 ? 30.285 -0.613 -9.103 1.00 62.91 572 ALA A O 1
ATOM 4288 N N . ALA A 1 573 ? 29.374 -2.534 -8.424 1.00 58.44 573 ALA A N 1
ATOM 4289 C CA . ALA A 1 573 ? 30.099 -3.383 -9.383 1.00 58.44 573 ALA A CA 1
ATOM 4290 C C . ALA A 1 573 ? 29.905 -3.026 -10.876 1.00 58.44 573 ALA A C 1
ATOM 4292 O O . ALA A 1 573 ? 30.723 -3.432 -11.701 1.00 58.44 573 ALA A O 1
ATOM 4293 N N . HIS A 1 574 ? 28.892 -2.225 -11.230 1.00 68.00 574 HIS A N 1
ATOM 4294 C CA . HIS A 1 574 ? 28.530 -1.932 -12.628 1.00 68.00 574 HIS A CA 1
ATOM 4295 C C . HIS A 1 574 ? 28.331 -0.440 -12.957 1.00 68.00 574 HIS A C 1
ATOM 4297 O O . HIS A 1 574 ? 27.837 -0.096 -14.030 1.00 68.00 574 HIS A O 1
ATOM 4303 N N . GLN A 1 575 ? 28.753 0.475 -12.078 1.00 77.75 575 GLN A N 1
ATOM 4304 C CA . GLN A 1 575 ? 28.428 1.903 -12.221 1.00 77.75 575 GLN A CA 1
ATOM 4305 C C . GLN A 1 575 ? 29.064 2.594 -13.443 1.00 77.75 575 GLN A C 1
ATOM 4307 O O . GLN A 1 575 ? 28.479 3.533 -13.982 1.00 77.75 575 GLN A O 1
ATOM 4312 N N . SER A 1 576 ? 30.247 2.156 -13.899 1.00 79.31 576 SER A N 1
ATOM 4313 C CA . SER A 1 576 ? 30.982 2.838 -14.981 1.00 79.31 576 SER A CA 1
ATOM 4314 C C . SER A 1 576 ? 30.337 2.707 -16.359 1.00 79.31 576 SER A C 1
ATOM 4316 O O . SER A 1 576 ? 30.569 3.557 -17.219 1.00 79.31 576 SER A O 1
ATOM 4318 N N . ASP A 1 577 ? 29.534 1.663 -16.565 1.00 87.56 577 ASP A N 1
ATOM 4319 C CA . ASP A 1 577 ? 29.072 1.268 -17.898 1.00 87.56 577 ASP A CA 1
ATOM 4320 C C . ASP A 1 577 ? 27.620 1.697 -18.164 1.00 87.56 577 ASP A C 1
ATOM 4322 O O . ASP A 1 577 ? 27.198 1.766 -19.319 1.00 87.56 577 ASP A O 1
ATOM 4326 N N . ILE A 1 578 ? 26.861 2.042 -17.116 1.00 90.06 578 ILE A N 1
ATOM 4327 C CA . ILE A 1 578 ? 25.446 2.434 -17.221 1.00 90.06 578 ILE A CA 1
ATOM 4328 C C . ILE A 1 578 ? 25.289 3.801 -17.900 1.00 90.06 578 ILE A C 1
ATOM 4330 O O . ILE A 1 578 ? 24.502 3.935 -18.835 1.00 90.06 578 ILE A O 1
ATOM 4334 N N . ILE A 1 579 ? 26.058 4.816 -17.484 1.00 92.50 579 ILE A N 1
ATOM 4335 C CA . ILE A 1 579 ? 25.916 6.189 -18.008 1.00 92.50 579 ILE A CA 1
ATOM 4336 C C . ILE A 1 579 ? 26.165 6.265 -19.525 1.00 92.50 579 ILE A C 1
ATOM 4338 O O . ILE A 1 579 ? 25.316 6.823 -20.222 1.00 92.50 579 ILE A O 1
ATOM 4342 N N . PRO A 1 580 ? 27.256 5.696 -20.081 1.00 92.88 580 PRO A N 1
ATOM 4343 C CA . PRO A 1 580 ? 27.468 5.709 -21.527 1.00 92.88 580 PRO A CA 1
ATOM 4344 C C . PRO A 1 580 ? 26.334 5.035 -22.306 1.00 92.88 580 PRO A C 1
ATOM 4346 O O . PRO A 1 580 ? 25.929 5.547 -23.348 1.00 92.88 580 PRO A O 1
ATOM 4349 N N . ARG A 1 581 ? 25.787 3.926 -21.787 1.00 91.00 581 ARG A N 1
ATOM 4350 C CA . ARG A 1 581 ? 24.674 3.210 -22.426 1.00 91.00 581 ARG A CA 1
ATOM 4351 C C . ARG A 1 581 ? 23.369 4.005 -22.369 1.00 91.00 581 ARG A C 1
ATOM 4353 O O . ARG A 1 581 ? 22.623 3.998 -23.341 1.00 91.00 581 ARG A O 1
ATOM 4360 N N . LEU A 1 582 ? 23.112 4.728 -21.277 1.00 91.06 582 LEU A N 1
ATOM 4361 C CA . LEU A 1 582 ? 21.967 5.640 -21.174 1.00 91.06 582 LEU A CA 1
ATOM 4362 C C . LEU A 1 582 ? 22.050 6.764 -22.211 1.00 91.06 582 LEU A C 1
ATOM 4364 O O . LEU A 1 582 ? 21.069 7.043 -22.893 1.00 91.06 582 LEU A O 1
ATOM 4368 N N . ILE A 1 583 ? 23.226 7.372 -22.380 1.00 92.38 583 ILE A N 1
ATOM 4369 C CA . ILE A 1 583 ? 23.440 8.410 -23.400 1.00 92.38 583 ILE A CA 1
ATOM 4370 C C . ILE A 1 583 ? 23.224 7.835 -24.806 1.00 92.38 583 ILE A C 1
ATOM 4372 O O . ILE A 1 583 ? 22.543 8.446 -25.624 1.00 92.38 583 ILE A O 1
ATOM 4376 N N . GLU A 1 584 ? 23.753 6.640 -25.074 1.00 89.81 584 GLU A N 1
ATOM 4377 C CA . GLU A 1 584 ? 23.551 5.938 -26.346 1.00 89.81 584 GLU A CA 1
ATOM 4378 C C . GLU A 1 584 ? 22.065 5.639 -26.615 1.00 89.81 584 GLU A C 1
ATOM 4380 O O . GLU A 1 584 ? 21.621 5.769 -27.757 1.00 89.81 584 GLU A O 1
ATOM 4385 N N . ALA A 1 585 ? 21.289 5.287 -25.584 1.00 87.75 585 ALA A N 1
ATOM 4386 C CA . ALA A 1 585 ? 19.844 5.080 -25.690 1.00 87.75 585 ALA A CA 1
ATOM 4387 C C . ALA A 1 585 ? 19.100 6.386 -26.022 1.00 87.75 585 ALA A C 1
ATOM 4389 O O . ALA A 1 585 ? 18.290 6.409 -26.950 1.00 87.75 585 ALA A O 1
ATOM 4390 N N . ALA A 1 586 ? 19.438 7.495 -25.349 1.00 90.00 586 ALA A N 1
ATOM 4391 C CA . ALA A 1 586 ? 18.862 8.813 -25.640 1.00 90.00 586 ALA A CA 1
ATOM 4392 C C . ALA A 1 586 ? 19.095 9.243 -27.098 1.00 90.00 586 ALA A C 1
ATOM 4394 O O . ALA A 1 586 ? 18.195 9.761 -27.755 1.00 90.00 586 ALA A O 1
ATOM 4395 N N . GLU A 1 587 ? 20.295 9.003 -27.631 1.00 89.44 587 GLU A N 1
ATOM 4396 C CA . GLU A 1 587 ? 20.638 9.361 -29.011 1.00 89.44 587 GLU A CA 1
ATOM 4397 C C . GLU A 1 587 ? 19.918 8.501 -30.063 1.00 89.44 587 GLU A C 1
ATOM 4399 O O . GLU A 1 587 ? 19.721 8.953 -31.195 1.00 89.44 587 GLU A O 1
ATOM 4404 N N . ARG A 1 588 ? 19.554 7.258 -29.726 1.00 83.94 588 ARG A N 1
ATOM 4405 C CA . ARG A 1 588 ? 19.011 6.283 -30.685 1.00 83.94 588 ARG A CA 1
ATOM 4406 C C . ARG A 1 588 ? 17.498 6.246 -30.750 1.00 83.94 588 ARG A C 1
ATOM 4408 O O . ARG A 1 588 ? 16.956 6.225 -31.857 1.00 83.94 588 ARG A O 1
ATOM 4415 N N . ASP A 1 589 ? 16.849 6.207 -29.595 1.00 75.44 589 ASP A N 1
ATOM 4416 C CA . ASP A 1 589 ? 15.456 5.763 -29.506 1.00 75.44 589 ASP A CA 1
ATOM 4417 C C . ASP A 1 589 ? 14.477 6.918 -29.266 1.00 75.44 589 ASP A C 1
ATOM 4419 O O . ASP A 1 589 ? 13.268 6.729 -29.327 1.00 75.44 589 ASP A O 1
ATOM 4423 N N . GLY A 1 590 ? 14.983 8.146 -29.098 1.00 78.81 590 GLY A N 1
ATOM 4424 C CA . GLY A 1 590 ? 14.150 9.326 -28.842 1.00 78.81 590 GLY A CA 1
ATOM 4425 C C . GLY A 1 590 ? 13.694 9.456 -27.387 1.00 78.81 590 GLY A C 1
ATOM 4426 O O . GLY A 1 590 ? 13.015 10.426 -27.061 1.00 78.81 590 GLY A O 1
ATOM 4427 N N . GLU A 1 591 ? 14.145 8.553 -26.513 1.00 84.38 591 GLU A N 1
ATOM 4428 C CA . GLU A 1 591 ? 13.903 8.501 -25.060 1.00 84.38 591 GLU A CA 1
ATOM 4429 C C . GLU A 1 591 ? 14.691 9.572 -24.276 1.00 84.38 591 GLU A C 1
ATOM 4431 O O . GLU A 1 591 ? 15.085 9.388 -23.120 1.00 84.38 591 GLU A O 1
ATOM 4436 N N . THR A 1 592 ? 15.019 10.699 -24.915 1.00 90.38 592 THR A N 1
ATOM 4437 C CA . THR A 1 592 ? 15.926 11.696 -24.338 1.00 90.38 592 THR A CA 1
ATOM 4438 C C . THR A 1 592 ? 15.375 12.279 -23.044 1.00 90.38 592 THR A C 1
ATOM 4440 O O . THR A 1 592 ? 16.143 12.518 -22.117 1.00 90.38 592 THR A O 1
ATOM 4443 N N . GLU A 1 593 ? 14.061 12.487 -22.941 1.00 89.44 593 GLU A N 1
ATOM 4444 C CA . GLU A 1 593 ? 13.448 13.038 -21.729 1.00 89.44 593 GLU A CA 1
ATOM 4445 C C . GLU A 1 593 ? 13.573 12.068 -20.542 1.00 89.44 593 GLU A C 1
ATOM 4447 O O . GLU A 1 593 ? 13.969 12.474 -19.448 1.00 89.44 593 GLU A O 1
ATOM 4452 N N . GLN A 1 594 ? 13.284 10.788 -20.761 1.00 88.69 594 GLN A N 1
ATOM 4453 C CA . GLN A 1 594 ? 13.317 9.705 -19.781 1.00 88.69 594 GLN A CA 1
ATOM 4454 C C . GLN A 1 594 ? 14.749 9.462 -19.295 1.00 88.69 594 GLN A C 1
ATOM 4456 O O . GLN A 1 594 ? 15.002 9.371 -18.089 1.00 88.69 594 GLN A O 1
ATOM 4461 N N . VAL A 1 595 ? 15.711 9.438 -20.221 1.00 92.38 595 VAL A N 1
ATOM 4462 C CA . VAL A 1 595 ? 17.137 9.326 -19.897 1.00 92.38 595 VAL A CA 1
ATOM 4463 C C . VAL A 1 595 ? 17.622 10.546 -19.121 1.00 92.38 595 VAL A C 1
ATOM 4465 O O . VAL A 1 595 ? 18.298 10.391 -18.107 1.00 92.38 595 VAL A O 1
ATOM 4468 N N . VAL A 1 596 ? 17.279 11.761 -19.556 1.00 93.44 596 VAL A N 1
ATOM 4469 C CA . VAL A 1 596 ? 17.666 12.999 -18.861 1.00 93.44 596 VAL A CA 1
ATOM 4470 C C . VAL A 1 596 ? 17.117 13.007 -17.437 1.00 93.44 596 VAL A C 1
ATOM 4472 O O . VAL A 1 596 ? 17.868 13.317 -16.512 1.00 93.44 596 VAL A O 1
ATOM 4475 N N . LYS A 1 597 ? 15.854 12.603 -17.236 1.00 92.69 597 LYS A N 1
ATOM 4476 C CA . LYS A 1 597 ? 15.262 12.435 -15.899 1.00 92.69 597 LYS A CA 1
ATOM 4477 C C . LYS A 1 597 ? 16.095 11.486 -15.043 1.00 92.69 597 LYS A C 1
ATOM 4479 O O . LYS A 1 597 ? 16.510 11.872 -13.956 1.00 92.69 597 LYS A O 1
ATOM 4484 N N . LEU A 1 598 ? 16.421 10.306 -15.566 1.00 93.12 598 LEU A N 1
ATOM 4485 C CA . LEU A 1 598 ? 17.206 9.312 -14.838 1.00 93.12 598 LEU A CA 1
ATOM 4486 C C . LEU A 1 598 ? 18.612 9.819 -14.484 1.00 93.12 598 LEU A C 1
ATOM 4488 O O . LEU A 1 598 ? 19.073 9.650 -13.357 1.00 93.12 598 LEU A O 1
ATOM 4492 N N . LEU A 1 599 ? 19.276 10.515 -15.412 1.00 95.00 599 LEU A N 1
ATOM 4493 C CA . LEU A 1 599 ? 20.589 11.128 -15.186 1.00 95.00 599 LEU A CA 1
ATOM 4494 C C . LEU A 1 599 ? 20.569 12.178 -14.060 1.00 95.00 599 LEU A C 1
ATOM 4496 O O . LEU A 1 599 ? 21.593 12.357 -13.399 1.00 95.00 599 LEU A O 1
ATOM 4500 N N . TYR A 1 600 ? 19.440 12.852 -13.806 1.00 95.50 600 TYR A N 1
ATOM 4501 C CA . TYR A 1 600 ? 19.293 13.741 -12.646 1.00 95.50 600 TYR A CA 1
ATOM 4502 C C . TYR A 1 600 ? 19.210 12.996 -11.313 1.00 95.50 600 TYR A C 1
ATOM 4504 O O . TYR A 1 600 ? 19.569 13.567 -10.282 1.00 95.50 600 TYR A O 1
ATOM 4512 N N . HIS A 1 601 ? 18.767 11.741 -11.318 1.00 95.38 601 HIS A N 1
ATOM 4513 C CA . HIS A 1 601 ? 18.634 10.923 -10.114 1.00 95.38 601 HIS A CA 1
ATOM 4514 C C . HIS A 1 601 ? 19.933 10.204 -9.742 1.00 95.38 601 HIS A C 1
ATOM 4516 O O . HIS A 1 601 ? 20.228 10.052 -8.561 1.00 95.38 601 HIS A O 1
ATOM 4522 N N . LEU A 1 602 ? 20.742 9.811 -10.731 1.00 94.81 602 LEU A N 1
ATOM 4523 C CA . LEU A 1 602 ? 21.973 9.032 -10.532 1.00 94.81 602 LEU A CA 1
ATOM 4524 C C . LEU A 1 602 ? 22.952 9.594 -9.473 1.00 94.81 602 LEU A C 1
ATOM 4526 O O . LEU A 1 602 ? 23.478 8.798 -8.689 1.00 94.81 602 LEU A O 1
ATOM 4530 N N . PRO A 1 603 ? 23.205 10.917 -9.374 1.00 95.44 603 PRO A N 1
ATOM 4531 C CA . PRO A 1 603 ? 24.098 11.456 -8.347 1.00 95.44 603 PRO A CA 1
ATOM 4532 C C . PRO A 1 603 ? 23.667 11.148 -6.908 1.00 95.44 603 PRO A C 1
ATOM 4534 O O . PRO A 1 603 ? 24.539 11.027 -6.050 1.00 95.44 603 PRO A O 1
ATOM 4537 N N . ALA A 1 604 ? 22.362 10.980 -6.652 1.00 94.44 604 ALA A N 1
ATOM 4538 C CA . ALA A 1 604 ? 21.840 10.613 -5.332 1.00 94.44 604 ALA A CA 1
ATOM 4539 C C . ALA A 1 604 ? 22.402 9.272 -4.841 1.00 94.44 604 ALA A C 1
ATOM 4541 O O . ALA A 1 604 ? 22.607 9.085 -3.650 1.00 94.44 604 ALA A O 1
ATOM 4542 N N . PHE A 1 605 ? 22.721 8.372 -5.773 1.00 93.44 605 PHE A N 1
ATOM 4543 C CA . PHE A 1 605 ? 23.251 7.036 -5.505 1.00 93.44 605 PHE A CA 1
ATOM 4544 C C . PHE A 1 605 ? 24.770 6.943 -5.730 1.00 93.44 605 PHE A C 1
ATOM 4546 O O . PHE A 1 605 ? 25.325 5.864 -5.939 1.00 93.44 605 PHE A O 1
ATOM 4553 N N . GLY A 1 606 ? 25.465 8.087 -5.739 1.00 92.25 606 GLY A N 1
ATOM 4554 C CA . GLY A 1 606 ? 26.926 8.148 -5.832 1.00 92.25 606 GLY A CA 1
ATOM 4555 C C . GLY A 1 606 ? 27.504 7.988 -7.241 1.00 92.25 606 GLY A C 1
ATOM 4556 O O . GLY A 1 606 ? 28.725 7.929 -7.392 1.00 92.25 606 GLY A O 1
ATOM 4557 N N . PHE A 1 607 ? 26.676 7.963 -8.287 1.00 92.69 607 PHE A N 1
ATOM 4558 C CA . PHE A 1 607 ? 27.165 7.913 -9.665 1.00 92.69 607 PHE A CA 1
ATOM 4559 C C . PHE A 1 607 ? 27.754 9.263 -10.089 1.00 92.69 607 PHE A C 1
ATOM 4561 O O . PHE A 1 607 ? 27.130 10.321 -9.973 1.00 92.69 607 PHE A O 1
ATOM 4568 N N . SER A 1 608 ? 28.956 9.232 -10.660 1.00 92.62 608 SER A N 1
ATOM 4569 C CA . SER A 1 608 ? 29.590 10.421 -11.227 1.00 92.62 608 SER A CA 1
ATOM 4570 C C . SER A 1 608 ? 29.148 10.647 -12.671 1.00 92.62 608 SER A C 1
ATOM 4572 O O . SER A 1 608 ? 29.433 9.822 -13.537 1.00 92.62 608 SER A O 1
ATOM 4574 N N . LEU A 1 609 ? 28.535 11.797 -12.956 1.00 93.94 609 LEU A N 1
ATOM 4575 C CA . LEU A 1 609 ? 28.174 12.176 -14.323 1.00 93.94 609 LEU A CA 1
ATOM 4576 C C . LEU A 1 609 ? 29.408 12.613 -15.124 1.00 93.94 609 LEU A C 1
ATOM 4578 O O . LEU A 1 609 ? 30.117 13.554 -14.747 1.00 93.94 609 LEU A O 1
ATOM 4582 N N . ASP A 1 610 ? 29.64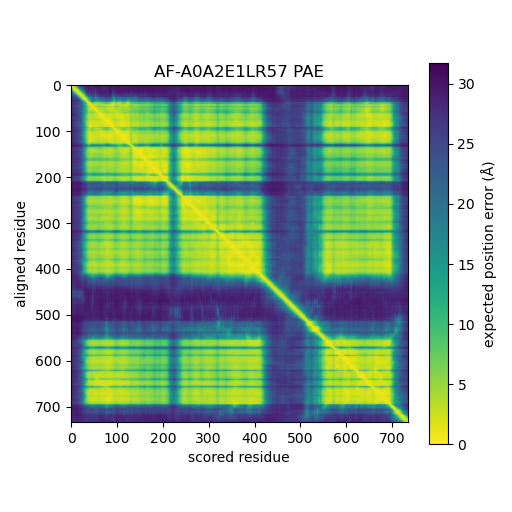8 11.959 -16.259 1.00 94.25 610 ASP A N 1
ATOM 4583 C CA . ASP A 1 610 ? 30.736 12.320 -17.164 1.00 94.25 610 ASP A CA 1
ATOM 4584 C C . ASP A 1 610 ? 30.447 13.622 -17.945 1.00 94.25 610 ASP A C 1
ATOM 4586 O O . ASP A 1 610 ? 29.476 14.347 -17.711 1.00 94.25 610 ASP A O 1
ATOM 4590 N N . THR A 1 611 ? 31.359 14.019 -18.832 1.00 95.81 611 THR A N 1
ATOM 4591 C CA . THR A 1 611 ? 31.193 15.248 -19.629 1.00 95.81 611 THR A CA 1
ATOM 4592 C C . THR A 1 611 ? 30.033 15.150 -20.621 1.00 95.81 611 THR A C 1
ATOM 4594 O O . THR A 1 611 ? 29.374 16.161 -20.857 1.00 95.81 611 THR A O 1
ATOM 4597 N N . SER A 1 612 ? 29.765 13.965 -21.168 1.00 95.19 612 SER A N 1
ATOM 4598 C CA . SER A 1 612 ? 28.699 13.742 -22.144 1.00 95.19 612 SER A CA 1
ATOM 4599 C C . SER A 1 612 ? 27.328 13.815 -21.471 1.00 95.19 612 SER A C 1
ATOM 4601 O O . SER A 1 612 ? 26.480 14.583 -21.920 1.00 95.19 612 SER A O 1
ATOM 4603 N N . ALA A 1 613 ? 27.150 13.151 -20.325 1.00 95.19 613 ALA A N 1
ATOM 4604 C CA . ALA A 1 613 ? 25.936 13.237 -19.511 1.00 95.19 613 ALA A CA 1
ATOM 4605 C C . ALA A 1 613 ? 25.646 14.684 -19.097 1.00 95.19 613 ALA A C 1
ATOM 4607 O O . ALA A 1 613 ? 24.543 15.184 -19.288 1.00 95.19 613 ALA A O 1
ATOM 4608 N N . ARG A 1 614 ? 26.655 15.406 -18.588 1.00 95.62 614 ARG A N 1
ATOM 4609 C CA . ARG A 1 614 ? 26.494 16.819 -18.201 1.00 95.62 614 ARG A CA 1
ATOM 4610 C C . ARG A 1 614 ? 26.149 17.719 -19.386 1.00 95.62 614 ARG A C 1
ATOM 4612 O O . ARG A 1 614 ? 25.388 18.663 -19.208 1.00 95.62 614 ARG A O 1
ATOM 4619 N N . SER A 1 615 ? 26.700 17.450 -20.570 1.00 95.62 615 SER A N 1
ATOM 4620 C CA . SER A 1 615 ? 26.334 18.177 -21.789 1.00 95.62 615 SER A CA 1
ATOM 4621 C C . SER A 1 615 ? 24.871 17.933 -22.154 1.00 95.62 615 SER A C 1
ATOM 4623 O O . SER A 1 615 ? 24.162 18.893 -22.438 1.00 95.62 615 SER A O 1
ATOM 4625 N N . LEU A 1 616 ? 24.413 16.680 -22.074 1.00 94.62 616 LEU A N 1
ATOM 4626 C CA . LEU A 1 616 ? 23.024 16.309 -22.341 1.00 94.62 616 LEU A CA 1
ATOM 4627 C C . LEU A 1 616 ? 22.062 17.008 -21.365 1.00 94.62 616 LEU A C 1
ATOM 4629 O O . LEU A 1 616 ? 21.095 17.629 -21.794 1.00 94.62 616 LEU A O 1
ATOM 4633 N N . LEU A 1 617 ? 22.380 17.020 -20.065 1.00 94.69 617 LEU A N 1
ATOM 4634 C CA . LEU A 1 617 ? 21.588 17.730 -19.048 1.00 94.69 617 LEU A CA 1
ATOM 4635 C C . LEU A 1 617 ? 21.522 19.256 -19.262 1.00 94.69 617 LEU A C 1
ATOM 4637 O O . LEU A 1 617 ? 20.582 19.903 -18.811 1.00 94.69 617 LEU A O 1
ATOM 4641 N N . LEU A 1 618 ? 22.526 19.861 -19.906 1.00 94.31 618 LEU A N 1
ATOM 4642 C CA . LEU A 1 618 ? 22.518 21.295 -20.228 1.00 94.31 618 LEU A CA 1
ATOM 4643 C C . LEU A 1 618 ? 21.699 21.612 -21.483 1.00 94.31 618 LEU A C 1
ATOM 4645 O O . LEU A 1 618 ? 21.196 22.728 -21.614 1.00 94.31 618 LEU A O 1
ATOM 4649 N N . GLU A 1 619 ? 21.605 20.663 -22.411 1.00 95.38 619 GLU A N 1
ATOM 4650 C CA . GLU A 1 619 ? 20.861 20.809 -23.661 1.00 95.38 619 GLU A CA 1
ATOM 4651 C C . GLU A 1 619 ? 19.352 20.630 -23.453 1.00 95.38 619 GLU A C 1
ATOM 4653 O O . GLU A 1 619 ? 18.559 21.355 -24.055 1.00 95.38 619 GLU A O 1
ATOM 4658 N N . TYR A 1 620 ? 18.964 19.723 -22.554 1.00 93.00 620 TYR A N 1
ATOM 4659 C CA . TYR A 1 620 ? 17.571 19.375 -22.285 1.00 93.00 620 TYR A CA 1
ATOM 4660 C C . TYR A 1 620 ? 17.143 19.896 -20.906 1.00 93.00 620 TYR A C 1
ATOM 4662 O O . TYR A 1 620 ? 17.447 19.271 -19.888 1.00 93.00 620 TYR A O 1
ATOM 4670 N N . PRO A 1 621 ? 16.453 21.053 -20.835 1.00 84.75 621 PRO A N 1
ATOM 4671 C CA . PRO A 1 621 ? 16.022 21.613 -19.564 1.00 84.75 621 PRO A CA 1
ATOM 4672 C C . PRO A 1 621 ? 14.978 20.719 -18.894 1.00 84.75 621 PRO A C 1
ATOM 4674 O O . PRO A 1 621 ? 14.100 20.156 -19.545 1.00 84.75 621 PRO A O 1
ATOM 4677 N N . VAL A 1 622 ? 15.046 20.653 -17.566 1.00 79.38 622 VAL A N 1
ATOM 4678 C CA . VAL A 1 622 ? 14.111 19.879 -16.744 1.00 79.38 622 VAL A CA 1
ATOM 4679 C C . VAL A 1 622 ? 12.696 20.435 -16.871 1.00 79.38 622 VAL A C 1
ATOM 4681 O O . VAL A 1 622 ? 12.467 21.619 -16.618 1.00 79.38 622 VAL A O 1
ATOM 4684 N N . THR A 1 623 ? 11.748 19.574 -17.222 1.00 86.19 623 THR A N 1
ATOM 4685 C CA . THR A 1 623 ? 10.308 19.840 -17.144 1.00 86.19 623 THR A CA 1
ATOM 4686 C C . THR A 1 623 ? 9.775 19.479 -15.751 1.00 86.19 623 THR A C 1
ATOM 4688 O O . THR A 1 623 ? 10.424 18.757 -14.996 1.00 86.19 623 THR A O 1
ATOM 4691 N N . GLY A 1 624 ? 8.606 20.006 -15.383 1.00 89.56 624 GLY A N 1
ATOM 4692 C CA . GLY A 1 624 ? 7.946 19.711 -14.105 1.00 89.56 624 GLY A CA 1
ATOM 4693 C C . GLY A 1 624 ? 7.932 20.876 -13.115 1.00 89.56 624 GLY A C 1
ATOM 4694 O O . GLY A 1 624 ? 8.586 21.909 -13.297 1.00 89.56 624 GLY A O 1
ATOM 4695 N N . GLN A 1 625 ? 7.140 20.712 -12.063 1.00 92.81 625 GLN A N 1
ATOM 4696 C CA . GLN A 1 625 ? 6.962 21.687 -11.001 1.00 92.81 625 GLN A CA 1
ATOM 4697 C C . GLN A 1 625 ? 8.216 21.761 -10.133 1.00 92.81 625 GLN A C 1
ATOM 4699 O O . GLN A 1 625 ? 8.756 20.751 -9.679 1.00 92.81 625 GLN A O 1
ATOM 4704 N N . ARG A 1 626 ? 8.690 22.988 -9.906 1.00 94.25 626 ARG A N 1
ATOM 4705 C CA . ARG A 1 626 ? 9.781 23.243 -8.970 1.00 94.25 626 ARG A CA 1
ATOM 4706 C C . ARG A 1 626 ? 9.241 23.355 -7.553 1.00 94.25 626 ARG A C 1
ATOM 4708 O O . ARG A 1 626 ? 8.257 24.060 -7.331 1.00 94.25 626 ARG A O 1
ATOM 4715 N N . LEU A 1 627 ? 9.926 22.728 -6.604 1.00 94.12 627 LEU A N 1
ATOM 4716 C CA . LEU A 1 627 ? 9.689 22.968 -5.185 1.00 94.12 627 LEU A CA 1
ATOM 4717 C C . LEU A 1 627 ? 10.068 24.402 -4.806 1.00 94.12 627 LEU A C 1
ATOM 4719 O O . LEU A 1 627 ? 10.969 25.008 -5.396 1.00 94.12 627 LEU A O 1
ATOM 4723 N N . ASP A 1 628 ? 9.396 24.936 -3.783 1.00 94.69 628 ASP A N 1
ATOM 4724 C CA . ASP A 1 628 ? 9.786 26.213 -3.194 1.00 94.69 628 ASP A CA 1
ATOM 4725 C C . ASP A 1 628 ? 11.245 26.118 -2.693 1.00 94.69 628 ASP A C 1
ATOM 4727 O O . ASP A 1 628 ? 11.585 25.174 -1.969 1.00 94.69 628 ASP A O 1
ATOM 4731 N N . PRO A 1 629 ? 12.128 27.075 -3.039 1.00 94.56 629 PRO A N 1
ATOM 4732 C CA . PRO A 1 629 ? 13.530 27.031 -2.628 1.00 94.56 629 PRO A CA 1
ATOM 4733 C C . PRO A 1 629 ? 13.737 26.931 -1.111 1.00 94.56 629 PRO A C 1
ATOM 4735 O O . PRO A 1 629 ? 14.737 26.366 -0.669 1.00 94.56 629 PRO A O 1
ATOM 4738 N N . ASN A 1 630 ? 12.810 27.453 -0.303 1.00 94.81 630 ASN A N 1
ATOM 4739 C CA . ASN A 1 630 ? 12.866 27.341 1.152 1.00 94.81 630 ASN A CA 1
ATOM 4740 C C . ASN A 1 630 ? 12.537 25.922 1.622 1.00 94.81 630 ASN A C 1
ATOM 4742 O O . ASN A 1 630 ? 13.143 25.461 2.587 1.00 94.81 630 ASN A O 1
ATOM 4746 N N . ILE A 1 631 ? 11.623 25.215 0.946 1.00 93.31 631 ILE A N 1
ATOM 4747 C CA . ILE A 1 631 ? 11.336 23.800 1.231 1.00 93.31 631 ILE A CA 1
ATOM 4748 C C . ILE A 1 631 ? 12.584 22.967 0.942 1.00 93.31 631 ILE A C 1
ATOM 4750 O O . ILE A 1 631 ? 13.031 22.230 1.817 1.00 93.31 631 ILE A O 1
ATOM 4754 N N . VAL A 1 632 ? 13.208 23.161 -0.225 1.00 93.75 632 VAL A N 1
ATOM 4755 C CA . VAL A 1 632 ? 14.452 22.468 -0.604 1.00 93.75 632 VAL A CA 1
ATOM 4756 C C . VAL A 1 632 ? 15.566 22.720 0.413 1.00 93.75 632 VAL A C 1
ATOM 4758 O O . VAL A 1 632 ? 16.174 21.775 0.912 1.00 93.75 632 VAL A O 1
ATOM 4761 N N . ALA A 1 633 ? 15.809 23.988 0.759 1.00 92.75 633 ALA A N 1
ATOM 4762 C CA . ALA A 1 633 ? 16.826 24.348 1.744 1.00 92.75 633 ALA A CA 1
ATOM 4763 C C . ALA A 1 633 ? 16.533 23.745 3.125 1.00 92.75 633 ALA A C 1
ATOM 4765 O O . ALA A 1 633 ? 17.462 23.369 3.838 1.00 92.75 633 ALA A O 1
ATOM 4766 N N . THR A 1 634 ? 15.254 23.631 3.496 1.00 93.44 634 THR A N 1
ATOM 4767 C CA . THR A 1 634 ? 14.850 23.000 4.755 1.00 93.44 634 THR A CA 1
ATOM 4768 C C . THR A 1 634 ? 15.141 21.505 4.727 1.00 93.44 634 THR A C 1
ATOM 4770 O O . THR A 1 634 ? 15.802 21.041 5.644 1.00 93.44 634 THR A O 1
ATOM 4773 N N . ILE A 1 635 ? 14.751 20.779 3.669 1.00 92.06 635 ILE A N 1
ATOM 4774 C CA . ILE A 1 635 ? 15.004 19.331 3.540 1.00 92.06 635 ILE A CA 1
ATOM 4775 C C . ILE A 1 635 ? 16.497 19.027 3.672 1.00 92.06 635 ILE A C 1
ATOM 4777 O O . ILE A 1 635 ? 16.870 18.194 4.491 1.00 92.06 635 ILE A O 1
ATOM 4781 N N . GLN A 1 636 ? 17.348 19.754 2.942 1.00 91.38 636 GLN A N 1
ATOM 4782 C CA . GLN A 1 636 ? 18.808 19.583 2.994 1.00 91.38 636 GLN A CA 1
ATOM 4783 C C . GLN A 1 636 ? 19.397 19.909 4.375 1.00 91.38 636 GLN A C 1
ATOM 4785 O O . GLN A 1 636 ? 20.325 19.255 4.854 1.00 91.38 636 GLN A O 1
ATOM 4790 N N . ALA A 1 637 ? 18.876 20.946 5.034 1.00 90.88 637 ALA A N 1
ATOM 4791 C CA . ALA A 1 637 ? 19.307 21.284 6.383 1.00 90.88 637 ALA A CA 1
ATOM 4792 C C . ALA A 1 637 ? 18.883 20.206 7.391 1.00 90.88 637 ALA A C 1
ATOM 4794 O O . ALA A 1 637 ? 19.649 19.895 8.297 1.00 90.88 637 ALA A O 1
ATOM 4795 N N . THR A 1 638 ? 17.690 19.627 7.235 1.00 88.44 638 THR A N 1
ATOM 4796 C CA . THR A 1 638 ? 17.165 18.595 8.136 1.00 88.44 638 THR A CA 1
ATOM 4797 C C . THR A 1 638 ? 17.752 17.208 7.875 1.00 88.44 638 THR A C 1
ATOM 4799 O O . THR A 1 638 ? 17.927 16.473 8.839 1.00 88.44 638 THR A O 1
ATOM 4802 N N . SER A 1 639 ? 18.122 16.861 6.632 1.00 86.12 639 SER A N 1
ATOM 4803 C CA . SER A 1 639 ? 18.759 15.571 6.295 1.00 86.12 639 SER A CA 1
ATOM 4804 C C . SER A 1 639 ? 20.171 15.450 6.868 1.00 86.12 639 SER A C 1
ATOM 4806 O O . SER A 1 639 ? 20.610 14.364 7.230 1.00 86.12 639 SER A O 1
ATOM 4808 N N . THR A 1 640 ? 20.872 16.578 6.999 1.00 85.69 640 THR A N 1
ATOM 4809 C CA . THR A 1 640 ? 22.238 16.645 7.549 1.00 85.69 640 THR A CA 1
ATOM 4810 C C . THR A 1 640 ? 22.283 16.942 9.053 1.00 85.69 640 THR A C 1
ATOM 4812 O O . THR A 1 640 ? 23.344 16.863 9.679 1.00 85.69 640 THR A O 1
ATOM 4815 N N . ALA A 1 641 ? 21.141 17.291 9.646 1.00 84.50 641 ALA A N 1
ATOM 4816 C CA . ALA A 1 641 ? 20.972 17.558 11.070 1.00 84.50 641 ALA A CA 1
ATOM 4817 C C . ALA A 1 641 ? 20.396 16.325 11.792 1.00 84.50 641 ALA A C 1
ATOM 4819 O O . ALA A 1 641 ? 19.866 15.423 11.152 1.00 84.50 641 ALA A O 1
ATOM 4820 N N . PRO A 1 642 ? 20.411 16.278 13.138 1.00 81.56 642 PRO A N 1
ATOM 4821 C CA . PRO A 1 642 ? 19.734 15.217 13.892 1.00 81.56 642 PRO A CA 1
ATOM 4822 C C . PRO A 1 642 ? 18.196 15.175 13.726 1.00 81.56 642 PRO A C 1
ATOM 4824 O O . PRO A 1 642 ? 17.559 14.376 14.392 1.00 81.56 642 PRO A O 1
ATOM 4827 N N . ALA A 1 643 ? 17.594 15.973 12.835 1.00 86.88 643 ALA A N 1
ATOM 4828 C CA . ALA A 1 643 ? 16.148 16.084 12.629 1.00 86.88 643 ALA A CA 1
ATOM 4829 C C . ALA A 1 643 ? 15.634 15.171 11.493 1.00 86.88 643 ALA A C 1
ATOM 4831 O O . ALA A 1 643 ? 14.868 15.605 10.626 1.00 86.88 643 ALA A O 1
ATOM 4832 N N . ILE A 1 644 ? 16.051 13.900 11.494 1.00 90.06 644 ILE A N 1
ATOM 4833 C CA . ILE A 1 644 ? 15.747 12.931 10.425 1.00 90.06 644 ILE A CA 1
ATOM 4834 C C . ILE A 1 644 ? 14.231 12.749 10.247 1.00 90.06 644 ILE A C 1
ATOM 4836 O O . ILE A 1 644 ? 13.747 12.697 9.116 1.00 90.06 644 ILE A O 1
ATOM 4840 N N . ALA A 1 645 ? 13.462 12.712 11.340 1.00 90.25 645 ALA A N 1
ATOM 4841 C CA . ALA A 1 645 ? 12.008 12.564 11.283 1.00 90.25 645 ALA A CA 1
ATOM 4842 C C . ALA A 1 645 ? 11.335 13.726 10.550 1.00 90.25 645 ALA A C 1
ATOM 4844 O O . ALA A 1 645 ? 10.426 13.515 9.754 1.00 90.25 645 ALA A O 1
ATOM 4845 N N . GLU A 1 646 ? 11.798 14.953 10.797 1.00 92.06 646 GLU A N 1
ATOM 4846 C CA . GLU A 1 646 ? 11.257 16.144 10.149 1.00 92.06 646 GLU A CA 1
ATOM 4847 C C . GLU A 1 646 ? 11.550 16.119 8.647 1.00 92.06 646 GLU A C 1
ATOM 4849 O O . GLU A 1 646 ? 10.635 16.330 7.854 1.00 92.06 646 GLU A O 1
ATOM 4854 N N . ALA A 1 647 ? 12.781 15.769 8.252 1.00 93.00 647 ALA A N 1
ATOM 4855 C CA . ALA A 1 647 ? 13.145 15.590 6.846 1.00 93.00 647 ALA A CA 1
ATOM 4856 C C . ALA A 1 647 ? 12.268 14.526 6.167 1.00 93.00 647 ALA A C 1
ATOM 4858 O O . ALA A 1 647 ? 11.700 14.773 5.105 1.00 93.00 647 ALA A O 1
ATOM 4859 N N . THR A 1 648 ? 12.121 13.368 6.814 1.00 93.81 648 THR A N 1
ATOM 4860 C CA . THR A 1 648 ? 11.349 12.219 6.317 1.00 93.81 648 THR A CA 1
ATOM 4861 C C . THR A 1 648 ? 9.883 12.590 6.106 1.00 93.81 648 THR A C 1
ATOM 4863 O O . THR A 1 648 ? 9.334 12.380 5.030 1.00 93.81 648 THR A O 1
ATOM 4866 N N . LEU A 1 649 ? 9.258 13.215 7.104 1.00 94.31 649 LEU A N 1
ATOM 4867 C CA . LEU A 1 649 ? 7.861 13.641 7.043 1.00 94.31 649 LEU A CA 1
ATOM 4868 C C . LEU A 1 649 ? 7.626 14.776 6.038 1.00 94.31 649 LEU A C 1
ATOM 4870 O O . LEU A 1 649 ? 6.578 14.829 5.401 1.00 94.31 649 LEU A O 1
ATOM 4874 N N . MET A 1 650 ? 8.592 15.682 5.869 1.00 93.94 650 MET A N 1
ATOM 4875 C CA . MET A 1 650 ? 8.523 16.708 4.827 1.00 93.94 650 MET A CA 1
ATOM 4876 C C . MET A 1 650 ? 8.620 16.109 3.427 1.00 93.94 650 MET A C 1
ATOM 4878 O O . MET A 1 650 ? 7.884 16.536 2.544 1.00 93.94 650 MET A O 1
ATOM 4882 N N . ILE A 1 651 ? 9.516 15.140 3.220 1.00 94.94 651 ILE A N 1
ATOM 4883 C CA . ILE A 1 651 ? 9.615 14.404 1.956 1.00 94.94 651 ILE A CA 1
ATOM 4884 C C . ILE A 1 651 ? 8.298 13.683 1.679 1.00 94.94 651 ILE A C 1
ATOM 4886 O O . ILE A 1 651 ? 7.776 13.803 0.576 1.00 94.94 651 ILE A O 1
ATOM 4890 N N . LEU A 1 652 ? 7.734 13.007 2.683 1.00 94.50 652 LEU A N 1
ATOM 4891 C CA . LEU A 1 652 ? 6.457 12.307 2.573 1.00 94.50 652 LEU A CA 1
ATOM 4892 C C . LEU A 1 652 ? 5.322 13.237 2.116 1.00 94.50 652 LEU A C 1
ATOM 4894 O O . LEU A 1 652 ? 4.666 12.951 1.122 1.00 94.50 652 LEU A O 1
ATOM 4898 N N . ALA A 1 653 ? 5.173 14.393 2.769 1.00 92.44 653 ALA A N 1
ATOM 4899 C CA . ALA A 1 653 ? 4.157 15.389 2.420 1.00 92.44 653 ALA A CA 1
ATOM 4900 C C . ALA A 1 653 ? 4.323 15.971 1.001 1.00 92.44 653 ALA A C 1
ATOM 4902 O O . ALA A 1 653 ? 3.391 16.547 0.453 1.00 92.44 653 ALA A O 1
ATOM 4903 N N . ILE A 1 654 ? 5.518 15.866 0.411 1.00 92.25 654 ILE A N 1
ATOM 4904 C CA . ILE A 1 654 ? 5.793 16.314 -0.960 1.00 92.25 654 ILE A CA 1
ATOM 4905 C C . ILE A 1 654 ? 5.464 15.225 -1.986 1.00 92.25 654 ILE A C 1
ATOM 4907 O O . ILE A 1 654 ? 5.068 15.552 -3.101 1.00 92.25 654 ILE A O 1
ATOM 4911 N N . ILE A 1 655 ? 5.663 13.949 -1.644 1.00 90.19 655 ILE A N 1
ATOM 4912 C CA . ILE A 1 655 ? 5.462 12.828 -2.577 1.00 90.19 655 ILE A CA 1
ATOM 4913 C C . ILE A 1 655 ? 4.022 12.304 -2.609 1.00 90.19 655 ILE A C 1
ATOM 4915 O O . ILE A 1 655 ? 3.711 11.514 -3.491 1.00 90.19 655 ILE A O 1
ATOM 4919 N N . GLU A 1 656 ? 3.164 12.715 -1.675 1.00 82.75 656 GLU A N 1
ATOM 4920 C CA . GLU A 1 656 ? 1.754 12.303 -1.600 1.00 82.75 656 GLU A CA 1
ATOM 4921 C C . GLU A 1 656 ? 0.910 12.871 -2.763 1.00 82.75 656 GLU A C 1
ATOM 4923 O O . GLU A 1 656 ? 0.093 12.164 -3.339 1.00 82.75 656 GLU A O 1
ATOM 4928 N N . ASP A 1 657 ? 1.183 14.107 -3.195 1.00 66.12 657 ASP A N 1
ATOM 4929 C CA . ASP A 1 657 ? 0.344 14.892 -4.124 1.00 66.12 657 ASP A CA 1
ATOM 4930 C C . ASP A 1 657 ? 0.725 14.724 -5.616 1.00 66.12 657 ASP A C 1
ATOM 4932 O O . ASP A 1 657 ? 0.671 15.675 -6.383 1.00 66.12 657 ASP A O 1
ATOM 4936 N N . GLU A 1 658 ? 1.148 13.528 -6.045 1.00 74.81 658 GLU A N 1
ATOM 4937 C CA . GLU A 1 658 ? 1.691 13.196 -7.388 1.00 74.81 658 GLU A CA 1
ATOM 4938 C C . GLU A 1 658 ? 3.220 13.408 -7.550 1.00 74.81 658 GLU A C 1
ATOM 4940 O O . GLU A 1 658 ? 3.696 14.393 -8.132 1.00 74.81 658 GLU A O 1
ATOM 4945 N N . PRO A 1 659 ? 4.048 12.420 -7.151 1.00 79.62 659 PRO A N 1
ATOM 4946 C CA . PRO A 1 659 ? 5.511 12.554 -7.116 1.00 79.62 659 PRO A CA 1
ATOM 4947 C C . PRO A 1 659 ? 6.138 12.783 -8.507 1.00 79.62 659 PRO A C 1
ATOM 4949 O O . PRO A 1 659 ? 7.225 13.354 -8.650 1.00 79.62 659 PRO A O 1
ATOM 4952 N N . HIS A 1 660 ? 5.442 12.367 -9.563 1.00 81.81 660 HIS A N 1
ATOM 4953 C CA . HIS A 1 660 ? 5.901 12.472 -10.943 1.00 81.81 660 HIS A CA 1
ATOM 4954 C C . HIS A 1 660 ? 5.769 13.886 -11.537 1.00 81.81 660 HIS A C 1
ATOM 4956 O O . HIS A 1 660 ? 6.400 14.160 -12.560 1.00 81.81 660 HIS A O 1
ATOM 4962 N N . ASN A 1 661 ? 5.016 14.790 -10.900 1.00 88.25 661 ASN A N 1
ATOM 4963 C CA . ASN A 1 661 ? 4.909 16.188 -11.330 1.00 88.25 661 ASN A CA 1
ATOM 4964 C C . ASN A 1 661 ? 6.116 17.033 -10.925 1.00 88.25 661 ASN A C 1
ATOM 4966 O O . ASN A 1 661 ? 6.341 18.107 -11.492 1.00 88.25 661 ASN A O 1
ATOM 4970 N N . LEU A 1 662 ? 6.907 16.560 -9.960 1.00 93.31 662 LEU A N 1
ATOM 4971 C CA . LEU A 1 662 ? 8.126 17.228 -9.530 1.00 93.31 662 LEU A CA 1
ATOM 4972 C C . LEU A 1 662 ? 9.158 17.251 -10.655 1.00 93.31 662 LEU A C 1
ATOM 4974 O O . LEU A 1 662 ? 9.316 16.298 -11.416 1.00 93.31 662 LEU A O 1
ATOM 4978 N N . SER A 1 663 ? 9.916 18.341 -10.734 1.00 94.75 663 SER A N 1
ATOM 4979 C CA . SER A 1 663 ? 11.043 18.397 -11.658 1.00 94.75 663 SER A CA 1
ATOM 4980 C C . SER A 1 663 ? 12.067 17.308 -11.328 1.00 94.75 663 SER A C 1
ATOM 4982 O O . SER A 1 663 ? 12.361 17.070 -10.157 1.00 94.75 663 SER A O 1
ATOM 4984 N N . ALA A 1 664 ? 12.678 16.698 -12.346 1.00 94.31 664 ALA A N 1
ATOM 4985 C CA . ALA A 1 664 ? 13.682 15.641 -12.163 1.00 94.31 664 ALA A CA 1
ATOM 4986 C C . ALA A 1 664 ? 14.835 16.043 -11.227 1.00 94.31 664 ALA A C 1
ATOM 4988 O O . ALA A 1 664 ? 15.382 15.225 -10.493 1.00 94.31 664 ALA A O 1
ATOM 4989 N N . TRP A 1 665 ? 15.182 17.330 -11.219 1.00 94.12 665 TRP A N 1
ATOM 4990 C CA . TRP A 1 665 ? 16.168 17.873 -10.296 1.00 94.12 665 TRP A CA 1
ATOM 4991 C C . TRP A 1 665 ? 15.699 17.833 -8.837 1.00 94.12 665 TRP A C 1
ATOM 4993 O O . TRP A 1 665 ? 16.466 17.439 -7.965 1.00 94.12 665 TRP A O 1
ATOM 5003 N N . ASP A 1 666 ? 14.458 18.240 -8.559 1.00 95.69 666 ASP A N 1
ATOM 5004 C CA . ASP A 1 666 ? 13.914 18.194 -7.197 1.00 95.69 666 ASP A CA 1
ATOM 5005 C C . ASP A 1 666 ? 13.661 16.747 -6.747 1.00 95.69 666 ASP A C 1
ATOM 5007 O O . ASP A 1 666 ? 13.908 16.421 -5.590 1.00 95.69 666 ASP A O 1
ATOM 5011 N N . GLN A 1 667 ? 13.290 15.854 -7.669 1.00 95.62 667 GLN A N 1
ATOM 5012 C CA . GLN A 1 667 ? 13.267 14.409 -7.421 1.00 95.62 667 GLN A CA 1
ATOM 5013 C C . GLN A 1 667 ? 14.658 13.896 -7.011 1.00 95.62 667 GLN A C 1
ATOM 5015 O O . GLN A 1 667 ? 14.793 13.240 -5.983 1.00 95.62 667 GLN A O 1
ATOM 5020 N N . GLY A 1 668 ? 15.714 14.255 -7.753 1.00 95.56 668 GLY A N 1
ATOM 5021 C CA . GLY A 1 668 ? 17.101 13.901 -7.423 1.00 95.56 668 GLY A CA 1
ATOM 5022 C C . GLY A 1 668 ? 17.559 14.431 -6.060 1.00 95.56 668 GLY A C 1
ATOM 5023 O O . GLY A 1 668 ? 18.259 13.734 -5.325 1.00 95.56 668 GLY A O 1
ATOM 5024 N N . LEU A 1 669 ? 17.123 15.635 -5.680 1.00 95.19 669 LEU A N 1
ATOM 5025 C CA . LEU A 1 669 ? 17.354 16.188 -4.343 1.00 95.19 669 LEU A CA 1
ATOM 5026 C C . LEU A 1 669 ? 16.652 15.388 -3.239 1.00 95.19 669 LEU A C 1
ATOM 5028 O O . LEU A 1 669 ? 17.278 15.115 -2.218 1.00 95.19 669 LEU A O 1
ATOM 5032 N N . ILE A 1 670 ? 15.391 14.995 -3.442 1.00 96.12 670 ILE A N 1
ATOM 5033 C CA . ILE A 1 670 ? 14.651 14.145 -2.496 1.00 96.12 670 ILE A CA 1
ATOM 5034 C C . ILE A 1 670 ? 15.355 12.797 -2.330 1.00 96.12 670 ILE A C 1
ATOM 5036 O O . ILE A 1 670 ? 15.608 12.376 -1.205 1.00 96.12 670 ILE A O 1
ATOM 5040 N N . LEU A 1 671 ? 15.730 12.152 -3.437 1.00 96.69 671 LEU A N 1
ATOM 5041 C CA . LEU A 1 671 ? 16.464 10.885 -3.413 1.00 96.69 671 LEU A CA 1
ATOM 5042 C C . LEU A 1 671 ? 17.792 11.021 -2.664 1.00 96.69 671 LEU A C 1
ATOM 5044 O O . LEU A 1 671 ? 18.132 10.161 -1.859 1.00 96.69 671 LEU A O 1
ATOM 5048 N N . SER A 1 672 ? 18.513 12.125 -2.880 1.00 95.69 672 SER A N 1
ATOM 5049 C CA . SER A 1 672 ? 19.785 12.380 -2.193 1.00 95.69 672 SER A CA 1
ATOM 5050 C C . SER A 1 672 ? 19.573 12.555 -0.690 1.00 95.69 672 SER A C 1
ATOM 5052 O O . SER A 1 672 ? 20.317 11.983 0.097 1.00 95.69 672 SER A O 1
ATOM 5054 N N . ALA A 1 673 ? 18.531 13.287 -0.283 1.00 95.50 673 ALA A N 1
ATOM 5055 C CA . ALA A 1 673 ? 18.181 13.447 1.126 1.00 95.50 673 ALA A CA 1
ATOM 5056 C C . ALA A 1 673 ? 17.804 12.109 1.783 1.00 95.50 673 ALA A C 1
ATOM 5058 O O . ALA A 1 673 ? 18.173 11.882 2.930 1.00 95.50 673 ALA A O 1
ATOM 5059 N N . LEU A 1 674 ? 17.115 11.213 1.063 1.00 95.56 674 LEU A N 1
ATOM 5060 C CA . LEU A 1 674 ? 16.792 9.866 1.547 1.00 95.56 674 LEU A CA 1
ATOM 5061 C C . LEU A 1 674 ? 18.042 8.994 1.726 1.00 95.56 674 LEU A C 1
ATOM 5063 O O . LEU A 1 674 ? 18.190 8.349 2.761 1.00 95.56 674 LEU A O 1
ATOM 5067 N N . VAL A 1 675 ? 18.964 9.009 0.764 1.00 94.12 675 VAL A N 1
ATOM 5068 C CA . VAL A 1 675 ? 20.250 8.300 0.885 1.00 94.12 675 VAL A CA 1
ATOM 5069 C C . VAL A 1 675 ? 21.084 8.871 2.040 1.00 94.12 675 VAL A C 1
ATOM 5071 O O . VAL A 1 675 ? 21.644 8.118 2.831 1.00 94.12 675 VAL A O 1
ATOM 5074 N N . GLU A 1 676 ? 21.116 10.196 2.216 1.00 93.06 676 GLU A N 1
ATOM 5075 C CA . GLU A 1 676 ? 21.829 10.848 3.326 1.00 93.06 676 GLU A CA 1
ATOM 5076 C C . GLU A 1 676 ? 21.322 10.419 4.712 1.00 93.06 676 GLU A C 1
ATOM 5078 O O . GLU A 1 676 ? 22.125 10.296 5.638 1.00 93.06 676 GLU A O 1
ATOM 5083 N N . ILE A 1 677 ? 20.018 10.156 4.861 1.00 92.44 677 ILE A N 1
ATOM 5084 C CA . ILE A 1 677 ? 19.430 9.672 6.122 1.00 92.44 677 ILE A CA 1
ATOM 5085 C C . ILE A 1 677 ? 19.478 8.139 6.274 1.00 92.44 677 ILE A C 1
ATOM 5087 O O . ILE A 1 677 ? 18.905 7.608 7.227 1.00 92.44 677 ILE A O 1
ATOM 5091 N N . GLY A 1 678 ? 20.153 7.427 5.364 1.00 91.12 678 GLY A N 1
ATOM 5092 C CA . GLY A 1 678 ? 20.302 5.967 5.388 1.00 91.12 678 GLY A CA 1
ATOM 5093 C C . GLY A 1 678 ? 19.053 5.199 4.948 1.00 91.12 678 GLY A C 1
ATOM 5094 O O . GLY A 1 678 ? 18.799 4.096 5.431 1.00 91.12 678 GLY A O 1
ATOM 5095 N N . ALA A 1 679 ? 18.234 5.797 4.079 1.00 93.62 679 ALA A N 1
ATOM 5096 C CA . ALA A 1 679 ? 17.022 5.204 3.516 1.00 93.62 679 ALA A CA 1
ATOM 5097 C C . ALA A 1 679 ? 17.199 4.833 2.031 1.00 93.62 679 ALA A C 1
ATOM 5099 O O . ALA A 1 679 ? 16.332 5.119 1.204 1.00 93.62 679 ALA A O 1
ATOM 5100 N N . ASP A 1 680 ? 18.328 4.210 1.684 1.00 93.81 680 ASP A N 1
ATOM 5101 C CA . ASP A 1 680 ? 18.734 3.855 0.316 1.00 93.81 680 ASP A CA 1
ATOM 5102 C C . ASP A 1 680 ? 17.703 2.985 -0.422 1.00 93.81 680 ASP A C 1
ATOM 5104 O O . ASP A 1 680 ? 17.423 3.180 -1.607 1.00 93.81 680 ASP A O 1
ATOM 5108 N N . ASP A 1 681 ? 17.095 2.036 0.281 1.00 92.25 681 ASP A N 1
ATOM 5109 C CA . ASP A 1 681 ? 16.074 1.146 -0.267 1.00 92.25 681 ASP A CA 1
ATOM 5110 C C . ASP A 1 681 ? 14.756 1.886 -0.547 1.00 92.25 681 ASP A C 1
ATOM 5112 O O . ASP A 1 681 ? 14.139 1.678 -1.591 1.00 92.25 681 ASP A O 1
ATOM 5116 N N . ILE A 1 682 ? 14.363 2.827 0.318 1.00 94.75 682 ILE A N 1
ATOM 5117 C CA . ILE A 1 682 ? 13.203 3.700 0.086 1.00 94.75 682 ILE A CA 1
ATOM 5118 C C . ILE A 1 682 ? 13.485 4.666 -1.069 1.00 94.75 682 ILE A C 1
ATOM 5120 O O . ILE A 1 682 ? 12.613 4.879 -1.910 1.00 94.75 682 ILE A O 1
ATOM 5124 N N . ALA A 1 683 ? 14.700 5.218 -1.155 1.00 95.38 683 ALA A N 1
ATOM 5125 C CA . ALA A 1 683 ? 15.121 6.029 -2.295 1.00 95.38 683 ALA A CA 1
ATOM 5126 C C . ALA A 1 683 ? 15.040 5.222 -3.600 1.00 95.38 683 ALA A C 1
ATOM 5128 O O . ALA A 1 683 ? 14.565 5.728 -4.612 1.00 95.38 683 ALA A O 1
ATOM 5129 N N . THR A 1 684 ? 15.427 3.947 -3.572 1.00 93.25 684 THR A N 1
ATOM 5130 C CA . THR A 1 684 ? 15.319 3.048 -4.730 1.00 93.25 684 THR A CA 1
ATOM 5131 C C . THR A 1 684 ? 13.858 2.799 -5.118 1.00 93.25 684 THR A C 1
ATOM 5133 O O . THR A 1 684 ? 13.514 2.920 -6.293 1.00 93.25 684 THR A O 1
ATOM 5136 N N . LEU A 1 685 ? 12.968 2.535 -4.155 1.00 91.69 685 LEU A N 1
ATOM 5137 C CA . LEU A 1 685 ? 11.526 2.405 -4.417 1.00 91.69 685 LEU A CA 1
ATOM 5138 C C . LEU A 1 685 ? 10.930 3.693 -4.999 1.00 91.69 685 LEU A C 1
ATOM 5140 O O . LEU A 1 685 ? 10.130 3.643 -5.930 1.00 91.69 685 LEU A O 1
ATOM 5144 N N . LEU A 1 686 ? 11.340 4.854 -4.493 1.00 93.94 686 LEU A N 1
ATOM 5145 C CA . LEU A 1 686 ? 10.862 6.137 -4.997 1.00 93.94 686 LEU A CA 1
ATOM 5146 C C . LEU A 1 686 ? 11.416 6.444 -6.398 1.00 93.94 686 LEU A C 1
ATOM 5148 O O . LEU A 1 686 ? 10.709 7.003 -7.234 1.00 93.94 686 LEU A O 1
ATOM 5152 N N . LEU A 1 687 ? 12.652 6.034 -6.695 1.00 93.88 687 LEU A N 1
ATOM 5153 C CA . LEU A 1 687 ? 13.220 6.110 -8.040 1.00 93.88 687 LEU A CA 1
ATOM 5154 C C . LEU A 1 687 ? 12.416 5.263 -9.034 1.00 93.88 687 LEU A C 1
ATOM 5156 O O . LEU A 1 687 ? 12.165 5.713 -10.153 1.00 93.88 687 LEU A O 1
ATOM 5160 N N . GLN A 1 688 ? 11.981 4.064 -8.634 1.00 90.75 688 GLN A N 1
ATOM 5161 C CA . GLN A 1 688 ? 11.089 3.240 -9.454 1.00 90.75 688 GLN A CA 1
ATOM 5162 C C . GLN A 1 688 ? 9.795 3.994 -9.782 1.00 90.75 688 GLN A C 1
ATOM 5164 O O . GLN A 1 688 ? 9.410 4.052 -10.952 1.00 90.75 688 GLN A O 1
ATOM 5169 N N . ASP A 1 689 ? 9.174 4.632 -8.788 1.00 90.31 689 ASP A N 1
ATOM 5170 C CA . ASP A 1 689 ? 7.966 5.438 -8.981 1.00 90.31 689 ASP A CA 1
ATOM 5171 C C . ASP A 1 689 ? 8.235 6.625 -9.941 1.00 90.31 689 ASP A C 1
ATOM 5173 O O . ASP A 1 689 ? 7.487 6.826 -10.903 1.00 90.31 689 ASP A O 1
ATOM 5177 N N . PHE A 1 690 ? 9.342 7.363 -9.760 1.00 92.25 690 PHE A N 1
ATOM 5178 C CA . PHE A 1 690 ? 9.728 8.498 -10.617 1.00 92.25 690 PHE A CA 1
ATOM 5179 C C . PHE A 1 690 ? 10.075 8.102 -12.058 1.00 92.25 690 PHE A C 1
ATOM 5181 O O . PHE A 1 690 ? 9.812 8.872 -12.984 1.00 92.25 690 PHE A O 1
ATOM 5188 N N . SER A 1 691 ? 10.661 6.919 -12.262 1.00 89.94 691 SER A N 1
ATOM 5189 C CA . SER A 1 691 ? 11.079 6.443 -13.589 1.00 89.94 691 SER A CA 1
ATOM 5190 C C . SER A 1 691 ? 9.904 6.144 -14.521 1.00 89.94 691 SER A C 1
ATOM 5192 O O . SER A 1 691 ? 10.083 6.114 -15.734 1.00 89.94 691 SER A O 1
ATOM 5194 N N . ARG A 1 692 ? 8.704 5.902 -13.964 1.00 89.50 692 ARG A N 1
ATOM 5195 C CA . ARG A 1 692 ? 7.519 5.428 -14.702 1.00 89.50 692 ARG A CA 1
ATOM 5196 C C . ARG A 1 692 ? 7.800 4.184 -15.560 1.00 89.50 692 ARG A C 1
ATOM 5198 O O . ARG A 1 692 ? 7.094 3.956 -16.536 1.00 89.50 692 ARG A O 1
ATOM 5205 N N . TYR A 1 693 ? 8.766 3.339 -15.172 1.00 89.50 693 TYR A N 1
ATOM 5206 C CA . TYR A 1 693 ? 9.132 2.117 -15.912 1.00 89.50 693 TYR A CA 1
ATOM 5207 C C . TYR A 1 693 ? 7.945 1.172 -16.162 1.00 89.50 693 TYR A C 1
ATOM 5209 O O . TYR A 1 693 ? 7.997 0.322 -17.041 1.00 89.50 693 TYR A O 1
ATOM 5217 N N . TRP A 1 694 ? 6.886 1.279 -15.363 1.00 90.06 694 TRP A N 1
ATOM 5218 C CA . TRP A 1 694 ? 5.696 0.443 -15.442 1.00 90.06 694 TRP A CA 1
ATOM 5219 C C . TRP A 1 694 ? 4.720 0.883 -16.531 1.00 90.06 694 TRP A C 1
ATOM 5221 O O . TRP A 1 694 ? 3.972 0.049 -17.019 1.00 90.06 694 TRP A O 1
ATOM 5231 N N . GLN A 1 695 ? 4.718 2.156 -16.930 1.00 89.06 695 GLN A N 1
ATOM 5232 C CA . GLN A 1 695 ? 3.721 2.653 -17.871 1.00 89.06 695 GLN A CA 1
ATOM 5233 C C . GLN A 1 695 ? 4.052 2.235 -19.290 1.00 89.06 695 GLN A C 1
ATOM 5235 O O . GLN A 1 695 ? 5.155 2.511 -19.779 1.00 89.06 695 GLN A O 1
ATOM 5240 N N . ALA A 1 696 ? 3.081 1.624 -19.966 1.00 71.69 696 ALA A N 1
ATOM 5241 C CA . ALA A 1 696 ? 3.125 1.513 -21.407 1.00 71.69 696 ALA A CA 1
ATOM 5242 C C . ALA A 1 696 ? 3.181 2.930 -21.971 1.00 71.69 696 ALA A C 1
ATOM 5244 O O . ALA A 1 696 ? 2.277 3.751 -21.799 1.00 71.69 696 ALA A O 1
ATOM 5245 N N . GLU A 1 697 ? 4.303 3.257 -22.595 1.00 64.50 697 GLU A N 1
ATOM 5246 C CA . GLU A 1 697 ? 4.390 4.507 -23.310 1.00 64.50 697 GLU A CA 1
ATOM 5247 C C . GLU A 1 697 ? 3.318 4.456 -24.399 1.00 64.50 697 GLU A C 1
ATOM 5249 O O . GLU A 1 697 ? 3.264 3.478 -25.151 1.00 64.50 697 GLU A O 1
ATOM 5254 N N . GLN A 1 698 ? 2.444 5.468 -24.467 1.00 49.47 698 GLN A N 1
ATOM 5255 C CA . GLN A 1 698 ? 1.474 5.616 -25.553 1.00 49.47 698 GLN A CA 1
ATOM 5256 C C . GLN A 1 698 ? 2.233 5.896 -26.854 1.00 49.47 698 GLN A C 1
ATOM 5258 O O . GLN A 1 698 ? 2.175 6.984 -27.430 1.00 49.47 698 GLN A O 1
ATOM 5263 N N . ARG A 1 699 ? 2.984 4.909 -27.342 1.00 50.22 699 ARG A N 1
ATOM 5264 C CA . ARG A 1 699 ? 3.468 4.895 -28.706 1.00 50.22 699 ARG A CA 1
ATOM 5265 C C . ARG A 1 699 ? 2.200 4.954 -29.545 1.00 50.22 699 ARG A C 1
ATOM 5267 O O . ARG A 1 699 ? 1.312 4.129 -29.325 1.00 50.22 699 ARG A O 1
ATOM 5274 N N . PRO A 1 700 ? 2.064 5.929 -30.462 1.00 42.16 700 PRO A N 1
ATOM 5275 C CA . PRO A 1 700 ? 0.890 6.016 -31.316 1.00 42.16 700 PRO A CA 1
ATOM 5276 C C . PRO A 1 700 ? 0.726 4.647 -31.953 1.00 42.16 700 PRO A C 1
ATOM 5278 O O . PRO A 1 700 ? 1.634 4.226 -32.674 1.00 42.16 700 PRO A O 1
ATOM 5281 N N . ALA A 1 701 ? -0.352 3.944 -31.577 1.00 39.62 701 ALA A N 1
ATOM 5282 C CA . ALA A 1 701 ? -0.540 2.528 -31.844 1.00 39.62 701 ALA A CA 1
ATOM 5283 C C . ALA A 1 701 ? -0.114 2.263 -33.280 1.00 39.62 701 ALA A C 1
ATOM 5285 O O . ALA A 1 701 ? -0.739 2.738 -34.234 1.00 39.62 701 ALA A O 1
ATOM 5286 N N . ARG A 1 702 ? 1.038 1.612 -33.444 1.00 39.91 702 ARG A N 1
ATOM 5287 C CA . ARG A 1 702 ? 1.584 1.332 -34.762 1.00 39.91 702 ARG A CA 1
ATOM 5288 C C . ARG A 1 702 ? 0.679 0.262 -35.313 1.00 39.91 702 ARG A C 1
ATOM 5290 O O . ARG A 1 702 ? 0.961 -0.886 -35.012 1.00 39.91 702 ARG A O 1
ATOM 5297 N N . ALA A 1 703 ? -0.403 0.676 -35.988 1.00 37.78 703 ALA A N 1
ATOM 5298 C CA . ALA A 1 703 ? -1.553 -0.126 -36.393 1.00 37.78 703 ALA A CA 1
ATOM 5299 C C . ALA A 1 703 ? -1.216 -1.613 -36.335 1.00 37.78 703 ALA A C 1
ATOM 5301 O O . ALA A 1 703 ? -0.772 -2.193 -37.330 1.00 37.78 703 ALA A O 1
ATOM 5302 N N . MET A 1 704 ? -1.361 -2.208 -35.140 1.00 38.34 704 MET A N 1
ATOM 5303 C CA . MET A 1 704 ? -1.455 -3.652 -35.070 1.00 38.34 704 MET A CA 1
ATOM 5304 C C . MET A 1 704 ? -2.570 -3.967 -36.052 1.00 38.34 704 MET A C 1
ATOM 5306 O O . MET A 1 704 ? -3.540 -3.199 -36.052 1.00 38.34 704 MET A O 1
ATOM 5310 N N . PRO A 1 705 ? -2.398 -4.951 -36.957 1.00 41.00 705 PRO A N 1
ATOM 5311 C CA . PRO A 1 705 ? -3.394 -5.253 -37.973 1.00 41.00 705 PRO A CA 1
ATOM 5312 C C . PRO A 1 705 ? -4.731 -5.258 -37.259 1.00 41.00 705 PRO A C 1
ATOM 5314 O O . PRO A 1 705 ? -4.935 -6.062 -36.347 1.00 41.00 705 PRO A O 1
ATOM 5317 N N . THR A 1 706 ? -5.525 -4.221 -37.539 1.00 39.44 706 THR A N 1
ATOM 5318 C CA . THR A 1 706 ? -6.621 -3.860 -36.659 1.00 39.44 706 THR A CA 1
ATOM 5319 C C . THR A 1 706 ? -7.484 -5.089 -36.550 1.00 39.44 706 THR A C 1
ATOM 5321 O O . THR A 1 706 ? -7.702 -5.800 -37.538 1.00 39.44 706 THR A O 1
ATOM 5324 N N . HIS A 1 707 ? -7.905 -5.371 -35.324 1.00 48.03 707 HIS A N 1
ATOM 5325 C CA . HIS A 1 707 ? -8.966 -6.307 -35.043 1.00 48.03 707 HIS A CA 1
ATOM 5326 C C . HIS A 1 707 ? -10.183 -5.922 -35.898 1.00 48.03 707 HIS A C 1
ATOM 5328 O O . HIS A 1 707 ? -11.107 -5.259 -35.442 1.00 48.03 707 HIS A O 1
ATOM 5334 N N . GLY A 1 708 ? -10.238 -6.424 -37.134 1.00 40.53 708 GLY A N 1
ATOM 5335 C CA . GLY A 1 708 ? -11.454 -6.462 -37.939 1.00 40.53 708 GLY A CA 1
ATOM 5336 C C . GLY A 1 708 ? -12.543 -7.303 -37.267 1.00 40.53 708 GLY A C 1
ATOM 5337 O O . GLY A 1 708 ? -13.640 -7.399 -37.795 1.00 40.53 708 GLY A O 1
ATOM 5338 N N . MET A 1 709 ? -12.242 -7.912 -36.114 1.00 41.41 709 MET A N 1
ATOM 5339 C CA . MET A 1 709 ? -13.159 -8.631 -35.244 1.00 41.41 709 MET A CA 1
ATOM 5340 C C . MET A 1 709 ? -14.000 -7.686 -34.366 1.00 41.41 709 MET A C 1
ATOM 5342 O O . MET A 1 709 ? -15.211 -7.870 -34.304 1.00 41.41 709 MET A O 1
ATOM 5346 N N . TRP A 1 710 ? -13.413 -6.634 -33.776 1.00 38.22 710 TRP A N 1
ATOM 5347 C CA . TRP A 1 710 ? -14.147 -5.676 -32.927 1.00 38.22 710 TRP A CA 1
ATOM 5348 C C . TRP A 1 710 ? -14.845 -4.575 -33.739 1.00 38.22 710 TRP A C 1
ATOM 5350 O O . TRP A 1 710 ? -16.001 -4.251 -33.473 1.00 38.22 710 TRP A O 1
ATOM 5360 N N . ASP A 1 711 ? -14.215 -4.072 -34.807 1.00 40.59 711 ASP A N 1
ATOM 5361 C CA . ASP A 1 711 ? -14.858 -3.098 -35.703 1.00 40.59 711 ASP A CA 1
ATOM 5362 C C . ASP A 1 711 ? -16.029 -3.711 -36.495 1.00 40.59 711 ASP A C 1
ATOM 5364 O O . ASP A 1 711 ? -16.983 -3.010 -36.824 1.00 40.59 711 ASP A O 1
ATOM 5368 N N . ALA A 1 712 ? -16.011 -5.023 -36.774 1.00 42.75 712 ALA A N 1
ATOM 5369 C CA . ALA A 1 712 ? -17.137 -5.715 -37.410 1.00 42.75 712 ALA A CA 1
ATOM 5370 C C . ALA A 1 712 ? -18.314 -5.961 -36.451 1.00 42.75 712 ALA A C 1
ATOM 5372 O O . ALA A 1 712 ? -19.460 -5.938 -36.902 1.00 42.75 712 ALA A O 1
ATOM 5373 N N . LEU A 1 713 ? -18.051 -6.138 -35.149 1.00 42.97 713 LEU A N 1
ATOM 5374 C CA . LEU A 1 713 ? -19.090 -6.164 -34.113 1.00 42.97 713 LEU A CA 1
ATOM 5375 C C . LEU A 1 713 ? -19.776 -4.793 -33.985 1.00 42.97 713 LEU A C 1
ATOM 5377 O O . LEU A 1 713 ? -20.999 -4.732 -33.906 1.00 42.97 713 LEU A O 1
ATOM 5381 N N . ASN A 1 714 ? -19.020 -3.695 -34.099 1.00 40.19 714 ASN A N 1
ATOM 5382 C CA . ASN A 1 714 ? -19.571 -2.335 -34.048 1.00 40.19 714 ASN A CA 1
ATOM 5383 C C . ASN A 1 714 ? -20.214 -1.861 -35.371 1.00 40.19 714 ASN A C 1
ATOM 5385 O O . ASN A 1 714 ? -21.184 -1.105 -35.353 1.00 40.19 714 ASN A O 1
ATOM 5389 N N . ALA A 1 715 ? -19.723 -2.300 -36.536 1.00 41.84 715 ALA A N 1
ATOM 5390 C CA . ALA A 1 715 ? -20.258 -1.891 -37.843 1.00 41.84 715 ALA A CA 1
ATOM 5391 C C . ALA A 1 715 ? -21.521 -2.665 -38.275 1.00 41.84 715 ALA A C 1
ATOM 5393 O O . ALA A 1 715 ? -22.246 -2.206 -39.161 1.00 41.84 715 ALA A O 1
ATOM 5394 N N . GLY A 1 716 ? -21.809 -3.816 -37.657 1.00 38.44 716 GLY A N 1
ATOM 5395 C CA . GLY A 1 716 ? -22.991 -4.637 -37.952 1.00 38.44 716 GLY A CA 1
ATOM 5396 C C . GLY A 1 716 ? -24.329 -4.039 -37.495 1.00 38.44 716 GLY A C 1
ATOM 5397 O O . GLY A 1 716 ? -25.371 -4.467 -37.984 1.00 38.44 716 GLY A O 1
ATOM 5398 N N . ALA A 1 717 ? -24.317 -3.032 -36.615 1.00 42.50 717 ALA A N 1
ATOM 5399 C CA . ALA A 1 717 ? -25.525 -2.452 -36.018 1.00 42.50 717 ALA A CA 1
ATOM 5400 C C . ALA A 1 717 ? -26.038 -1.165 -36.706 1.00 42.50 717 ALA A C 1
ATOM 5402 O O . ALA A 1 717 ? -27.078 -0.640 -36.324 1.00 42.50 717 ALA A O 1
ATOM 5403 N N . ALA A 1 718 ? -25.348 -0.645 -37.730 1.00 37.44 718 ALA A N 1
ATOM 5404 C CA . ALA A 1 718 ? -25.654 0.667 -38.325 1.00 37.44 718 ALA A CA 1
ATOM 5405 C C . ALA A 1 718 ? -26.190 0.617 -39.773 1.00 37.44 718 ALA A C 1
ATOM 5407 O O . ALA A 1 718 ? -26.018 1.574 -40.532 1.00 37.44 718 ALA A O 1
ATOM 5408 N N . ALA A 1 719 ? -26.835 -0.478 -40.186 1.00 38.34 719 ALA A N 1
ATOM 5409 C CA . ALA A 1 719 ? -27.354 -0.633 -41.548 1.00 38.34 719 ALA A CA 1
ATOM 5410 C C . ALA A 1 719 ? -28.852 -0.981 -41.608 1.00 38.34 719 ALA A C 1
ATOM 5412 O O . ALA A 1 719 ? -29.248 -1.897 -42.321 1.00 38.34 719 ALA A O 1
ATOM 5413 N N . GLU A 1 720 ? -29.699 -0.192 -40.947 1.00 38.25 720 GLU A N 1
ATOM 5414 C CA . GLU A 1 720 ? -31.083 -0.003 -41.398 1.00 38.25 720 GLU A CA 1
ATOM 5415 C C . GLU A 1 720 ? -31.189 1.348 -42.115 1.00 38.25 720 GLU A C 1
ATOM 5417 O O . GLU A 1 720 ? -31.285 2.412 -41.508 1.00 38.25 720 GLU A O 1
ATOM 5422 N N . GLN A 1 721 ? -31.121 1.317 -43.449 1.00 40.47 721 GLN A N 1
ATOM 5423 C CA . GLN A 1 721 ? -31.501 2.466 -44.268 1.00 40.47 721 GLN A CA 1
ATOM 5424 C C . GLN A 1 721 ? -33.033 2.563 -44.314 1.00 40.47 721 GLN A C 1
ATOM 5426 O O . GLN A 1 721 ? -33.673 1.598 -44.740 1.00 40.47 721 GLN A O 1
ATOM 5431 N N . PRO A 1 722 ? -33.647 3.708 -43.968 1.00 36.59 722 PRO A N 1
ATOM 5432 C CA . PRO A 1 722 ? -35.072 3.888 -44.179 1.00 36.59 722 PRO A CA 1
ATOM 5433 C C . PRO A 1 722 ? -35.374 4.039 -45.678 1.00 36.59 722 PRO A C 1
ATOM 5435 O O . PRO A 1 722 ? -34.699 4.765 -46.413 1.00 36.59 722 PRO A O 1
ATOM 5438 N N . LEU A 1 723 ? -36.407 3.322 -46.125 1.00 39.69 723 LEU A N 1
ATOM 5439 C CA . LEU A 1 723 ? -37.020 3.446 -47.449 1.00 39.69 723 LEU A CA 1
ATOM 5440 C C . LEU A 1 723 ? -37.451 4.903 -47.720 1.00 39.69 723 LEU A C 1
ATOM 5442 O O . LEU A 1 723 ? -37.930 5.571 -46.804 1.00 39.69 723 LEU A O 1
ATOM 5446 N N . PRO A 1 724 ? -37.343 5.405 -48.964 1.00 39.22 724 PRO A N 1
ATOM 5447 C CA . PRO A 1 724 ? -37.713 6.780 -49.273 1.00 39.22 724 PRO A CA 1
ATOM 5448 C C . PRO A 1 724 ? -39.238 6.950 -49.258 1.00 39.22 724 PRO A C 1
ATOM 5450 O O . PRO A 1 724 ? -39.956 6.314 -50.034 1.00 39.22 724 PRO A O 1
ATOM 5453 N N . GLU A 1 725 ? -39.721 7.836 -48.386 1.00 35.75 725 GLU A N 1
ATOM 5454 C CA . GLU A 1 725 ? -41.099 8.323 -48.392 1.00 35.75 725 GLU A CA 1
ATOM 5455 C C . GLU A 1 725 ? -41.395 9.107 -49.678 1.00 35.75 725 GLU A C 1
ATOM 5457 O O . GLU A 1 725 ? -40.603 9.923 -50.153 1.00 35.75 725 GLU A O 1
ATOM 5462 N N . ALA A 1 726 ? -42.563 8.830 -50.253 1.00 39.88 726 ALA A N 1
ATOM 5463 C CA . ALA A 1 726 ? -43.079 9.499 -51.432 1.00 39.88 726 ALA A CA 1
ATOM 5464 C C . ALA A 1 726 ? -43.602 10.903 -51.080 1.00 39.88 726 ALA A C 1
ATOM 5466 O O . ALA A 1 726 ? -44.488 11.050 -50.239 1.00 39.88 726 ALA A O 1
ATOM 5467 N N . GLU A 1 727 ? -43.094 11.926 -51.770 1.00 39.12 727 GLU A N 1
ATOM 5468 C CA . GLU A 1 727 ? -43.626 13.291 -51.715 1.00 39.12 727 GLU A CA 1
ATOM 5469 C C . GLU A 1 727 ? -45.054 13.369 -52.293 1.00 39.12 727 GLU A C 1
ATOM 5471 O O . GLU A 1 727 ? -45.307 12.827 -53.376 1.00 39.12 727 GLU A O 1
ATOM 5476 N N . PRO A 1 728 ? -45.985 14.105 -51.655 1.00 50.25 728 PRO A N 1
ATOM 5477 C CA . PRO A 1 728 ? -47.217 14.519 -52.297 1.00 50.25 728 PRO A CA 1
ATOM 5478 C C . PRO A 1 728 ? -47.044 15.848 -53.046 1.00 50.25 728 PRO A C 1
ATOM 5480 O O . PRO A 1 728 ? -46.478 16.827 -52.557 1.00 50.25 728 PRO A O 1
ATOM 5483 N N . GLU A 1 729 ? -47.604 15.864 -54.252 1.00 40.53 729 GLU A N 1
ATOM 5484 C CA . GLU A 1 729 ? -47.733 17.007 -55.144 1.00 40.53 729 GLU A CA 1
ATOM 5485 C C . GLU A 1 729 ? -48.479 18.201 -54.511 1.00 40.53 729 GLU A C 1
ATOM 5487 O O . GLU A 1 729 ? -49.588 18.062 -54.005 1.00 40.53 729 GLU A O 1
ATOM 5492 N N . GLY A 1 730 ? -47.915 19.400 -54.704 1.00 41.66 730 GLY A N 1
ATOM 5493 C CA . GLY A 1 730 ? -48.647 20.595 -55.146 1.00 41.66 730 GLY A CA 1
ATOM 5494 C C . GLY A 1 730 ? -49.460 21.397 -54.116 1.00 41.66 730 GLY A C 1
ATOM 5495 O O . GLY A 1 730 ? -50.509 20.970 -53.656 1.00 41.66 730 GLY A O 1
ATOM 5496 N N . ALA A 1 731 ? -49.108 22.678 -53.930 1.00 37.59 731 ALA A N 1
ATOM 5497 C CA . ALA A 1 731 ? -49.733 23.784 -54.679 1.00 37.59 731 ALA A CA 1
ATOM 5498 C C . ALA A 1 731 ? -49.535 25.178 -54.023 1.00 37.59 731 ALA A C 1
ATOM 5500 O O . ALA A 1 731 ? -50.029 25.469 -52.941 1.00 37.59 731 ALA A O 1
ATOM 5501 N N . THR A 1 732 ? -48.957 26.077 -54.829 1.00 44.12 732 THR A N 1
ATOM 5502 C CA . THR A 1 732 ? -49.361 27.482 -55.075 1.00 44.12 732 THR A CA 1
ATOM 5503 C C . THR A 1 732 ? -49.121 28.644 -54.081 1.00 44.12 732 THR A C 1
ATOM 5505 O O . THR A 1 732 ? -49.800 28.786 -53.075 1.00 44.12 732 THR A O 1
ATOM 5508 N N . ILE A 1 733 ? -48.320 29.595 -54.603 1.00 44.09 733 ILE A N 1
ATOM 5509 C CA . ILE A 1 733 ? -48.535 31.060 -54.757 1.00 44.09 733 ILE A CA 1
ATOM 5510 C C . ILE A 1 733 ? -48.438 31.963 -53.508 1.00 44.09 733 ILE A C 1
ATOM 5512 O O . ILE A 1 733 ? -49.420 32.177 -52.799 1.00 44.09 733 ILE A O 1
ATOM 5516 N N . SER A 1 734 ? -47.327 32.704 -53.397 1.00 47.47 734 SER A N 1
ATOM 5517 C CA . SER A 1 734 ? -47.221 34.148 -53.728 1.00 47.47 734 SER A CA 1
ATOM 5518 C C . SER A 1 734 ? -45.765 34.594 -53.774 1.00 47.47 734 SER A C 1
ATOM 5520 O O . SER A 1 734 ? -44.991 34.119 -52.917 1.00 47.47 734 SER A O 1
#